Protein AF-A0A023B8S7-F1 (afdb_monomer_lite)

Radius of gyration: 36.16 Å; chains: 1; bounding box: 90×88×120 Å

InterPro domains:
  IPR000417 Hydroxyethylthiazole kinase [PF02110] (356-492)
  IPR000417 Hydroxyethylthiazole kinase [PF02110] (542-635)
  IPR000417 Hydroxyethylthiazole kinase [PR01099] (364-371)
  IPR000417 Hydroxyethylthiazole kinase [PR01099] (377-398)
  IPR000417 Hydroxyethylthiazole kinase [PR01099] (408-416)
  IPR000417 Hydroxyethylthiazole kinase [PR01099] (431-448)
  IPR000417 Hydroxyethylthiazole kinase [PR01099] (462-476)
  IPR013785 Aldolase-type TIM barrel [G3DSA:3.20.20.70] (11-122)
  IPR013785 Aldolase-type TIM barrel [G3DSA:3.20.20.70] (215-333)
  IPR022998 Thiamine phosphate synthase/TenI [PF02581] (24-119)
  IPR022998 Thiamine phosphate synthase/TenI [PF02581] (239-316)
  IPR022998 Thiamine phosphate synthase/TenI [cd00564] (23-331)
  IPR029056 Ribokinase-like [G3DSA:3.40.1190.20] (349-671)
  IPR029056 Ribokinase-like [SSF53613] (355-640)
  IPR036206 Thiamin phosphate synthase superfamily [SSF51391] (22-119)
  IPR036206 Thiamin phosphate synthase superfamily [SSF51391] (240-334)

Foldseek 3Di:
DDPVVVLVVVDQDDADDFDQLAEAEEEELPVVLVLLLLVLPRQHYEHDDDDDDLVVSLVSQLVVQVSSVVSNHFYEYELCLPSCVSNVGQAYEHEPPGPQLLVSCVSNPSRHAYEYEDFLVLDQPRDVVLVPDDDPDDDPPDPDDDDDDDDDDDDDDDDDDDDDDDDDDDDDDDDDDDDDDDDDDDDDDDDDDDDDDDDDDDPDDDDDPDDPPPVVVVVVVVVVVVSVVSNVSVLSSLVSHQEYEYDDQDADPVDPDRHCHLVRVLVVLCCCCPVSVRDHAYEYDHPDALVCPLVSQLSSCVRNVGGGHYYDYCQQVVDPRNNVSSNSSSVSSVVNNVDDHDQDLVSLLVLLLVLLQLLQVVQAEEEEPEDPVCPVLLQLLSVLSRHHYDYDDPPVCVVVSQVRHLAYEHEVQDPPDDLVSSLVSCLVSVRPHYEYELPCLLADLVSVVSSLVSLVSDLYAEYFYALSNLLCNLQVHRPHPPPDLLDDPDDPPPPDPVSLPVPPPPDPDDDDDDDDDDDDDDDDDDDDDDDDDDDDPDDPDDPPPVVVSSQVSQQSSCVVRVYWYWHDHCWIWTDHDPKIKIWNFADSCCSVEPCLSVSLSSLLRSSSSRDVNSRSSSLSSVLLQRQLRCQLCVVQVVVVHDDCVVDPRVSSSVSSSVSSSCCSPCPPSVRTDMGMD

Structure (mmCIF, N/CA/C/O backbone):
data_AF-A0A023B8S7-F1
#
_entry.id   AF-A0A023B8S7-F1
#
loop_
_atom_site.group_PDB
_atom_site.id
_atom_site.type_symbol
_atom_site.label_atom_id
_atom_site.label_alt_id
_atom_site.label_comp_id
_atom_site.label_asym_id
_atom_site.label_entity_id
_atom_site.label_seq_id
_atom_site.pdbx_PDB_ins_code
_atom_site.Cartn_x
_atom_site.Cartn_y
_atom_site.Cartn_z
_atom_site.occupancy
_atom_site.B_iso_or_equiv
_atom_site.auth_seq_id
_atom_site.auth_comp_id
_atom_site.auth_asym_id
_atom_site.auth_atom_id
_atom_site.pdbx_PDB_model_num
ATOM 1 N N . MET A 1 1 ? -25.512 -9.512 -5.098 1.00 42.22 1 MET A N 1
ATOM 2 C CA . MET A 1 1 ? -25.958 -10.503 -4.095 1.00 42.22 1 MET A CA 1
ATOM 3 C C . MET A 1 1 ? -26.017 -9.787 -2.762 1.00 42.22 1 MET A C 1
ATOM 5 O O . MET A 1 1 ? -25.149 -8.967 -2.505 1.00 42.22 1 MET A O 1
ATOM 9 N N . ASP A 1 2 ? -27.057 -10.015 -1.974 1.00 41.34 2 ASP A N 1
ATOM 10 C CA . ASP A 1 2 ? -27.153 -9.508 -0.606 1.00 41.34 2 ASP A CA 1
ATOM 11 C C . ASP A 1 2 ? -26.166 -10.245 0.316 1.00 41.34 2 ASP A C 1
ATOM 13 O O . ASP A 1 2 ? -25.795 -11.391 0.051 1.00 41.34 2 ASP A O 1
ATOM 17 N N . LYS A 1 3 ? -25.721 -9.589 1.400 1.00 45.66 3 LYS A N 1
ATOM 18 C CA . LYS A 1 3 ? -24.728 -10.143 2.345 1.00 45.66 3 LYS A CA 1
ATOM 19 C C . LYS A 1 3 ? -25.148 -11.526 2.881 1.00 45.66 3 LYS A C 1
ATOM 21 O O . LYS A 1 3 ? -24.318 -12.410 3.028 1.00 45.66 3 LYS A O 1
ATOM 26 N N . LEU A 1 4 ? -26.454 -11.762 3.054 1.00 44.00 4 LEU A N 1
ATOM 27 C CA . LEU A 1 4 ? -27.011 -13.059 3.467 1.00 44.00 4 LEU A CA 1
ATOM 28 C C . LEU A 1 4 ? -26.828 -14.186 2.428 1.00 44.00 4 LEU A C 1
ATOM 30 O O . LEU A 1 4 ? -26.778 -15.361 2.791 1.00 44.00 4 LEU A O 1
ATOM 34 N N . GLY A 1 5 ? -26.777 -13.851 1.135 1.00 45.19 5 GLY A N 1
ATOM 35 C CA . GLY A 1 5 ? -26.596 -14.810 0.047 1.00 45.19 5 GLY A CA 1
ATOM 36 C C . GLY A 1 5 ? -25.157 -15.310 -0.080 1.00 45.19 5 GLY A C 1
ATOM 37 O O . GLY A 1 5 ? -24.948 -16.454 -0.478 1.00 45.19 5 GLY A O 1
ATOM 38 N N . MET A 1 6 ? -24.176 -14.486 0.301 1.00 43.81 6 MET A N 1
ATOM 39 C CA . MET A 1 6 ? -22.755 -14.844 0.262 1.00 43.81 6 MET A CA 1
ATOM 40 C C . MET A 1 6 ? -22.319 -15.712 1.457 1.00 43.81 6 MET A C 1
ATOM 42 O O . MET A 1 6 ? -21.428 -16.543 1.297 1.00 43.81 6 MET A O 1
ATOM 46 N N . ASP A 1 7 ? -22.991 -15.610 2.610 1.00 42.75 7 ASP A N 1
ATOM 47 C CA . ASP A 1 7 ? -22.638 -16.366 3.829 1.00 42.75 7 ASP A CA 1
ATOM 48 C C . ASP A 1 7 ? -22.946 -17.859 3.631 1.00 42.75 7 ASP A C 1
ATOM 50 O O . ASP A 1 7 ? -22.215 -18.744 4.071 1.00 42.75 7 ASP A O 1
ATOM 54 N N . LYS A 1 8 ? -23.998 -18.150 2.851 1.00 45.53 8 LYS A N 1
ATOM 55 C CA . LYS A 1 8 ? -24.366 -19.511 2.430 1.00 45.53 8 LYS A CA 1
ATOM 56 C C . LYS A 1 8 ? -23.348 -20.160 1.486 1.00 45.53 8 LYS A C 1
ATOM 58 O O . LYS A 1 8 ? -23.389 -21.376 1.321 1.00 45.53 8 LYS A O 1
ATOM 63 N N . LEU A 1 9 ? -22.476 -19.371 0.855 1.00 44.84 9 LEU A N 1
ATOM 64 C CA . LEU A 1 9 ? -21.461 -19.838 -0.094 1.00 44.84 9 LEU A CA 1
ATOM 65 C C . LEU A 1 9 ? -20.091 -20.076 0.558 1.00 44.84 9 LEU A C 1
ATOM 67 O O . LEU A 1 9 ? -19.189 -20.545 -0.131 1.00 44.84 9 LEU A O 1
ATOM 71 N N . GLY A 1 10 ? -19.925 -19.785 1.856 1.00 43.47 10 GLY A N 1
ATOM 72 C CA . GLY A 1 10 ? -18.672 -20.041 2.576 1.00 43.47 10 GLY A CA 1
ATOM 73 C C . GLY A 1 10 ? -17.470 -19.263 2.029 1.00 43.47 10 GLY A C 1
ATOM 74 O O . GLY A 1 10 ? -16.342 -19.735 2.131 1.00 43.47 10 GLY A O 1
ATOM 75 N N . MET A 1 11 ? -17.703 -18.103 1.406 1.00 43.06 11 MET A N 1
ATOM 76 C CA . MET A 1 11 ? -16.633 -17.249 0.891 1.00 43.06 11 MET A CA 1
ATOM 77 C C . MET A 1 11 ? -15.974 -16.478 2.041 1.00 43.06 11 MET A C 1
ATOM 79 O O . MET A 1 11 ? -16.648 -15.720 2.740 1.00 43.06 11 MET A O 1
ATOM 83 N N . ASP A 1 12 ? -14.660 -16.640 2.212 1.00 47.53 12 ASP A N 1
ATOM 84 C CA . ASP A 1 12 ? -13.859 -15.808 3.114 1.00 47.53 12 ASP A CA 1
ATOM 85 C C . ASP A 1 12 ? -13.814 -14.373 2.578 1.00 47.53 12 ASP A C 1
ATOM 87 O O . ASP A 1 12 ? -13.082 -14.050 1.640 1.00 47.53 12 ASP A O 1
ATOM 91 N N . VAL A 1 13 ? -14.629 -13.495 3.163 1.00 52.66 13 VAL A N 1
ATOM 92 C CA . VAL A 1 13 ? -14.579 -12.064 2.867 1.00 52.66 13 VAL A CA 1
ATOM 93 C C . VAL A 1 13 ? -13.413 -11.455 3.628 1.00 52.66 13 VAL A C 1
ATOM 95 O O . VAL A 1 13 ? -13.399 -11.426 4.860 1.00 52.66 13 VAL A O 1
ATOM 98 N N . LYS A 1 14 ? -12.422 -10.964 2.882 1.00 54.62 14 LYS A N 1
ATOM 99 C CA . LYS A 1 14 ? -11.281 -10.233 3.432 1.00 54.62 14 LYS A CA 1
ATOM 100 C C . LYS A 1 14 ? -11.790 -8.924 4.047 1.00 54.62 14 LYS A C 1
ATOM 102 O O . LYS A 1 14 ? -12.336 -8.084 3.338 1.00 54.62 14 LYS A O 1
ATOM 107 N N . ARG A 1 15 ? -11.626 -8.766 5.363 1.00 75.06 15 ARG A N 1
ATOM 108 C CA . ARG A 1 15 ? -11.977 -7.540 6.094 1.00 75.06 15 ARG A CA 1
ATOM 109 C C . ARG A 1 15 ? -10.757 -6.631 6.140 1.00 75.06 15 ARG A C 1
ATOM 111 O O . ARG A 1 15 ? -9.661 -7.077 6.477 1.00 75.06 15 ARG A O 1
ATOM 118 N N . GLU A 1 16 ? -10.939 -5.355 5.824 1.00 77.31 16 GLU A N 1
ATOM 119 C CA . GLU A 1 16 ? -9.981 -4.333 6.233 1.00 77.31 16 GLU A CA 1
ATOM 120 C C . GLU A 1 16 ? -9.886 -4.285 7.763 1.00 77.31 16 GLU A C 1
ATOM 122 O O . GLU A 1 16 ? -10.871 -4.498 8.477 1.00 77.31 16 GLU A O 1
ATOM 127 N N . VAL A 1 17 ? -8.691 -3.990 8.259 1.00 81.88 17 VAL A N 1
ATOM 128 C CA . VAL A 1 17 ? -8.370 -3.856 9.681 1.00 81.88 17 VAL A CA 1
ATOM 129 C C . VAL A 1 17 ? -7.485 -2.631 9.880 1.00 81.88 17 VAL A C 1
ATOM 131 O O . VAL A 1 17 ? -6.810 -2.236 8.921 1.00 81.88 17 VAL A O 1
ATOM 134 N N . PRO A 1 18 ? -7.452 -2.047 11.092 1.00 80.00 18 PRO A N 1
ATOM 135 C CA . PRO A 1 18 ? -6.577 -0.926 11.390 1.00 80.00 18 PRO A CA 1
ATOM 136 C C . PRO A 1 18 ? -5.117 -1.205 11.028 1.00 80.00 18 PRO A C 1
ATOM 138 O O . PRO A 1 18 ? -4.535 -2.234 11.386 1.00 80.00 18 PRO A O 1
ATOM 141 N N . GLN A 1 19 ? -4.593 -0.265 10.256 1.00 69.81 19 GLN A N 1
ATOM 142 C CA . GLN A 1 19 ? -3.280 -0.181 9.648 1.00 69.81 19 GLN A CA 1
ATOM 143 C C . GLN A 1 19 ? -2.067 -0.123 10.564 1.00 69.81 19 GLN A C 1
ATOM 145 O O . GLN A 1 19 ? -2.160 0.443 11.649 1.00 69.81 19 GLN A O 1
ATOM 150 N N . SER A 1 20 ? -0.891 -0.469 10.044 1.00 64.44 20 SER A N 1
ATOM 151 C CA . SER A 1 20 ? 0.352 0.156 10.498 1.00 64.44 20 SER A CA 1
ATOM 152 C C . SER A 1 20 ? 0.280 1.679 10.310 1.00 64.44 20 SER A C 1
ATOM 154 O O . SER A 1 20 ? -0.049 2.133 9.217 1.00 64.44 20 SER A O 1
ATOM 156 N N . GLY A 1 21 ? 0.505 2.459 11.376 1.00 65.44 21 GLY A N 1
ATOM 157 C CA . GLY A 1 21 ? 0.449 3.932 11.349 1.00 65.44 21 GLY A CA 1
ATOM 158 C C . GLY A 1 21 ? -0.906 4.562 11.055 1.00 65.44 21 GLY A C 1
ATOM 159 O O . GLY A 1 21 ? -0.992 5.780 10.940 1.00 65.44 21 GLY A O 1
ATOM 160 N N . GLU A 1 22 ? -1.981 3.782 10.962 1.00 84.19 22 GLU A N 1
ATOM 161 C CA . GLU A 1 22 ? -3.307 4.372 10.834 1.00 84.19 22 GLU A CA 1
ATOM 162 C C . GLU A 1 22 ? -3.777 4.926 12.179 1.00 84.19 22 GLU A C 1
ATOM 164 O O . GLU A 1 22 ? -3.589 4.322 13.244 1.00 84.19 22 GLU A O 1
ATOM 169 N N . LEU A 1 23 ? -4.416 6.091 12.105 1.00 92.06 23 LEU A N 1
ATOM 170 C CA . LEU A 1 23 ? -5.024 6.750 13.245 1.00 92.06 23 LEU A CA 1
ATOM 171 C C . LEU A 1 23 ? -6.435 6.205 13.463 1.00 92.06 23 LEU A C 1
ATOM 173 O O . LEU A 1 23 ? -7.286 6.245 12.572 1.00 92.06 23 LEU A O 1
ATOM 177 N N . TYR A 1 24 ? -6.677 5.720 14.673 1.00 95.88 24 TYR A N 1
ATOM 178 C CA . TYR A 1 24 ? -7.948 5.179 15.121 1.00 95.88 24 TYR A CA 1
ATOM 179 C C . TYR A 1 24 ? -8.540 6.109 16.182 1.00 95.88 24 TYR A C 1
ATOM 181 O O . TYR A 1 24 ? -7.952 6.346 17.237 1.00 95.88 24 TYR A O 1
ATOM 189 N N . LEU A 1 25 ? -9.731 6.645 15.937 1.00 96.94 25 LEU A N 1
ATOM 190 C CA . LEU A 1 25 ? -10.399 7.535 16.878 1.00 96.94 25 LEU A CA 1
ATOM 191 C C . LEU A 1 25 ? -11.408 6.764 17.727 1.00 96.94 25 LEU A C 1
ATOM 193 O O . LEU A 1 25 ? -12.368 6.205 17.208 1.00 96.94 25 LEU A O 1
ATOM 197 N N . VAL A 1 26 ? -11.243 6.798 19.047 1.00 96.06 26 VAL A N 1
ATOM 198 C CA . VAL A 1 26 ? -12.282 6.364 19.989 1.00 96.06 26 VAL A CA 1
ATOM 199 C C . VAL A 1 26 ? -13.007 7.602 20.498 1.00 96.06 26 VAL A C 1
ATOM 201 O O . VAL A 1 26 ? -12.384 8.486 21.086 1.00 96.06 26 VAL A O 1
ATOM 204 N N . ALA A 1 27 ? -14.319 7.670 20.292 1.00 93.62 27 ALA A N 1
ATOM 205 C CA . ALA A 1 27 ? -15.092 8.875 20.561 1.00 93.62 27 ALA A CA 1
ATOM 206 C C . ALA A 1 27 ? -16.471 8.580 21.165 1.00 93.62 27 ALA A C 1
ATOM 208 O O . ALA A 1 27 ? -17.088 7.544 20.910 1.00 93.62 27 ALA A O 1
ATOM 209 N N . ASP A 1 28 ? -16.960 9.530 21.958 1.00 91.00 28 ASP A N 1
ATOM 210 C CA . ASP A 1 28 ? -18.371 9.654 22.313 1.00 91.00 28 ASP A CA 1
ATOM 211 C C . ASP A 1 28 ? -19.151 10.339 21.170 1.00 91.00 28 ASP A C 1
ATOM 213 O O . ASP A 1 28 ? -18.601 10.656 20.117 1.00 91.00 28 ASP A O 1
ATOM 217 N N . ALA A 1 29 ? -20.455 10.569 21.339 1.00 88.00 29 ALA A N 1
ATOM 218 C CA . ALA A 1 29 ? -21.329 11.091 20.282 1.00 88.00 29 ALA A CA 1
ATOM 219 C C . ALA A 1 29 ? -21.163 12.605 19.985 1.00 88.00 29 ALA A C 1
ATOM 221 O O . ALA A 1 29 ? -22.145 13.321 19.781 1.00 88.00 29 ALA A O 1
ATOM 222 N N . GLN A 1 30 ? -19.929 13.115 19.934 1.00 92.56 30 GLN A N 1
ATOM 223 C CA . GLN A 1 30 ? -19.606 14.493 19.546 1.00 92.56 30 GLN A CA 1
ATOM 224 C C . GLN A 1 30 ? -19.340 14.596 18.034 1.00 92.56 30 GLN A C 1
ATOM 226 O O . GLN A 1 30 ? -18.204 14.725 17.576 1.00 92.56 30 GLN A O 1
ATOM 231 N N . PHE A 1 31 ? -20.417 14.562 17.244 1.00 93.38 31 PHE A N 1
ATOM 232 C CA . PHE A 1 31 ? -20.373 14.482 15.775 1.00 93.38 31 PHE A CA 1
ATOM 233 C C . PHE A 1 31 ? -19.487 15.533 15.092 1.00 93.38 31 PHE A C 1
ATOM 235 O O . PHE A 1 31 ? -18.807 15.197 14.131 1.00 93.38 31 PHE A O 1
ATOM 242 N N . GLY A 1 32 ? -19.469 16.779 15.582 1.00 94.31 32 GLY A N 1
ATOM 243 C CA . GLY A 1 32 ? -18.662 17.846 14.977 1.00 94.31 32 GLY A CA 1
ATOM 244 C C . GLY A 1 32 ? -17.162 17.548 15.026 1.00 94.31 32 GLY A C 1
ATOM 245 O O . GLY A 1 32 ? -16.473 17.681 14.021 1.00 94.31 32 GLY A O 1
ATOM 246 N N . ARG A 1 33 ? -16.674 17.048 16.167 1.00 96.38 33 ARG A N 1
ATOM 247 C CA . ARG A 1 33 ? -15.261 16.684 16.343 1.00 96.38 33 ARG A CA 1
ATOM 248 C C . ARG A 1 33 ? -14.887 15.440 15.546 1.00 96.38 33 ARG A C 1
ATOM 250 O O . ARG A 1 33 ? -13.790 15.361 15.007 1.00 96.38 33 ARG A O 1
ATOM 257 N N . ILE A 1 34 ? -15.809 14.480 15.461 1.00 97.00 34 ILE A N 1
ATOM 258 C CA . ILE A 1 34 ? -15.621 13.284 14.638 1.00 97.00 34 ILE A CA 1
ATOM 259 C C . ILE A 1 34 ? -15.546 13.675 13.160 1.00 97.00 34 ILE A C 1
ATOM 261 O O . ILE A 1 34 ? -14.646 13.219 12.470 1.00 97.00 34 ILE A O 1
ATOM 265 N N . GLU A 1 35 ? -16.427 14.553 12.673 1.00 96.69 35 GLU A N 1
ATOM 266 C CA . GLU A 1 35 ? -16.363 15.035 11.289 1.00 96.69 35 GLU A CA 1
ATOM 267 C C . GLU A 1 35 ? -15.056 15.787 10.997 1.00 96.69 35 GLU A C 1
ATOM 269 O O . GLU A 1 35 ? -14.480 15.616 9.926 1.00 96.69 35 GLU A O 1
ATOM 274 N N . GLU A 1 36 ? -14.562 16.593 11.938 1.00 96.56 36 GLU A N 1
ATOM 275 C CA . GLU A 1 36 ? -13.244 17.228 11.828 1.00 96.56 36 GLU A CA 1
ATOM 276 C C . GLU A 1 36 ? -12.108 16.202 11.722 1.00 96.56 36 GLU A C 1
ATOM 278 O O . GLU A 1 36 ? -11.238 16.343 10.866 1.00 96.56 36 GLU A O 1
ATOM 283 N N . ALA A 1 37 ? -12.137 15.138 12.524 1.00 95.50 37 ALA A N 1
ATOM 284 C CA . ALA A 1 37 ? -11.150 14.065 12.436 1.00 95.50 37 ALA A CA 1
ATOM 285 C C . ALA A 1 37 ? -11.238 13.293 11.105 1.00 95.50 37 ALA A C 1
ATOM 287 O O . ALA A 1 37 ? -10.211 12.998 10.495 1.00 95.50 37 ALA A O 1
ATOM 288 N N . LEU A 1 38 ? -12.451 13.013 10.616 1.00 93.12 38 LEU A N 1
ATOM 289 C CA . LEU A 1 38 ? -12.672 12.373 9.314 1.00 93.12 38 LEU A CA 1
ATOM 290 C C . LEU A 1 38 ? -12.126 13.239 8.166 1.00 93.12 38 LEU A C 1
ATOM 292 O O . LEU A 1 38 ? -11.445 12.727 7.285 1.00 93.12 38 LEU A O 1
ATOM 296 N N . LYS A 1 39 ? -12.340 14.563 8.209 1.00 90.00 39 LYS A N 1
ATOM 297 C CA . LYS A 1 39 ? -11.769 15.514 7.234 1.00 90.00 39 LYS A CA 1
ATOM 298 C C . LYS A 1 39 ? -10.243 15.536 7.238 1.00 90.00 39 LYS A C 1
ATOM 300 O O . LYS A 1 39 ? -9.654 15.782 6.193 1.00 90.00 39 LYS A O 1
ATOM 305 N N . ALA A 1 40 ? -9.615 15.292 8.387 1.00 86.75 40 ALA A N 1
ATOM 306 C CA . ALA A 1 40 ? -8.165 15.158 8.464 1.00 86.75 40 ALA A CA 1
ATOM 307 C C . ALA A 1 40 ? -7.651 13.857 7.826 1.00 86.75 40 ALA A C 1
ATOM 309 O O . ALA A 1 40 ? -6.447 13.734 7.647 1.00 86.75 40 ALA A O 1
ATOM 310 N N . GLY A 1 41 ? -8.512 12.871 7.535 1.00 86.44 41 GLY A N 1
ATOM 311 C CA . GLY A 1 41 ? -8.135 11.568 6.968 1.00 86.44 41 GLY A CA 1
ATOM 312 C C . GLY A 1 41 ? -8.262 10.374 7.925 1.00 86.44 41 GLY A C 1
ATOM 313 O O . GLY A 1 41 ? -7.825 9.274 7.592 1.00 86.44 41 GLY A O 1
ATOM 314 N N . VAL A 1 42 ? -8.856 10.545 9.116 1.00 92.31 42 VAL A N 1
ATOM 315 C CA . VAL A 1 42 ? -9.088 9.417 10.034 1.00 92.31 42 VAL A CA 1
ATOM 316 C C . VAL A 1 42 ? -10.085 8.450 9.402 1.00 92.31 42 VAL A C 1
ATOM 318 O O . VAL A 1 42 ? -11.208 8.837 9.096 1.00 92.31 42 VAL A O 1
ATOM 321 N N . ARG A 1 43 ? -9.697 7.179 9.251 1.00 91.31 43 ARG A N 1
ATOM 322 C CA . ARG A 1 43 ? -10.540 6.148 8.615 1.00 91.31 43 ARG A CA 1
ATOM 323 C C . ARG A 1 43 ? -11.204 5.182 9.590 1.00 91.31 43 ARG A C 1
ATOM 325 O O . ARG A 1 43 ? -12.071 4.421 9.183 1.00 91.31 43 ARG A O 1
ATOM 332 N N . TRP A 1 44 ? -10.832 5.208 10.869 1.00 95.75 44 TRP A N 1
ATOM 333 C CA . TRP A 1 44 ? -11.391 4.318 11.889 1.00 95.75 44 TRP A CA 1
ATOM 334 C C . TRP A 1 44 ? -12.008 5.122 13.018 1.00 95.75 44 TRP A C 1
ATOM 336 O O . TRP A 1 44 ? -11.313 5.878 13.699 1.00 95.75 44 TRP A O 1
ATOM 346 N N . VAL A 1 45 ? -13.308 4.935 13.236 1.00 97.38 45 VAL A N 1
ATOM 347 C CA . VAL A 1 45 ? -14.045 5.599 14.312 1.00 97.38 45 VAL A CA 1
ATOM 348 C C . VAL A 1 45 ? -14.754 4.554 15.157 1.00 97.38 45 VAL A C 1
ATOM 350 O O . VAL A 1 45 ? -15.587 3.799 14.664 1.00 97.38 45 VAL A O 1
ATOM 353 N N . GLN A 1 46 ? -14.465 4.535 16.453 1.00 97.44 46 GLN A N 1
ATOM 354 C CA . GLN A 1 46 ? -15.154 3.702 17.427 1.00 97.44 46 GLN A CA 1
ATOM 355 C C . GLN A 1 46 ? -16.091 4.532 18.282 1.00 97.44 46 GLN A C 1
ATOM 357 O O . GLN A 1 46 ? -15.648 5.368 19.073 1.00 97.44 46 GLN A O 1
ATOM 362 N N . LEU A 1 47 ? -17.386 4.238 18.177 1.00 96.75 47 LEU A N 1
ATOM 363 C CA . LEU A 1 47 ? -18.384 4.797 19.074 1.00 96.75 47 LEU A CA 1
ATOM 364 C C . LEU A 1 47 ? -18.283 4.111 20.437 1.00 96.75 47 LEU A C 1
ATOM 366 O O . LEU A 1 47 ? -18.576 2.919 20.576 1.00 96.75 47 LEU A O 1
ATOM 370 N N . ARG A 1 48 ? -17.913 4.890 21.452 1.00 93.62 48 ARG A N 1
ATOM 371 C CA . ARG A 1 48 ? -17.819 4.460 22.842 1.00 93.62 48 ARG A CA 1
ATOM 372 C C . ARG A 1 48 ? -18.750 5.290 23.718 1.00 93.62 48 ARG A C 1
ATOM 374 O O . ARG A 1 48 ? -18.392 6.364 24.189 1.00 93.62 48 ARG A O 1
ATOM 381 N N . ASP A 1 49 ? -19.925 4.735 23.987 1.00 88.19 49 ASP A N 1
ATOM 382 C CA . ASP A 1 49 ? -20.920 5.303 24.895 1.00 88.19 49 ASP A CA 1
ATOM 383 C C . ASP A 1 49 ? -21.337 4.236 25.918 1.00 88.19 49 ASP A C 1
ATOM 385 O O . ASP A 1 49 ? -21.862 3.187 25.546 1.00 88.19 49 ASP A O 1
ATOM 389 N N . LYS A 1 50 ? -21.040 4.481 27.201 1.00 85.12 50 LYS A N 1
ATOM 390 C CA . LYS A 1 50 ? -21.324 3.549 28.309 1.00 85.12 50 LYS A CA 1
ATOM 391 C C . LYS A 1 50 ? -22.525 3.957 29.161 1.00 85.12 50 LYS A C 1
ATOM 393 O O . LYS A 1 50 ? -22.901 3.209 30.056 1.00 85.12 50 LYS A O 1
ATOM 398 N N . THR A 1 51 ? -23.096 5.136 28.929 1.00 87.69 51 THR A N 1
ATOM 399 C CA . THR A 1 51 ? -24.101 5.733 29.821 1.00 87.69 51 THR A CA 1
ATOM 400 C C . THR A 1 51 ? -25.463 5.868 29.154 1.00 87.69 51 THR A C 1
ATOM 402 O O . THR A 1 51 ? -26.489 5.811 29.831 1.00 87.69 51 THR A O 1
ATOM 405 N N . SER A 1 52 ? -25.502 6.018 27.831 1.00 90.88 52 SER A N 1
ATOM 406 C CA . SER A 1 52 ? -26.744 6.172 27.085 1.00 90.88 52 SER A CA 1
ATOM 407 C C . SER A 1 52 ? -27.569 4.884 27.021 1.00 90.88 52 SER A C 1
ATOM 409 O O . SER A 1 52 ? -27.059 3.765 27.002 1.00 90.88 52 SER A O 1
ATOM 411 N N . SER A 1 53 ? -28.889 5.045 26.890 1.00 94.12 53 SER A N 1
ATOM 412 C CA . SER A 1 53 ? -29.789 3.922 26.608 1.00 94.12 53 SER A CA 1
ATOM 413 C C . SER A 1 53 ? -29.510 3.304 25.232 1.00 94.12 53 SER A C 1
ATOM 415 O O . SER A 1 53 ? -29.119 4.006 24.297 1.00 94.12 53 SER A O 1
ATOM 417 N N . THR A 1 54 ? -29.828 2.020 25.049 1.00 93.56 54 THR A N 1
ATOM 418 C CA . THR A 1 54 ? -29.682 1.327 23.755 1.00 93.56 54 THR A CA 1
ATOM 419 C C . THR A 1 54 ? -30.376 2.059 22.605 1.00 93.56 54 THR A C 1
ATOM 421 O O . THR A 1 54 ? -29.813 2.181 21.521 1.00 93.56 54 THR A O 1
ATOM 424 N N . ARG A 1 55 ? -31.579 2.610 22.837 1.00 94.56 55 ARG A N 1
ATOM 425 C CA . ARG A 1 55 ? -32.314 3.388 21.822 1.00 94.56 55 ARG A CA 1
ATOM 426 C C . ARG A 1 55 ? -31.511 4.607 21.367 1.00 94.56 55 ARG A C 1
ATOM 428 O O . ARG A 1 55 ? -31.466 4.902 20.174 1.00 94.56 55 ARG A O 1
ATOM 435 N N . THR A 1 56 ? -30.895 5.305 22.315 1.00 94.75 56 THR A N 1
ATOM 436 C CA . THR A 1 56 ? -30.077 6.489 22.053 1.00 94.75 56 THR A CA 1
ATOM 437 C C . THR A 1 56 ? -28.809 6.113 21.289 1.00 94.75 56 THR A C 1
ATOM 439 O O . THR A 1 56 ? -28.529 6.719 20.256 1.00 94.75 56 THR A O 1
ATOM 442 N N . ILE A 1 57 ? -28.101 5.066 21.730 1.00 94.44 57 ILE A N 1
ATOM 443 C CA . ILE A 1 57 ? -26.867 4.596 21.082 1.00 94.44 57 ILE A CA 1
ATOM 444 C C . ILE A 1 57 ? -27.141 4.170 19.636 1.00 94.44 57 ILE A C 1
ATOM 446 O O . ILE A 1 57 ? -26.408 4.582 18.745 1.00 94.44 57 ILE A O 1
ATOM 450 N N . ILE A 1 58 ? -28.224 3.431 19.364 1.00 95.62 58 ILE A N 1
ATOM 451 C CA . ILE A 1 58 ? -28.618 3.074 17.986 1.00 95.62 58 ILE A CA 1
ATOM 452 C C . ILE A 1 58 ? -28.849 4.335 17.141 1.00 95.62 58 ILE A C 1
ATOM 454 O O . ILE A 1 58 ? -28.433 4.398 15.983 1.00 95.62 58 ILE A O 1
ATOM 458 N N . GLY A 1 59 ? -29.491 5.359 17.712 1.00 95.56 59 GLY A N 1
ATOM 459 C CA . GLY A 1 59 ? -29.687 6.647 17.048 1.00 95.56 59 GLY A CA 1
ATOM 460 C C . GLY A 1 59 ? -28.369 7.337 16.686 1.00 95.56 59 GLY A C 1
ATOM 461 O O . GLY A 1 59 ? -28.228 7.831 15.566 1.00 95.56 59 GLY A O 1
ATOM 462 N N . TYR A 1 60 ? -27.397 7.342 17.601 1.00 95.75 60 TYR A N 1
ATOM 463 C CA . TYR A 1 60 ? -26.068 7.907 17.358 1.00 95.75 60 TYR A CA 1
ATOM 464 C C . TYR A 1 60 ? -25.265 7.092 16.347 1.00 95.75 60 TYR A C 1
ATOM 466 O O . TYR A 1 60 ? -24.735 7.663 15.396 1.00 95.75 60 TYR A O 1
ATOM 474 N N . ALA A 1 61 ? -25.244 5.769 16.494 1.00 95.94 61 ALA A N 1
ATOM 475 C CA . ALA A 1 61 ? -24.525 4.857 15.618 1.00 95.94 61 ALA A CA 1
ATOM 476 C C . ALA A 1 61 ? -25.019 4.946 14.165 1.00 95.94 61 ALA A C 1
ATOM 478 O O . ALA A 1 61 ? -24.202 5.016 13.255 1.00 95.94 61 ALA A O 1
ATOM 479 N N . ARG A 1 62 ? -26.335 5.068 13.925 1.00 96.31 62 ARG A N 1
ATOM 480 C CA . ARG A 1 62 ? -26.877 5.286 12.567 1.00 96.31 62 ARG A CA 1
ATOM 481 C C . ARG A 1 62 ? -26.390 6.583 11.932 1.00 96.31 62 ARG A C 1
ATOM 483 O O . ARG A 1 62 ? -26.045 6.602 10.755 1.00 96.31 62 ARG A O 1
ATOM 490 N N . ARG A 1 63 ? -26.371 7.676 12.699 1.00 96.19 63 ARG A N 1
ATOM 491 C CA . ARG A 1 63 ? -25.881 8.971 12.203 1.00 96.19 63 ARG A CA 1
ATOM 492 C C . ARG A 1 63 ? -24.382 8.927 11.933 1.00 96.19 63 ARG A C 1
ATOM 494 O O . ARG A 1 63 ? -23.944 9.434 10.908 1.00 96.19 63 ARG A O 1
ATOM 501 N N . LEU A 1 64 ? -23.616 8.295 12.822 1.00 96.00 64 LEU A N 1
ATOM 502 C CA . LEU A 1 64 ? -22.182 8.107 12.633 1.00 96.00 64 LEU A CA 1
ATOM 503 C C . LEU A 1 64 ? -21.869 7.211 11.442 1.00 96.00 64 LEU A C 1
ATOM 505 O O . LEU A 1 64 ? -20.930 7.518 10.726 1.00 96.00 64 LEU A O 1
ATOM 509 N N . LYS A 1 65 ? -22.660 6.165 11.185 1.00 94.88 65 LYS A N 1
ATOM 510 C CA . LYS A 1 65 ? -22.478 5.292 10.021 1.00 94.88 65 LYS A CA 1
ATOM 511 C C . LYS A 1 65 ? -22.575 6.087 8.723 1.00 94.88 65 LYS A C 1
ATOM 513 O O . LYS A 1 65 ? -21.645 6.055 7.934 1.00 94.88 65 LYS A O 1
ATOM 518 N N . LEU A 1 66 ? -23.635 6.884 8.566 1.00 93.19 66 LEU A N 1
ATOM 519 C CA . LEU A 1 66 ? -23.803 7.765 7.404 1.00 93.19 66 LEU A CA 1
ATOM 520 C C . LEU A 1 66 ? -22.659 8.776 7.266 1.00 93.19 66 LEU A C 1
ATOM 522 O O . LEU A 1 66 ? -22.232 9.085 6.157 1.00 93.19 66 LEU A O 1
ATOM 526 N N . LEU A 1 67 ? -22.179 9.306 8.393 1.00 94.19 67 LEU A N 1
ATOM 527 C CA . LEU A 1 67 ? -21.058 10.233 8.395 1.00 94.19 67 LEU A CA 1
ATOM 528 C C . LEU A 1 67 ? -19.756 9.539 7.980 1.00 94.19 67 LEU A C 1
ATOM 530 O O . LEU A 1 67 ? -19.041 10.083 7.156 1.00 94.19 67 LEU A O 1
ATOM 534 N N . CYS A 1 68 ? -19.461 8.350 8.505 1.00 93.00 68 CYS A N 1
ATOM 535 C CA . CYS A 1 68 ? -18.266 7.589 8.142 1.00 93.00 68 CYS A CA 1
ATOM 536 C C . CYS A 1 68 ? -18.308 7.166 6.665 1.00 93.00 68 CYS A C 1
ATOM 538 O O . CYS A 1 68 ? -17.330 7.368 5.956 1.00 93.00 68 CYS A O 1
ATOM 540 N N . ASP A 1 69 ? -19.465 6.711 6.171 1.00 88.25 69 ASP A N 1
ATOM 541 C CA . ASP A 1 69 ? -19.660 6.324 4.766 1.00 88.25 69 ASP A CA 1
ATOM 542 C C . ASP A 1 69 ? -19.385 7.482 3.798 1.00 88.25 69 ASP A C 1
ATOM 544 O O . ASP A 1 69 ? -18.820 7.280 2.727 1.00 88.25 69 ASP A O 1
ATOM 548 N N . LYS A 1 70 ? -19.739 8.716 4.183 1.00 89.69 70 LYS A N 1
ATOM 549 C CA . LYS A 1 70 ? -19.448 9.925 3.395 1.00 89.69 70 LYS A CA 1
ATOM 550 C C . LYS A 1 70 ? -17.944 10.150 3.187 1.00 89.69 70 LYS A C 1
ATOM 552 O O . LYS A 1 70 ? -17.571 10.758 2.188 1.00 89.69 70 LYS A O 1
ATOM 557 N N . TYR A 1 71 ? -17.108 9.713 4.126 1.00 86.50 71 TYR A N 1
ATOM 558 C CA . TYR A 1 71 ? -15.658 9.929 4.117 1.00 86.50 71 TYR A CA 1
ATOM 559 C C . TYR A 1 71 ? -14.862 8.631 3.885 1.00 86.50 71 TYR A C 1
ATOM 561 O O . TYR A 1 71 ? -13.669 8.615 4.167 1.00 86.50 71 TYR A O 1
ATOM 569 N N . ASP A 1 72 ? -15.495 7.558 3.388 1.00 85.81 72 ASP A N 1
ATOM 570 C CA . ASP A 1 72 ? -14.845 6.247 3.185 1.00 85.81 72 ASP A CA 1
ATOM 571 C C . ASP A 1 72 ? -14.154 5.719 4.464 1.00 85.81 72 ASP A C 1
ATOM 573 O O . ASP A 1 72 ? -13.017 5.243 4.464 1.00 85.81 72 ASP A O 1
ATOM 577 N N . ALA A 1 73 ? -14.843 5.874 5.599 1.00 90.25 73 ALA A N 1
ATOM 578 C CA . ALA A 1 73 ? -14.368 5.481 6.919 1.00 90.25 73 ALA A CA 1
ATOM 579 C C . ALA A 1 73 ? -15.228 4.367 7.533 1.00 90.25 73 ALA A C 1
ATOM 581 O O . ALA A 1 73 ? -16.417 4.212 7.247 1.00 90.25 73 ALA A O 1
ATOM 582 N N . HIS A 1 74 ? -14.628 3.623 8.458 1.00 94.31 74 HIS A N 1
ATOM 583 C CA . HIS A 1 74 ? -15.218 2.466 9.119 1.00 94.31 74 HIS A CA 1
ATOM 584 C C . HIS A 1 74 ? -15.713 2.810 10.523 1.00 94.31 74 HIS A C 1
ATOM 586 O O . HIS A 1 74 ? -14.964 3.315 11.364 1.00 94.31 74 HIS A O 1
ATOM 592 N N . LEU A 1 75 ? -16.977 2.474 10.800 1.00 97.00 75 LEU A N 1
ATOM 593 C CA . LEU A 1 75 ? -17.571 2.591 12.133 1.00 97.00 75 LEU A CA 1
ATOM 594 C C . LEU A 1 75 ? -17.448 1.275 12.912 1.00 97.00 75 LEU A C 1
ATOM 596 O O . LEU A 1 75 ? -18.030 0.261 12.522 1.00 97.00 75 LEU A O 1
ATOM 600 N N . ILE A 1 76 ? -16.793 1.323 14.068 1.00 97.50 76 ILE A N 1
ATOM 601 C CA . ILE A 1 76 ? -16.749 0.248 15.062 1.00 97.50 76 ILE A CA 1
ATOM 602 C C . ILE A 1 76 ? -17.641 0.611 16.256 1.00 97.50 76 ILE A C 1
ATOM 604 O O . ILE A 1 76 ? -17.670 1.755 16.711 1.00 97.50 76 ILE A O 1
ATOM 608 N N . VAL A 1 77 ? -18.370 -0.362 16.797 1.00 97.00 77 VAL A N 1
ATOM 609 C CA . VAL A 1 77 ? -19.169 -0.182 18.018 1.00 97.00 77 VAL A CA 1
ATOM 610 C C . VAL A 1 77 ? -18.462 -0.839 19.202 1.00 97.00 77 VAL A C 1
ATOM 612 O O . VAL A 1 77 ? -18.001 -1.969 19.106 1.00 97.00 77 VAL A O 1
ATOM 615 N N . ASN A 1 78 ? -18.362 -0.137 20.328 1.00 95.94 78 ASN A N 1
ATOM 616 C CA . ASN A 1 78 ? -17.740 -0.660 21.545 1.00 95.94 78 ASN A CA 1
ATOM 617 C C . ASN A 1 78 ? -18.719 -1.529 22.361 1.00 95.94 78 ASN A C 1
ATOM 619 O O . ASN A 1 78 ? -19.833 -1.076 22.625 1.00 95.94 78 ASN A O 1
ATOM 623 N N . ASP A 1 79 ? -18.291 -2.720 22.793 1.00 94.88 79 ASP A N 1
ATOM 624 C CA . ASP A 1 79 ? -18.938 -3.692 23.707 1.00 94.88 79 ASP A CA 1
ATOM 625 C C . ASP A 1 79 ? -20.300 -4.268 23.212 1.00 94.88 79 ASP A C 1
ATOM 627 O O . ASP A 1 79 ? -20.714 -5.370 23.574 1.00 94.88 79 ASP A O 1
ATOM 631 N N . ARG A 1 80 ? -21.031 -3.544 22.354 1.00 94.75 80 ARG A N 1
ATOM 632 C CA . ARG A 1 80 ? -22.443 -3.776 22.003 1.00 94.75 80 ARG A CA 1
ATOM 633 C C . ARG A 1 80 ? -22.620 -4.439 20.635 1.00 94.75 80 ARG A C 1
ATOM 635 O O . ARG A 1 80 ? -22.891 -3.772 19.634 1.00 94.75 80 ARG A O 1
ATOM 642 N N . VAL A 1 81 ? -22.528 -5.770 20.607 1.00 95.88 81 VAL A N 1
ATOM 643 C CA . VAL A 1 81 ? -22.765 -6.606 19.406 1.00 95.88 81 VAL A CA 1
ATOM 644 C C . VAL A 1 81 ? -24.177 -6.413 18.835 1.00 95.88 81 VAL A C 1
ATOM 646 O O . VAL A 1 81 ? -24.364 -6.365 17.621 1.00 95.88 81 VAL A O 1
ATOM 649 N N . ASP A 1 82 ? -25.171 -6.248 19.707 1.00 94.62 82 ASP A N 1
ATOM 650 C CA . ASP A 1 82 ? -26.567 -5.998 19.342 1.00 94.62 82 ASP A CA 1
ATOM 651 C C . ASP A 1 82 ? -26.742 -4.687 18.562 1.00 94.62 82 ASP A C 1
ATOM 653 O O . ASP A 1 82 ? -27.433 -4.643 17.543 1.00 94.62 82 ASP A O 1
ATOM 657 N N . VAL A 1 83 ? -26.082 -3.622 19.017 1.00 95.38 83 VAL A N 1
ATOM 658 C CA . VAL A 1 83 ? -26.090 -2.318 18.350 1.00 95.38 83 VAL A CA 1
ATOM 659 C C . VAL A 1 83 ? -25.350 -2.396 17.020 1.00 95.38 83 VAL A C 1
ATOM 661 O O . VAL A 1 83 ? -25.890 -1.911 16.028 1.00 95.38 83 VAL A O 1
ATOM 664 N N . ALA A 1 84 ? -24.163 -3.016 16.991 1.00 95.62 84 ALA A N 1
ATOM 665 C CA . ALA A 1 84 ? -23.368 -3.203 15.775 1.00 95.62 84 ALA A CA 1
ATOM 666 C C . ALA A 1 84 ? -24.200 -3.852 14.659 1.00 95.62 84 ALA A C 1
ATOM 668 O O . ALA A 1 84 ? -24.312 -3.309 13.560 1.00 95.62 84 ALA A O 1
ATOM 669 N N . PHE A 1 85 ? -24.883 -4.950 14.993 1.00 94.56 85 PHE A N 1
ATOM 670 C CA . PHE A 1 85 ? -25.778 -5.652 14.079 1.00 94.56 85 PHE A CA 1
ATOM 671 C C . PHE A 1 85 ? -26.973 -4.787 13.645 1.00 94.56 85 PHE A C 1
ATOM 673 O O . PHE A 1 85 ? -27.301 -4.714 12.463 1.00 94.56 85 PHE A O 1
ATOM 680 N N . ALA A 1 86 ? -27.621 -4.085 14.582 1.00 93.94 86 ALA A N 1
ATOM 681 C CA . ALA A 1 86 ? -28.816 -3.284 14.303 1.00 93.94 86 ALA A CA 1
ATOM 682 C C . ALA A 1 86 ? -28.573 -2.073 13.383 1.00 93.94 86 ALA A C 1
ATOM 684 O O . ALA A 1 86 ? -29.533 -1.530 12.817 1.00 93.94 86 ALA A O 1
ATOM 685 N N . VAL A 1 87 ? -27.325 -1.609 13.275 1.00 93.94 87 VAL A N 1
ATOM 686 C CA . VAL A 1 87 ? -26.943 -0.483 12.410 1.00 93.94 87 VAL A CA 1
ATOM 687 C C . VAL A 1 87 ? -26.066 -0.883 11.226 1.00 93.94 87 VAL A C 1
ATOM 689 O O . VAL A 1 87 ? -25.688 0.009 10.471 1.00 93.94 87 VAL A O 1
ATOM 692 N N . ASP A 1 88 ? -25.763 -2.178 11.065 1.00 92.19 88 ASP A N 1
ATOM 693 C CA . ASP A 1 88 ? -24.815 -2.694 10.063 1.00 92.19 88 ASP A CA 1
ATOM 694 C C . ASP A 1 88 ? -23.491 -1.907 10.110 1.00 92.19 88 ASP A C 1
ATOM 696 O O . ASP A 1 88 ? -23.032 -1.342 9.112 1.00 92.19 88 ASP A O 1
ATOM 700 N N . SER A 1 89 ? -22.921 -1.767 11.317 1.00 93.94 89 SER A N 1
ATOM 701 C CA . SER A 1 89 ? -21.610 -1.131 11.486 1.00 93.94 89 SER A CA 1
ATOM 702 C C . SER A 1 89 ? -20.529 -1.958 10.789 1.00 93.94 89 SER A C 1
ATOM 704 O O . SER A 1 89 ? -20.738 -3.111 10.436 1.00 93.94 89 SER A O 1
ATOM 706 N N . TYR A 1 90 ? -19.339 -1.393 10.594 1.00 94.62 90 TYR A N 1
ATOM 707 C CA . TYR A 1 90 ? -18.241 -2.166 10.016 1.00 94.62 90 TYR A CA 1
ATOM 708 C C . TYR A 1 90 ? -17.790 -3.297 10.954 1.00 94.62 90 TYR A C 1
ATOM 710 O O . TYR A 1 90 ? -17.406 -4.383 10.520 1.00 94.62 90 TYR A O 1
ATOM 718 N N . GLY A 1 91 ? -17.865 -3.062 12.265 1.00 95.19 91 GLY A N 1
ATOM 719 C CA . GLY A 1 91 ? -17.478 -4.058 13.250 1.00 95.19 91 GLY A CA 1
ATOM 720 C C . GLY A 1 91 ? -17.838 -3.716 14.686 1.00 95.19 91 GLY A C 1
ATOM 721 O O . GLY A 1 91 ? -18.534 -2.732 14.966 1.00 95.19 91 GLY A O 1
ATOM 722 N N . VAL A 1 92 ? -17.325 -4.547 15.589 1.00 96.88 92 VAL A N 1
ATOM 723 C CA . VAL A 1 92 ? -17.428 -4.416 17.043 1.00 96.88 92 VAL A CA 1
ATOM 724 C C . VAL A 1 92 ? -16.042 -4.542 17.679 1.00 96.88 92 VAL A C 1
ATOM 726 O O . VAL A 1 92 ? -15.181 -5.258 17.174 1.00 96.88 92 VAL A O 1
ATOM 729 N N . HIS A 1 93 ? -15.828 -3.853 18.793 1.00 96.88 93 HIS A N 1
ATOM 730 C CA . HIS A 1 93 ? -14.651 -4.021 19.639 1.00 96.88 93 HIS A CA 1
ATOM 731 C C . HIS A 1 93 ? -15.084 -4.508 21.020 1.00 96.88 93 HIS A C 1
ATOM 733 O O . HIS A 1 93 ? -15.997 -3.920 21.600 1.00 96.88 93 HIS A O 1
ATOM 739 N N . LEU A 1 94 ? -14.441 -5.561 21.523 1.00 96.00 94 LEU A N 1
ATOM 740 C CA . LEU A 1 94 ? -14.830 -6.292 22.729 1.00 96.00 94 LEU A CA 1
ATOM 741 C C . LEU A 1 94 ? -13.674 -6.328 23.738 1.00 96.00 94 LEU A C 1
ATOM 743 O O . LEU A 1 94 ? -12.517 -6.565 23.381 1.00 96.00 94 LEU A O 1
ATOM 747 N N . GLY A 1 95 ? -13.990 -6.083 25.002 1.00 91.81 95 GLY A N 1
ATOM 748 C CA . GLY A 1 95 ? -13.132 -6.325 26.154 1.00 91.81 95 GLY A CA 1
ATOM 749 C C . GLY A 1 95 ? -13.282 -7.739 26.722 1.00 91.81 95 GLY A C 1
ATOM 750 O O . GLY A 1 95 ? -14.067 -8.545 26.231 1.00 91.81 95 GLY A O 1
ATOM 751 N N . GLN A 1 96 ? -12.521 -8.025 27.781 1.00 86.12 96 GLN A N 1
ATOM 752 C CA . GLN A 1 96 ? -12.484 -9.348 28.423 1.00 86.12 96 GLN A CA 1
ATOM 753 C C . GLN A 1 96 ? -13.809 -9.731 29.105 1.00 86.12 96 GLN A C 1
ATOM 755 O O . GLN A 1 96 ? -14.203 -10.889 29.067 1.00 86.12 96 GLN A O 1
ATOM 760 N N . GLU A 1 97 ? -14.525 -8.748 29.656 1.00 87.75 97 GLU A N 1
ATOM 761 C CA . GLU A 1 97 ? -15.811 -8.945 30.350 1.00 87.75 97 GLU A CA 1
ATOM 762 C C . GLU A 1 97 ? -17.033 -8.847 29.417 1.00 87.75 97 GLU A C 1
ATOM 764 O O . GLU A 1 97 ? -18.180 -8.908 29.865 1.00 87.75 97 GLU A O 1
ATOM 769 N N . ASP A 1 98 ? -16.809 -8.634 28.118 1.00 93.12 98 ASP A N 1
ATOM 770 C CA . ASP A 1 98 ? -17.885 -8.503 27.141 1.00 93.12 98 ASP A CA 1
ATOM 771 C C . ASP A 1 98 ? -18.282 -9.871 26.557 1.00 93.12 98 ASP A C 1
ATOM 773 O O . ASP A 1 98 ? -17.824 -10.937 26.966 1.00 93.12 98 ASP A O 1
ATOM 777 N N . MET A 1 99 ? -19.178 -9.860 25.566 1.00 94.00 99 MET A N 1
ATOM 778 C CA . MET A 1 99 ? -19.566 -11.074 24.852 1.00 94.00 99 MET A CA 1
ATOM 779 C C . MET A 1 99 ? -18.340 -11.797 24.271 1.00 94.00 99 MET A C 1
ATOM 781 O O . MET A 1 99 ? -17.526 -11.175 23.592 1.00 94.00 99 MET A O 1
ATOM 785 N N . SER A 1 100 ? -18.267 -13.125 24.444 1.00 94.94 100 SER A N 1
ATOM 786 C CA . SER A 1 100 ? -17.198 -13.939 23.848 1.00 94.94 100 SER A CA 1
ATOM 787 C C . SER A 1 100 ? -17.067 -13.669 22.337 1.00 94.94 100 SER A C 1
ATOM 789 O O . SER A 1 100 ? -18.074 -13.714 21.615 1.00 94.94 100 SER A O 1
ATOM 791 N N . PRO A 1 101 ? -15.841 -13.475 21.819 1.00 94.94 101 PRO A N 1
ATOM 792 C CA . PRO A 1 101 ? -15.593 -13.217 20.399 1.00 94.94 101 PRO A CA 1
ATOM 793 C C . PRO A 1 101 ? -16.151 -14.301 19.476 1.00 94.94 101 PRO A C 1
ATOM 795 O O . PRO A 1 101 ? -16.661 -14.005 18.396 1.00 94.94 101 PRO A O 1
ATOM 798 N N . VAL A 1 102 ? -16.121 -15.564 19.912 1.00 94.56 102 VAL A N 1
ATOM 799 C CA . VAL A 1 102 ? -16.677 -16.693 19.151 1.00 94.56 102 VAL A CA 1
ATOM 800 C C . VAL A 1 102 ? -18.197 -16.571 19.023 1.00 94.56 102 VAL A C 1
ATOM 802 O O . VAL A 1 102 ? -18.760 -16.873 17.970 1.00 94.56 102 VAL A O 1
ATOM 805 N N . VAL A 1 103 ? -18.879 -16.099 20.070 1.00 95.00 103 VAL A N 1
ATOM 806 C CA . VAL A 1 103 ? -20.327 -15.847 20.038 1.00 95.00 103 VAL A CA 1
ATOM 807 C C . VAL A 1 103 ? -20.637 -14.628 19.174 1.00 95.00 103 VAL A C 1
ATOM 809 O O . VAL A 1 103 ? -21.520 -14.704 18.320 1.00 95.00 103 VAL A O 1
ATOM 812 N N . ALA A 1 104 ? -19.872 -13.543 19.316 1.00 94.94 104 ALA A N 1
ATOM 813 C CA . ALA A 1 104 ? -20.014 -12.358 18.474 1.00 94.94 104 ALA A CA 1
ATOM 814 C C . ALA A 1 104 ? -19.850 -12.701 16.983 1.00 94.94 104 ALA A C 1
ATOM 816 O O . ALA A 1 104 ? -20.673 -12.294 16.164 1.00 94.94 104 ALA A O 1
ATOM 817 N N . ARG A 1 105 ? -18.863 -13.539 16.633 1.00 93.56 105 ARG A N 1
ATOM 818 C CA . ARG A 1 105 ? -18.654 -14.039 15.266 1.00 93.56 105 ARG A CA 1
ATOM 819 C C . ARG A 1 105 ? -19.850 -14.832 14.739 1.00 93.56 105 ARG A C 1
ATOM 821 O O . ARG A 1 105 ? -20.207 -14.674 13.577 1.00 93.56 105 ARG A O 1
ATOM 828 N N . ARG A 1 106 ? -20.505 -15.649 15.573 1.00 92.94 106 ARG A N 1
ATOM 829 C CA . ARG A 1 106 ? -21.727 -16.382 15.180 1.00 92.94 106 ARG A CA 1
ATOM 830 C C . ARG A 1 106 ? -22.911 -15.456 14.899 1.00 92.94 106 ARG A C 1
ATOM 832 O O . ARG A 1 106 ? -23.735 -15.792 14.059 1.00 92.94 106 ARG A O 1
ATOM 839 N N . ILE A 1 107 ? -23.008 -14.327 15.602 1.00 93.56 107 ILE A N 1
ATOM 840 C CA . ILE A 1 107 ? -24.095 -13.352 15.426 1.00 93.56 107 ILE A CA 1
ATOM 841 C C . ILE A 1 107 ? -23.843 -12.464 14.205 1.00 93.56 107 ILE A C 1
ATOM 843 O O . ILE A 1 107 ? -24.748 -12.231 13.410 1.00 93.56 107 ILE A O 1
ATOM 847 N N . LEU A 1 108 ? -22.617 -11.959 14.064 1.00 90.44 108 LEU A N 1
ATOM 848 C CA . LEU A 1 108 ? -22.257 -10.978 13.040 1.00 90.44 108 LEU A CA 1
ATOM 849 C C . LEU A 1 108 ? -21.822 -11.607 11.705 1.00 90.44 108 LEU A C 1
ATOM 851 O O . LEU A 1 108 ? -21.691 -10.900 10.701 1.00 90.44 108 LEU A O 1
ATOM 855 N N . GLY A 1 109 ? -21.572 -12.916 11.693 1.00 86.69 109 GLY A N 1
ATOM 856 C CA . GLY A 1 109 ? -21.084 -13.649 10.531 1.00 86.69 109 GLY A CA 1
ATOM 857 C C . GLY A 1 109 ? -19.660 -13.260 10.131 1.00 86.69 109 GLY A C 1
ATOM 858 O O . GLY A 1 109 ? -18.914 -12.601 10.868 1.00 86.69 109 GLY A O 1
ATOM 859 N N . ASN A 1 110 ? -19.275 -13.654 8.919 1.00 81.00 110 ASN A N 1
ATOM 860 C CA . ASN A 1 110 ? -17.934 -13.415 8.395 1.00 81.00 110 ASN A CA 1
ATOM 861 C C . ASN A 1 110 ? -17.757 -12.024 7.756 1.00 81.00 110 ASN A C 1
ATOM 863 O O . ASN A 1 110 ? -16.740 -11.770 7.114 1.00 81.00 110 ASN A O 1
ATOM 867 N N . TYR A 1 111 ? -18.687 -11.092 7.948 1.00 80.38 111 TYR A N 1
ATOM 868 C CA . TYR A 1 111 ? -18.613 -9.765 7.321 1.00 80.38 111 TYR A CA 1
ATOM 869 C C . TYR A 1 111 ? -18.063 -8.683 8.236 1.00 80.38 111 TYR A C 1
ATOM 871 O O . TYR A 1 111 ? -17.338 -7.807 7.781 1.00 80.38 111 TYR A O 1
ATOM 879 N N . HIS A 1 112 ? -18.405 -8.744 9.519 1.00 89.69 112 HIS A N 1
ATOM 880 C CA . HIS A 1 112 ? -18.087 -7.677 10.456 1.00 89.69 112 HIS A CA 1
ATOM 881 C C . HIS A 1 112 ? -16.705 -7.874 11.067 1.00 89.69 112 HIS A C 1
ATOM 883 O O . HIS A 1 112 ? -16.324 -8.993 11.410 1.00 89.69 112 HIS A O 1
ATOM 889 N N . CYS A 1 113 ? -15.969 -6.786 11.241 1.00 92.94 113 CYS A N 1
ATOM 890 C CA . CYS A 1 113 ? -14.687 -6.799 11.931 1.00 92.94 113 CYS A CA 1
ATOM 891 C C . CYS A 1 113 ? -14.882 -7.001 13.448 1.00 92.94 113 CYS A C 1
ATOM 893 O O . CYS A 1 113 ? -15.794 -6.420 14.040 1.00 92.94 113 CYS A O 1
ATOM 895 N N . ILE A 1 114 ? -14.041 -7.821 14.081 1.00 95.38 114 ILE A N 1
ATOM 896 C CA . ILE A 1 114 ? -14.012 -8.042 15.532 1.00 95.38 114 ILE A CA 1
ATOM 897 C C . ILE A 1 114 ? -12.644 -7.632 16.073 1.00 95.38 114 ILE A C 1
ATOM 899 O O . ILE A 1 114 ? -11.630 -8.261 15.774 1.00 95.38 114 ILE A O 1
ATOM 903 N N . GLY A 1 115 ? -12.629 -6.590 16.899 1.00 95.81 115 GLY A N 1
ATOM 904 C CA . GLY A 1 115 ? -11.458 -6.170 17.662 1.00 95.81 115 GLY A CA 1
ATOM 905 C C . GLY A 1 115 ? -11.497 -6.665 19.099 1.00 95.81 115 GLY A C 1
ATOM 906 O O . GLY A 1 115 ? -12.566 -6.647 19.703 1.00 95.81 115 GLY A O 1
ATOM 907 N N . LEU A 1 116 ? -10.346 -7.035 19.664 1.00 95.69 116 LEU A N 1
ATOM 908 C CA . LEU A 1 116 ? -10.228 -7.421 21.077 1.00 95.69 116 LEU A CA 1
ATOM 909 C C . LEU A 1 116 ? -9.307 -6.490 21.851 1.00 95.69 116 LEU A C 1
ATOM 911 O O . LEU A 1 116 ? -8.263 -6.104 21.339 1.00 95.69 116 LEU A O 1
ATOM 915 N N . THR A 1 117 ? -9.638 -6.179 23.100 1.00 94.06 117 THR A N 1
ATOM 916 C CA . THR A 1 117 ? -8.657 -5.632 24.049 1.00 94.06 117 THR A CA 1
ATOM 917 C C . THR A 1 117 ? -7.866 -6.779 24.667 1.00 94.06 117 THR A C 1
ATOM 919 O O . THR A 1 117 ? -8.473 -7.666 25.256 1.00 94.06 117 THR A O 1
ATOM 922 N N . ILE A 1 118 ? -6.534 -6.752 24.577 1.00 92.81 118 ILE A N 1
ATOM 923 C CA . ILE A 1 118 ? -5.654 -7.730 25.235 1.00 92.81 118 ILE A CA 1
ATOM 924 C C . ILE A 1 118 ? -4.584 -6.992 26.041 1.00 92.81 118 ILE A C 1
ATOM 926 O O . ILE A 1 118 ? -3.952 -6.050 25.561 1.00 92.81 118 ILE A O 1
ATOM 930 N N . GLN A 1 119 ? -4.368 -7.439 27.271 1.00 90.00 119 GLN A N 1
ATOM 931 C CA . GLN A 1 119 ? -3.316 -6.982 28.170 1.00 90.00 119 GLN A CA 1
ATOM 932 C C . GLN A 1 119 ? -2.400 -8.147 28.562 1.00 90.00 119 GLN A C 1
ATOM 934 O O . GLN A 1 119 ? -2.814 -9.302 28.472 1.00 90.00 119 GLN A O 1
ATOM 939 N N . PRO A 1 120 ? -1.166 -7.881 29.040 1.00 87.50 120 PRO A N 1
ATOM 940 C CA . PRO A 1 120 ? -0.242 -8.938 29.435 1.00 87.50 120 PRO A CA 1
ATOM 941 C C . PRO A 1 120 ? -0.859 -9.949 30.408 1.00 87.50 120 PRO A C 1
ATOM 943 O O . PRO A 1 120 ? -0.675 -11.148 30.228 1.00 87.50 120 PRO A O 1
ATOM 946 N N . ARG A 1 121 ? -1.640 -9.472 31.391 1.00 85.88 121 ARG A N 1
ATOM 947 C CA . ARG A 1 121 ? -2.293 -10.320 32.402 1.00 85.88 121 ARG A CA 1
ATOM 948 C C . ARG A 1 121 ? -3.311 -11.307 31.826 1.00 85.88 121 ARG A C 1
ATOM 950 O O . ARG A 1 121 ? -3.566 -12.319 32.467 1.00 85.88 121 ARG A O 1
ATOM 957 N N . ASP A 1 122 ? -3.836 -11.030 30.634 1.00 86.12 122 ASP A N 1
ATOM 958 C CA . ASP A 1 122 ? -4.816 -11.881 29.957 1.00 86.12 122 ASP A CA 1
ATOM 959 C C . ASP A 1 122 ? -4.133 -13.077 29.259 1.00 86.12 122 ASP A C 1
ATOM 961 O O . ASP A 1 122 ? -4.806 -14.007 28.819 1.00 86.12 122 ASP A O 1
ATOM 965 N N . LEU A 1 123 ? -2.795 -13.070 29.130 1.00 86.31 123 LEU A N 1
ATOM 966 C CA . LEU A 1 123 ? -2.051 -14.157 28.497 1.00 86.31 123 LEU A CA 1
ATOM 967 C C . LEU A 1 123 ? -1.650 -15.239 29.518 1.00 86.31 123 LEU A C 1
ATOM 969 O O . LEU A 1 123 ? -1.027 -14.930 30.544 1.00 86.31 123 LEU A O 1
ATOM 973 N N . PRO A 1 124 ? -1.875 -16.527 29.195 1.00 80.81 124 PRO A N 1
ATOM 974 C CA . PRO A 1 124 ? -1.319 -17.643 29.953 1.00 80.81 124 PRO A CA 1
ATOM 975 C C . PRO A 1 124 ? 0.204 -17.521 30.102 1.00 80.81 124 PRO A C 1
ATOM 977 O O . PRO A 1 124 ? 0.915 -17.209 29.144 1.00 80.81 124 PRO A O 1
ATOM 980 N N . GLY A 1 125 ? 0.720 -17.758 31.312 1.00 75.25 125 GLY A N 1
ATOM 981 C CA . GLY A 1 125 ? 2.152 -17.639 31.612 1.00 75.25 125 GLY A CA 1
ATOM 982 C C . GLY A 1 125 ? 2.691 -16.201 31.640 1.00 75.25 125 GLY A C 1
ATOM 983 O O . GLY A 1 125 ? 3.889 -15.992 31.419 1.00 75.25 125 GLY A O 1
ATOM 984 N N . CYS A 1 126 ? 1.827 -15.208 31.874 1.00 79.69 126 CYS A N 1
ATOM 985 C CA . CYS A 1 126 ? 2.225 -13.824 32.130 1.00 79.69 126 CYS A CA 1
ATOM 986 C C . CYS A 1 126 ? 3.169 -13.706 33.348 1.00 79.69 126 CYS A C 1
ATOM 988 O O . CYS A 1 126 ? 2.823 -14.198 34.424 1.00 79.69 126 CYS A O 1
ATOM 990 N N . PRO A 1 127 ? 4.323 -13.013 33.225 1.00 75.50 127 PRO A N 1
ATOM 991 C CA . PRO A 1 127 ? 5.206 -12.700 34.337 1.00 75.50 127 PRO A CA 1
ATOM 992 C C . PRO A 1 127 ? 4.479 -12.008 35.488 1.00 75.50 127 PRO A C 1
ATOM 994 O O . PRO A 1 127 ? 3.615 -11.155 35.271 1.00 75.50 127 PRO A O 1
ATOM 997 N N . LEU A 1 128 ? 4.916 -12.306 36.714 1.00 72.31 128 LEU A N 1
ATOM 998 C CA . LEU A 1 128 ? 4.426 -11.648 37.929 1.00 72.31 128 LEU A CA 1
ATOM 999 C C . LEU A 1 128 ? 4.625 -10.125 37.891 1.00 72.31 128 LEU A C 1
ATOM 1001 O O . LEU A 1 128 ? 3.819 -9.391 38.448 1.00 72.31 128 LEU A O 1
ATOM 1005 N N . SER A 1 129 ? 5.640 -9.630 37.174 1.00 67.31 129 SER A N 1
ATOM 1006 C CA . SER A 1 129 ? 5.906 -8.193 37.017 1.00 67.31 129 SER A CA 1
ATOM 1007 C C . SER A 1 129 ? 4.760 -7.417 36.359 1.00 67.31 129 SER A C 1
ATOM 1009 O O . SER A 1 129 ? 4.605 -6.229 36.631 1.00 67.31 129 SER A O 1
ATOM 1011 N N . PHE A 1 130 ? 3.947 -8.074 35.526 1.00 68.62 130 PHE A N 1
ATOM 1012 C CA . PHE A 1 130 ? 2.768 -7.473 34.895 1.00 68.62 130 PHE A CA 1
ATOM 1013 C C . PHE A 1 130 ? 1.456 -7.804 35.627 1.00 68.62 130 PHE A C 1
ATOM 1015 O O . PHE A 1 130 ? 0.412 -7.252 35.286 1.00 68.62 130 PHE A O 1
ATOM 1022 N N . ARG A 1 131 ? 1.500 -8.670 36.650 1.00 64.00 131 ARG A N 1
ATOM 1023 C CA . ARG A 1 131 ? 0.378 -9.000 37.539 1.00 64.00 131 ARG A CA 1
ATOM 1024 C C . ARG A 1 131 ? 0.483 -8.159 38.819 1.00 64.00 131 ARG A C 1
ATOM 1026 O O . ARG A 1 131 ? 0.856 -8.670 39.869 1.00 64.00 131 ARG A O 1
ATOM 1033 N N . LYS A 1 132 ? 0.215 -6.849 38.766 1.00 52.56 132 LYS A N 1
ATOM 1034 C CA . LYS A 1 132 ? 0.110 -6.053 40.004 1.00 52.56 132 LYS A CA 1
ATOM 1035 C C . LYS A 1 132 ? -1.285 -6.207 40.626 1.00 52.56 132 LYS A C 1
ATOM 1037 O O . LYS A 1 132 ? -2.264 -5.748 40.061 1.00 52.56 132 LYS A O 1
ATOM 1042 N N . ILE A 1 133 ? -1.293 -6.888 41.774 1.00 42.84 133 ILE A N 1
ATOM 1043 C CA . ILE A 1 133 ? -2.225 -6.896 42.919 1.00 42.84 133 ILE A CA 1
ATOM 1044 C C . ILE A 1 133 ? -3.532 -6.099 42.722 1.00 42.84 133 ILE A C 1
ATOM 1046 O O . ILE A 1 133 ? -3.586 -4.895 42.962 1.00 42.84 133 ILE A O 1
ATOM 1050 N N . GLN A 1 134 ? -4.601 -6.821 42.392 1.00 33.06 134 GLN A N 1
ATOM 1051 C CA . GLN A 1 134 ? -5.960 -6.543 42.856 1.00 33.06 134 GLN A CA 1
ATOM 1052 C C . GLN A 1 134 ? -6.475 -7.831 43.499 1.00 33.06 134 GLN A C 1
ATOM 1054 O O . GLN A 1 134 ? -7.175 -8.608 42.863 1.00 33.06 134 GLN A O 1
ATOM 1059 N N . ASP A 1 135 ? -6.075 -8.086 44.742 1.00 32.16 135 ASP A N 1
ATOM 1060 C CA . ASP A 1 135 ? -6.848 -8.978 45.602 1.00 32.16 135 ASP A CA 1
ATOM 1061 C C . ASP A 1 135 ? -6.713 -8.521 47.056 1.00 32.16 135 ASP A C 1
ATOM 1063 O O . ASP A 1 135 ? -5.911 -9.030 47.829 1.00 32.16 135 ASP A O 1
ATOM 1067 N N . ASP A 1 136 ? -7.476 -7.485 47.406 1.00 31.56 136 ASP A N 1
ATOM 1068 C CA . ASP A 1 136 ? -7.756 -7.133 48.803 1.00 31.56 136 ASP A CA 1
ATOM 1069 C C . ASP A 1 136 ? -9.043 -7.837 49.292 1.00 31.56 136 ASP A C 1
ATOM 1071 O O . ASP A 1 136 ? -9.697 -7.365 50.224 1.00 31.56 136 ASP A O 1
ATOM 1075 N N . SER A 1 137 ? -9.451 -8.961 48.678 1.00 32.69 137 SER A N 1
ATOM 1076 C CA . SER A 1 137 ? -10.712 -9.629 49.036 1.00 32.69 137 SER A CA 1
ATOM 1077 C C . SER A 1 137 ? -10.688 -11.149 49.191 1.00 32.69 137 SER A C 1
ATOM 1079 O O . SER A 1 137 ? -11.722 -11.694 49.576 1.00 32.69 137 SER A O 1
ATOM 1081 N N . ILE A 1 138 ? -9.567 -11.846 48.990 1.00 36.34 138 ILE A N 1
ATOM 1082 C CA . ILE A 1 138 ? -9.507 -13.297 49.223 1.00 36.34 138 ILE A CA 1
ATOM 1083 C C . ILE A 1 138 ? -8.287 -13.658 50.092 1.00 36.34 138 ILE A C 1
ATOM 1085 O O . ILE A 1 138 ? -7.153 -13.292 49.807 1.00 36.34 138 ILE A O 1
ATOM 1089 N N . ASP A 1 139 ? -8.579 -14.368 51.188 1.00 31.72 139 ASP A N 1
ATOM 1090 C CA . ASP A 1 139 ? -7.686 -15.033 52.148 1.00 31.72 139 ASP A CA 1
ATOM 1091 C C . ASP A 1 139 ? -6.942 -14.194 53.208 1.00 31.72 139 ASP A C 1
ATOM 1093 O O . ASP A 1 139 ? -5.716 -14.151 53.291 1.00 31.72 139 ASP A O 1
ATOM 1097 N N . LYS A 1 140 ? -7.714 -13.677 54.178 1.00 29.34 140 LYS A N 1
ATOM 1098 C CA . LYS A 1 140 ? -7.234 -13.456 55.563 1.00 29.34 140 LYS A CA 1
ATOM 1099 C C . LYS A 1 140 ? -7.394 -14.672 56.492 1.00 29.34 140 LYS A C 1
ATOM 1101 O O . LYS A 1 140 ? -7.203 -14.540 57.697 1.00 29.34 140 LYS A O 1
ATOM 1106 N N . GLU A 1 141 ? -7.662 -15.862 55.961 1.00 32.31 141 GLU A N 1
ATOM 1107 C CA . GLU A 1 141 ? -7.762 -17.091 56.759 1.00 32.31 141 GLU A CA 1
ATOM 1108 C C . GLU A 1 141 ? -6.992 -18.264 56.133 1.00 32.31 141 GLU A C 1
ATOM 1110 O O . GLU A 1 141 ? -7.587 -19.299 55.872 1.00 32.31 141 GLU A O 1
ATOM 1115 N N . ASN A 1 142 ? -5.671 -18.152 55.900 1.00 33.16 142 ASN A N 1
ATOM 1116 C CA . ASN A 1 142 ? -4.804 -19.352 55.946 1.00 33.16 142 ASN A CA 1
ATOM 1117 C C . ASN A 1 142 ? -3.275 -19.158 55.963 1.00 33.16 142 ASN A C 1
ATOM 1119 O O . ASN A 1 142 ? -2.538 -20.031 55.516 1.00 33.16 142 ASN A O 1
ATOM 1123 N N . THR A 1 143 ? -2.729 -18.099 56.562 1.00 28.86 143 THR A N 1
ATOM 1124 C CA . THR A 1 143 ? -1.291 -18.101 56.907 1.00 28.86 143 THR A CA 1
ATOM 1125 C C . THR A 1 143 ? -1.082 -18.571 58.342 1.00 28.86 143 THR A C 1
ATOM 1127 O O . THR A 1 143 ? -0.836 -17.771 59.248 1.00 28.86 143 THR A O 1
ATOM 1130 N N . ARG A 1 144 ? -1.154 -19.892 58.562 1.00 29.69 144 ARG A N 1
ATOM 1131 C CA . ARG A 1 144 ? -0.348 -20.509 59.623 1.00 29.69 144 ARG A CA 1
ATOM 1132 C C . ARG A 1 144 ? 1.093 -20.566 59.129 1.00 29.69 144 ARG A C 1
ATOM 1134 O O . ARG A 1 144 ? 1.370 -21.033 58.034 1.00 29.69 144 ARG A O 1
ATOM 1141 N N . GLN A 1 145 ? 1.966 -20.009 59.956 1.00 32.81 145 GLN A N 1
ATOM 1142 C CA . GLN A 1 145 ? 3.413 -19.971 59.806 1.00 32.81 145 GLN A CA 1
ATOM 1143 C C . GLN A 1 145 ? 3.983 -21.348 59.456 1.00 32.81 145 GLN A C 1
ATOM 1145 O O . GLN A 1 145 ? 3.823 -22.271 60.247 1.00 32.81 145 GLN A O 1
ATOM 1150 N N . ASP A 1 146 ? 4.764 -21.418 58.384 1.00 27.91 146 ASP A N 1
ATOM 1151 C CA . ASP A 1 146 ? 5.981 -22.223 58.380 1.00 27.91 146 ASP A CA 1
ATOM 1152 C C . ASP A 1 146 ? 7.144 -21.293 58.027 1.00 27.91 146 ASP A C 1
ATOM 1154 O O . ASP A 1 146 ? 7.208 -20.679 56.963 1.00 27.91 146 ASP A O 1
ATOM 1158 N N . LYS A 1 147 ? 8.010 -21.093 59.021 1.00 26.89 147 LYS A N 1
ATOM 1159 C CA . LYS A 1 147 ? 9.271 -20.370 58.894 1.00 26.89 147 LYS A CA 1
ATOM 1160 C C . LYS A 1 147 ? 10.269 -21.316 58.242 1.00 26.89 147 LYS A C 1
ATOM 1162 O O . LYS A 1 147 ? 10.556 -22.351 58.839 1.00 26.89 147 LYS A O 1
ATOM 1167 N N . ASP A 1 148 ? 10.857 -20.923 57.119 1.00 28.28 148 ASP A N 1
ATOM 1168 C CA . ASP A 1 148 ? 12.111 -21.534 56.679 1.00 28.28 148 ASP A CA 1
ATOM 1169 C C . ASP A 1 148 ? 13.298 -20.780 57.318 1.00 28.28 148 ASP A C 1
ATOM 1171 O O . ASP A 1 148 ? 13.280 -19.543 57.383 1.00 28.28 148 ASP A O 1
ATOM 1175 N N . PRO A 1 149 ? 14.301 -21.483 57.876 1.00 33.62 149 PRO A N 1
ATOM 1176 C CA . PRO A 1 149 ? 15.358 -20.879 58.666 1.00 33.62 149 PRO A CA 1
ATOM 1177 C C . PRO A 1 149 ? 16.517 -20.430 57.773 1.00 33.62 149 PRO A C 1
ATOM 1179 O O . PRO A 1 149 ? 17.119 -21.233 57.066 1.00 33.62 149 PRO A O 1
ATOM 1182 N N . GLY A 1 150 ? 16.903 -19.162 57.895 1.00 37.28 150 GLY A N 1
ATOM 1183 C CA . GLY A 1 150 ? 18.229 -18.710 57.475 1.00 37.28 150 GLY A CA 1
ATOM 1184 C C . GLY A 1 150 ? 18.227 -17.533 56.515 1.00 37.28 150 GLY A C 1
ATOM 1185 O O . GLY A 1 150 ? 18.541 -17.696 55.343 1.00 37.28 150 GLY A O 1
ATOM 1186 N N . VAL A 1 151 ? 17.984 -16.334 57.044 1.00 31.23 151 VAL A N 1
ATOM 1187 C CA . VAL A 1 151 ? 18.652 -15.120 56.561 1.00 31.23 151 VAL A CA 1
ATOM 1188 C C . VAL A 1 151 ? 19.017 -14.294 57.792 1.00 31.23 151 VAL A C 1
ATOM 1190 O O . VAL A 1 151 ? 18.168 -13.989 58.629 1.00 31.23 151 VAL A O 1
ATOM 1193 N N . GLU A 1 152 ? 20.310 -14.027 57.941 1.00 28.12 152 GLU A N 1
ATOM 1194 C CA . GLU A 1 152 ? 20.900 -13.266 59.038 1.00 28.12 152 GLU A CA 1
ATOM 1195 C C . GLU A 1 152 ? 20.451 -11.794 58.968 1.00 28.12 152 GLU A C 1
ATOM 1197 O O . GLU A 1 152 ? 20.416 -11.191 57.898 1.00 28.12 152 GLU A O 1
ATOM 1202 N N . HIS A 1 153 ? 20.073 -11.225 60.115 1.00 29.86 153 HIS A N 1
ATOM 1203 C CA . HIS A 1 153 ? 19.728 -9.809 60.255 1.00 29.86 153 HIS A CA 1
ATOM 1204 C C . HIS A 1 153 ? 20.989 -8.933 60.210 1.00 29.86 153 HIS A C 1
ATOM 1206 O O . HIS A 1 153 ? 21.892 -9.135 61.022 1.00 29.86 153 HIS A O 1
ATOM 1212 N N . ASP A 1 154 ? 20.986 -7.889 59.376 1.00 30.42 154 ASP A N 1
ATOM 1213 C CA . ASP A 1 154 ? 21.833 -6.709 59.585 1.00 30.42 154 ASP A CA 1
ATOM 1214 C C . ASP A 1 154 ? 21.255 -5.872 60.748 1.00 30.42 154 ASP A C 1
ATOM 1216 O O . ASP A 1 154 ? 20.082 -5.477 60.699 1.00 30.42 154 ASP A O 1
ATOM 1220 N N . PRO A 1 155 ? 22.022 -5.587 61.816 1.00 29.67 155 PRO A N 1
ATOM 1221 C CA . PRO A 1 155 ? 21.544 -4.785 62.932 1.00 29.67 155 PRO A CA 1
ATOM 1222 C C . PRO A 1 155 ? 21.834 -3.301 62.680 1.00 29.67 155 PRO A C 1
ATOM 1224 O O . PRO A 1 155 ? 22.993 -2.890 62.678 1.00 29.67 155 PRO A O 1
ATOM 1227 N N . GLY A 1 156 ? 20.797 -2.469 62.525 1.00 38.25 156 GLY A N 1
ATOM 1228 C CA . GLY A 1 156 ? 21.013 -1.019 62.559 1.00 38.25 156 GLY A CA 1
ATOM 1229 C C . GLY A 1 156 ? 19.948 -0.113 61.954 1.00 38.25 156 GLY A C 1
ATOM 1230 O O . GLY A 1 156 ? 20.314 0.777 61.194 1.00 38.25 156 GLY A O 1
ATOM 1231 N N . VAL A 1 157 ? 18.667 -0.269 62.304 1.00 30.72 157 VAL A N 1
ATOM 1232 C CA . VAL A 1 157 ? 17.692 0.825 62.130 1.00 30.72 157 VAL A CA 1
ATOM 1233 C C . VAL A 1 157 ? 16.767 0.878 63.346 1.00 30.72 157 VAL A C 1
ATOM 1235 O O . VAL A 1 157 ? 15.955 -0.017 63.569 1.00 30.72 157 VAL A O 1
ATOM 1238 N N . GLU A 1 158 ? 16.933 1.921 64.156 1.00 29.12 158 GLU A N 1
ATOM 1239 C CA . GLU A 1 158 ? 16.016 2.295 65.233 1.00 29.12 158 GLU A CA 1
ATOM 1240 C C . GLU A 1 158 ? 14.750 2.918 64.619 1.00 29.12 158 GLU A C 1
ATOM 1242 O O . GLU A 1 158 ? 14.845 3.764 63.730 1.00 29.12 158 GLU A O 1
ATOM 1247 N N . HIS A 1 159 ? 13.563 2.501 65.071 1.00 30.81 159 HIS A N 1
ATOM 1248 C CA . HIS A 1 159 ? 12.300 3.160 64.727 1.00 30.81 159 HIS A CA 1
ATOM 1249 C C . HIS A 1 159 ? 11.942 4.200 65.799 1.00 30.81 159 HIS A C 1
ATOM 1251 O O . HIS A 1 159 ? 11.810 3.860 66.976 1.00 30.81 159 HIS A O 1
ATOM 1257 N N . ASP A 1 160 ? 11.757 5.448 65.362 1.00 30.30 160 ASP A N 1
ATOM 1258 C CA . ASP A 1 160 ? 11.259 6.572 66.162 1.00 30.30 160 ASP A CA 1
ATOM 1259 C C . ASP A 1 160 ? 9.823 6.327 66.677 1.00 30.30 160 ASP A C 1
ATOM 1261 O O . ASP A 1 160 ? 8.969 5.852 65.918 1.00 30.30 160 ASP A O 1
ATOM 1265 N N . PRO A 1 161 ? 9.502 6.693 67.934 1.00 33.03 161 PRO A N 1
ATOM 1266 C CA . PRO A 1 161 ? 8.150 6.618 68.464 1.00 33.03 161 PRO A CA 1
ATOM 1267 C C . PRO A 1 161 ? 7.400 7.943 68.271 1.00 33.03 161 PRO A C 1
ATOM 1269 O O . PRO A 1 161 ? 7.769 8.973 68.833 1.00 33.03 161 PRO A O 1
ATOM 1272 N N . GLY A 1 162 ? 6.277 7.897 67.555 1.00 32.69 162 GLY A N 1
ATOM 1273 C CA . GLY A 1 162 ? 5.272 8.957 67.604 1.00 32.69 162 GLY A CA 1
ATOM 1274 C C . GLY A 1 162 ? 4.401 9.018 66.359 1.00 32.69 162 GLY A C 1
ATOM 1275 O O . GLY A 1 162 ? 4.891 9.396 65.305 1.00 32.69 162 GLY A O 1
ATOM 1276 N N . VAL A 1 163 ? 3.123 8.653 66.490 1.00 31.25 163 VAL A N 1
ATOM 1277 C CA . VAL A 1 163 ? 1.942 9.500 66.214 1.00 31.25 163 VAL A CA 1
ATOM 1278 C C . VAL A 1 163 ? 0.680 8.703 66.600 1.00 31.25 163 VAL A C 1
ATOM 1280 O O . VAL A 1 163 ? 0.606 7.488 66.437 1.00 31.25 163 VAL A O 1
ATOM 1283 N N . GLU A 1 164 ? -0.256 9.423 67.210 1.00 29.22 164 GLU A N 1
ATOM 1284 C CA . GLU A 1 164 ? -1.401 9.003 68.021 1.00 29.22 164 GLU A CA 1
ATOM 1285 C C . GLU A 1 164 ? -2.610 8.511 67.193 1.00 29.22 164 GLU A C 1
ATOM 1287 O O . GLU A 1 164 ? -2.814 8.941 66.059 1.00 29.22 164 GLU A O 1
ATOM 1292 N N . HIS A 1 165 ? -3.440 7.634 67.777 1.00 30.59 165 HIS A N 1
ATOM 1293 C CA . HIS A 1 165 ? -4.755 7.251 67.240 1.00 30.59 165 HIS A CA 1
ATOM 1294 C C . HIS A 1 165 ? -5.865 8.103 67.878 1.00 30.59 165 HIS A C 1
ATOM 1296 O O . HIS A 1 165 ? -6.025 8.089 69.099 1.00 30.59 165 HIS A O 1
ATOM 1302 N N . ASP A 1 166 ? -6.660 8.777 67.045 1.00 30.33 166 ASP A N 1
ATOM 1303 C CA . ASP A 1 166 ? -7.903 9.452 67.441 1.00 30.33 166 ASP A CA 1
ATOM 1304 C C . ASP A 1 166 ? -9.038 8.429 67.687 1.00 30.33 166 ASP A C 1
ATOM 1306 O O . ASP A 1 166 ? -9.195 7.491 66.894 1.00 30.33 166 ASP A O 1
ATOM 1310 N N . PRO A 1 167 ? -9.859 8.581 68.747 1.00 36.41 167 PRO A N 1
ATOM 1311 C CA . PRO A 1 167 ? -10.963 7.677 69.043 1.00 36.41 167 PRO A CA 1
ATOM 1312 C C . PRO A 1 167 ? -12.300 8.194 68.491 1.00 36.41 167 PRO A C 1
ATOM 1314 O O . PRO A 1 167 ? -12.688 9.334 68.738 1.00 36.41 167 PRO A O 1
ATOM 1317 N N . GLY A 1 168 ? -13.071 7.311 67.849 1.00 32.69 168 GLY A N 1
ATOM 1318 C CA . GLY A 1 168 ? -14.520 7.493 67.731 1.00 32.69 168 GLY A CA 1
ATOM 1319 C C . GLY A 1 168 ? -15.145 6.979 66.442 1.00 32.69 168 GLY A C 1
ATOM 1320 O O . GLY A 1 168 ? -15.303 7.756 65.510 1.00 32.69 168 GLY A O 1
ATOM 1321 N N . VAL A 1 169 ? -15.598 5.720 66.443 1.00 31.44 169 VAL A N 1
ATOM 1322 C CA . VAL A 1 169 ? -16.865 5.307 65.808 1.00 31.44 169 VAL A CA 1
ATOM 1323 C C . VAL A 1 169 ? -17.451 4.144 66.623 1.00 31.44 169 VAL A C 1
ATOM 1325 O O . VAL A 1 169 ? -16.781 3.142 66.862 1.00 31.44 169 VAL A O 1
ATOM 1328 N N . GLU A 1 170 ? -18.685 4.321 67.090 1.00 30.36 170 GLU A N 1
ATOM 1329 C CA . GLU A 1 170 ? -19.485 3.372 67.872 1.00 30.36 170 GLU A CA 1
ATOM 1330 C C . GLU A 1 170 ? -20.084 2.272 66.970 1.00 30.36 170 GLU A C 1
ATOM 1332 O O . GLU A 1 170 ? -20.483 2.549 65.839 1.00 30.36 170 GLU A O 1
ATOM 1337 N N . HIS A 1 171 ? -20.176 1.033 67.470 1.00 31.23 171 HIS A N 1
ATOM 1338 C CA . HIS A 1 171 ? -20.895 -0.067 66.812 1.00 31.23 171 HIS A CA 1
ATOM 1339 C C . HIS A 1 171 ? -22.237 -0.329 67.510 1.00 31.23 171 HIS A C 1
ATOM 1341 O O . HIS A 1 171 ? -22.273 -0.600 68.711 1.00 31.23 171 HIS A O 1
ATOM 1347 N N . ASP A 1 172 ? -23.319 -0.284 66.730 1.00 29.86 172 ASP A N 1
ATOM 1348 C CA . ASP A 1 172 ? -24.681 -0.661 67.128 1.00 29.86 172 ASP A CA 1
ATOM 1349 C C . ASP A 1 172 ? -24.821 -2.203 67.220 1.00 29.86 172 ASP A C 1
ATOM 1351 O O . ASP A 1 172 ? -24.300 -2.911 66.349 1.00 29.86 172 ASP A O 1
ATOM 1355 N N . PRO A 1 173 ? -25.513 -2.757 68.236 1.00 35.88 173 PRO A N 1
ATOM 1356 C CA . PRO A 1 173 ? -25.634 -4.197 68.441 1.00 35.88 173 PRO A CA 1
ATOM 1357 C C . PRO A 1 173 ? -26.908 -4.765 67.800 1.00 35.88 173 PRO A C 1
ATOM 1359 O O . PRO A 1 173 ? -28.018 -4.312 68.079 1.00 35.88 173 PRO A O 1
ATOM 1362 N N . GLY A 1 174 ? -26.773 -5.834 67.014 1.00 34.69 174 GLY A N 1
ATOM 1363 C CA . GLY A 1 174 ? -27.934 -6.626 66.614 1.00 34.69 174 GLY A CA 1
ATOM 1364 C C . GLY A 1 174 ? -27.648 -7.698 65.575 1.00 34.69 174 GLY A C 1
ATOM 1365 O O . GLY A 1 174 ? -27.869 -7.437 64.403 1.00 34.69 174 GLY A O 1
ATOM 1366 N N . VAL A 1 175 ? -27.236 -8.895 66.016 1.00 31.27 175 VAL A N 1
ATOM 1367 C CA . VAL A 1 175 ? -27.704 -10.196 65.487 1.00 31.27 175 VAL A CA 1
ATOM 1368 C C . VAL A 1 175 ? -27.601 -11.240 66.613 1.00 31.27 175 VAL A C 1
ATOM 1370 O O . VAL A 1 175 ? -26.601 -11.305 67.325 1.00 31.27 175 VAL A O 1
ATOM 1373 N N . GLU A 1 176 ? -28.678 -12.002 66.790 1.00 30.55 176 GLU A N 1
ATOM 1374 C CA . GLU A 1 176 ? -28.962 -12.966 67.859 1.00 30.55 176 GLU A CA 1
ATOM 1375 C C . GLU A 1 176 ? -28.234 -14.317 67.663 1.00 30.55 176 GLU A C 1
ATOM 1377 O O . GLU A 1 176 ? -28.016 -14.757 66.535 1.00 30.55 176 GLU A O 1
ATOM 1382 N N . HIS A 1 177 ? -27.885 -14.992 68.767 1.00 31.30 177 HIS A N 1
ATOM 1383 C CA . HIS A 1 177 ? -27.427 -16.389 68.783 1.00 31.30 177 HIS A CA 1
ATOM 1384 C C . HIS A 1 177 ? -28.619 -17.338 68.965 1.00 31.30 177 HIS A C 1
ATOM 1386 O O . HIS A 1 177 ? -29.400 -17.162 69.900 1.00 31.30 177 HIS A O 1
ATOM 1392 N N . ASP A 1 178 ? -28.704 -18.377 68.131 1.00 30.53 178 ASP A N 1
ATOM 1393 C CA . ASP A 1 178 ? -29.697 -19.449 68.258 1.00 30.53 178 ASP A CA 1
ATOM 1394 C C . ASP A 1 178 ? -29.222 -20.525 69.270 1.00 30.53 178 ASP A C 1
ATOM 1396 O O . ASP A 1 178 ? -28.089 -21.011 69.151 1.00 30.53 178 ASP A O 1
ATOM 1400 N N . PRO A 1 179 ? -30.034 -20.901 70.280 1.00 40.00 179 PRO A N 1
ATOM 1401 C CA . PRO A 1 179 ? -29.657 -21.834 71.340 1.00 40.00 179 PRO A CA 1
ATOM 1402 C C . PRO A 1 179 ? -30.142 -23.270 71.076 1.00 40.00 179 PRO A C 1
ATOM 1404 O O . PRO A 1 179 ? -31.292 -23.499 70.707 1.00 40.00 179 PRO A O 1
ATOM 1407 N N . GLY A 1 180 ? -29.303 -24.262 71.388 1.00 33.16 180 GLY A N 1
ATOM 1408 C CA . GLY A 1 180 ? -29.760 -25.645 71.542 1.00 33.16 180 GLY A CA 1
ATOM 1409 C C . GLY A 1 180 ? -28.652 -26.690 71.462 1.00 33.16 180 GLY A C 1
ATOM 1410 O O . GLY A 1 180 ? -28.288 -27.098 70.369 1.00 33.16 180 GLY A O 1
ATOM 1411 N N . VAL A 1 181 ? -28.126 -27.114 72.615 1.00 31.86 181 VAL A N 1
ATOM 1412 C CA . VAL A 1 181 ? -28.217 -28.480 73.184 1.00 31.86 181 VAL A CA 1
ATOM 1413 C C . VAL A 1 181 ? -27.375 -28.485 74.469 1.00 31.86 181 VAL A C 1
ATOM 1415 O O . VAL A 1 181 ? -26.154 -28.361 74.422 1.00 31.86 181 VAL A O 1
ATOM 1418 N N . GLU A 1 182 ? -28.030 -28.651 75.616 1.00 34.78 182 GLU A N 1
ATOM 1419 C CA . GLU A 1 182 ? -27.388 -29.026 76.880 1.00 34.78 182 GLU A CA 1
ATOM 1420 C C . GLU A 1 182 ? -27.502 -30.547 77.073 1.00 34.78 182 GLU A C 1
ATOM 1422 O O . GLU A 1 182 ? -28.566 -31.109 76.814 1.00 34.78 182 GLU A O 1
ATOM 1427 N N . HIS A 1 183 ? -26.442 -31.199 77.571 1.00 31.36 183 HIS A N 1
ATOM 1428 C CA . HIS A 1 183 ? -26.583 -32.258 78.578 1.00 31.36 183 HIS A CA 1
ATOM 1429 C C . HIS A 1 183 ? -25.306 -32.474 79.420 1.00 31.36 183 HIS A C 1
ATOM 1431 O O . HIS A 1 183 ? -24.245 -32.823 78.913 1.00 31.36 183 HIS A O 1
ATOM 1437 N N . ASP A 1 184 ? -25.528 -32.221 80.711 1.00 30.45 184 ASP A N 1
ATOM 1438 C CA . ASP A 1 184 ? -24.986 -32.638 82.015 1.00 30.45 184 ASP A CA 1
ATOM 1439 C C . ASP A 1 184 ? -23.567 -33.198 82.301 1.00 30.45 184 ASP A C 1
ATOM 1441 O O . ASP A 1 184 ? -23.029 -34.026 81.565 1.00 30.45 184 ASP A O 1
ATOM 1445 N N . PRO A 1 185 ? -23.016 -32.845 83.492 1.00 41.94 185 PRO A N 1
ATOM 1446 C CA . PRO A 1 185 ? -21.751 -33.333 84.039 1.00 41.94 185 PRO A CA 1
ATOM 1447 C C . PRO A 1 185 ? -21.897 -34.505 85.041 1.00 41.94 185 PRO A C 1
ATOM 1449 O O . PRO A 1 185 ? -22.724 -34.465 85.951 1.00 41.94 185 PRO A O 1
ATOM 1452 N N . GLY A 1 186 ? -20.972 -35.476 84.970 1.00 33.31 186 GLY A N 1
ATOM 1453 C CA . GLY A 1 186 ? -20.550 -36.318 86.105 1.00 33.31 186 GLY A CA 1
ATOM 1454 C C . GLY A 1 186 ? -20.662 -37.845 85.937 1.00 33.31 186 GLY A C 1
ATOM 1455 O O . GLY A 1 186 ? -21.701 -38.334 85.509 1.00 33.31 186 GLY A O 1
ATOM 1456 N N . VAL A 1 187 ? -19.631 -38.555 86.453 1.00 30.61 187 VAL A N 1
ATOM 1457 C CA . VAL A 1 187 ? -19.581 -39.995 86.857 1.00 30.61 187 VAL A CA 1
ATOM 1458 C C . VAL A 1 187 ? -19.239 -40.977 85.704 1.00 30.61 187 VAL A C 1
ATOM 1460 O O . VAL A 1 187 ? -19.906 -40.955 84.683 1.00 30.61 187 VAL A O 1
ATOM 1463 N N . GLU A 1 188 ? -18.236 -41.875 85.709 1.00 28.83 188 GLU A N 1
ATOM 1464 C CA . GLU A 1 188 ? -17.259 -42.418 86.678 1.00 28.83 188 GLU A CA 1
ATOM 1465 C C . GLU A 1 188 ? -16.077 -43.054 85.894 1.00 28.83 188 GLU A C 1
ATOM 1467 O O . GLU A 1 188 ? -16.284 -43.667 84.847 1.00 28.83 188 GLU A O 1
ATOM 1472 N N . HIS A 1 189 ? -14.849 -42.961 86.415 1.00 41.75 189 HIS A N 1
ATOM 1473 C CA . HIS A 1 189 ? -13.725 -43.838 86.056 1.00 41.75 189 HIS A CA 1
ATOM 1474 C C . HIS A 1 189 ? -13.479 -44.755 87.253 1.00 41.75 189 HIS A C 1
ATOM 1476 O O . HIS A 1 189 ? -13.233 -44.205 88.323 1.00 41.75 189 HIS A O 1
ATOM 1482 N N . ASP A 1 190 ? -13.501 -46.086 87.076 1.00 31.27 190 ASP A N 1
ATOM 1483 C CA . ASP A 1 190 ? -12.701 -47.021 87.890 1.00 31.27 190 ASP A CA 1
ATOM 1484 C C . ASP A 1 190 ? -12.707 -48.480 87.346 1.00 31.27 190 ASP A C 1
ATOM 1486 O O . ASP A 1 190 ? -13.442 -48.771 86.401 1.00 31.27 190 ASP A O 1
ATOM 1490 N N . PRO A 1 191 ? -11.838 -49.399 87.824 1.00 42.28 191 PRO A N 1
ATOM 1491 C CA . PRO A 1 191 ? -10.613 -49.754 87.109 1.00 42.28 191 PRO A CA 1
ATOM 1492 C C . PRO A 1 191 ? -10.443 -51.278 86.927 1.00 42.28 191 PRO A C 1
ATOM 1494 O O . PRO A 1 191 ? -11.097 -52.094 87.576 1.00 42.28 191 PRO A O 1
ATOM 1497 N N . GLY A 1 192 ? -9.510 -51.694 86.067 1.00 28.80 192 GLY A N 1
ATOM 1498 C CA . GLY A 1 192 ? -9.214 -53.114 85.896 1.00 28.80 192 GLY A CA 1
ATOM 1499 C C . GLY A 1 192 ? -7.927 -53.408 85.135 1.00 28.80 192 GLY A C 1
ATOM 1500 O O . GLY A 1 192 ? -7.943 -53.466 83.911 1.00 28.80 192 GLY A O 1
ATOM 1501 N N . VAL A 1 193 ? -6.899 -53.757 85.914 1.00 30.39 193 VAL A N 1
ATOM 1502 C CA . VAL A 1 193 ? -5.727 -54.596 85.594 1.00 30.39 193 VAL A CA 1
ATOM 1503 C C . VAL A 1 193 ? -4.382 -53.879 85.385 1.00 30.39 193 VAL A C 1
ATOM 1505 O O . VAL A 1 193 ? -4.228 -52.930 84.624 1.00 30.39 193 VAL A O 1
ATOM 1508 N N . GLU A 1 194 ? -3.431 -54.399 86.162 1.00 29.69 194 GLU A N 1
ATOM 1509 C CA . GLU A 1 194 ? -2.083 -53.959 86.505 1.00 29.69 194 GLU A CA 1
ATOM 1510 C C . GLU A 1 194 ? -1.046 -54.198 85.390 1.00 29.69 194 GLU A C 1
ATOM 1512 O O . GLU A 1 194 ? -1.202 -55.072 84.536 1.00 29.69 194 GLU A O 1
ATOM 1517 N N . HIS A 1 195 ? 0.040 -53.422 85.441 1.00 36.22 195 HIS A N 1
ATOM 1518 C CA . HIS A 1 195 ? 1.240 -53.559 84.611 1.00 36.22 195 HIS A CA 1
ATOM 1519 C C . HIS A 1 195 ? 2.242 -54.547 85.225 1.00 36.22 195 HIS A C 1
ATOM 1521 O O . HIS A 1 195 ? 2.488 -54.492 86.426 1.00 36.22 195 HIS A O 1
ATOM 1527 N N . ASP A 1 196 ? 2.917 -55.324 84.374 1.00 30.53 196 ASP A N 1
ATOM 1528 C CA . ASP A 1 196 ? 4.194 -55.988 84.682 1.00 30.53 196 ASP A CA 1
ATOM 1529 C C . ASP A 1 196 ? 5.139 -55.899 83.452 1.00 30.53 196 ASP A C 1
ATOM 1531 O O . ASP A 1 196 ? 4.671 -55.602 82.345 1.00 30.53 196 ASP A O 1
ATOM 1535 N N . PRO A 1 197 ? 6.473 -56.033 83.609 1.00 44.00 197 PRO A N 1
ATOM 1536 C CA . PRO A 1 197 ? 7.421 -55.067 83.064 1.00 44.00 197 PRO A CA 1
ATOM 1537 C C . PRO A 1 197 ? 8.427 -55.680 82.073 1.00 44.00 197 PRO A C 1
ATOM 1539 O O . PRO A 1 197 ? 8.817 -56.838 82.173 1.00 44.00 197 PRO A O 1
ATOM 1542 N N . GLY A 1 198 ? 8.950 -54.829 81.186 1.00 37.53 198 GLY A N 1
ATOM 1543 C CA . GLY A 1 198 ? 10.238 -55.035 80.520 1.00 37.53 198 GLY A CA 1
ATOM 1544 C C . GLY A 1 198 ? 10.201 -55.786 79.191 1.00 37.53 198 GLY A C 1
ATOM 1545 O O . GLY A 1 198 ? 10.314 -57.002 79.177 1.00 37.53 198 GLY A O 1
ATOM 1546 N N . VAL A 1 199 ? 10.203 -55.034 78.084 1.00 30.58 199 VAL A N 1
ATOM 1547 C CA . VAL A 1 199 ? 11.066 -55.290 76.916 1.00 30.58 199 VAL A CA 1
ATOM 1548 C C . VAL A 1 199 ? 11.461 -53.931 76.324 1.00 30.58 199 VAL A C 1
ATOM 1550 O O . VAL A 1 199 ? 10.672 -52.989 76.308 1.00 30.58 199 VAL A O 1
ATOM 1553 N N . GLU A 1 200 ? 12.728 -53.840 75.946 1.00 30.05 200 GLU A N 1
ATOM 1554 C CA . GLU A 1 200 ? 13.511 -52.662 75.585 1.00 30.05 200 GLU A CA 1
ATOM 1555 C C . GLU A 1 200 ? 13.004 -51.908 74.341 1.00 30.05 200 GLU A C 1
ATOM 1557 O O . GLU A 1 200 ? 12.362 -52.471 73.456 1.00 30.05 200 GLU A O 1
ATOM 1562 N N . HIS A 1 201 ? 13.346 -50.615 74.280 1.00 32.00 201 HIS A N 1
ATOM 1563 C CA . HIS A 1 201 ? 13.286 -49.776 73.082 1.00 32.00 201 HIS A CA 1
ATOM 1564 C C . HIS A 1 201 ? 13.921 -50.494 71.882 1.00 32.00 201 HIS A C 1
ATOM 1566 O O . HIS A 1 201 ? 15.108 -50.812 71.934 1.00 32.00 201 HIS A O 1
ATOM 1572 N N . ASP A 1 202 ? 13.182 -50.635 70.781 1.00 28.17 202 ASP A N 1
ATOM 1573 C CA . ASP A 1 202 ? 13.792 -50.838 69.467 1.00 28.17 202 ASP A CA 1
ATOM 1574 C C . ASP A 1 202 ? 14.103 -49.456 68.858 1.00 28.17 202 ASP A C 1
ATOM 1576 O O . ASP A 1 202 ? 13.180 -48.679 68.575 1.00 28.17 202 ASP A O 1
ATOM 1580 N N . PRO A 1 203 ? 15.381 -49.068 68.702 1.00 43.12 203 PRO A N 1
ATOM 1581 C CA . PRO A 1 203 ? 15.750 -47.840 68.025 1.00 43.12 203 PRO A CA 1
ATOM 1582 C C . PRO A 1 203 ? 15.663 -48.071 66.512 1.00 43.12 203 PRO A C 1
ATOM 1584 O O . PRO A 1 203 ? 16.674 -48.306 65.853 1.00 43.12 203 PRO A O 1
ATOM 1587 N N . GLY A 1 204 ? 14.459 -48.000 65.938 1.00 44.91 204 GLY A N 1
ATOM 1588 C CA . GLY A 1 204 ? 14.343 -48.171 64.489 1.00 44.91 204 GLY A CA 1
ATOM 1589 C C . GLY A 1 204 ? 12.958 -48.403 63.898 1.00 44.91 204 GLY A C 1
ATOM 1590 O O . GLY A 1 204 ? 12.819 -49.298 63.074 1.00 44.91 204 GLY A O 1
ATOM 1591 N N . ALA A 1 205 ? 11.957 -47.576 64.205 1.00 29.03 205 ALA A N 1
ATOM 1592 C CA . ALA A 1 205 ? 10.748 -47.505 63.377 1.00 29.03 205 ALA A CA 1
ATOM 1593 C C . ALA A 1 205 ? 10.524 -46.063 62.907 1.00 29.03 205 ALA A C 1
ATOM 1595 O O . ALA A 1 205 ? 10.285 -45.154 63.700 1.00 29.03 205 ALA A O 1
ATOM 1596 N N . LYS A 1 206 ? 10.686 -45.852 61.597 1.00 31.86 206 LYS A N 1
ATOM 1597 C CA . LYS A 1 206 ? 10.468 -44.572 60.918 1.00 31.86 206 LYS A CA 1
ATOM 1598 C C . LYS A 1 206 ? 9.011 -44.145 61.109 1.00 31.86 206 LYS A C 1
ATOM 1600 O O . LYS A 1 206 ? 8.113 -44.938 60.859 1.00 31.86 206 LYS A O 1
ATOM 1605 N N . HIS A 1 207 ? 8.792 -42.896 61.514 1.00 35.00 207 HIS A N 1
ATOM 1606 C CA . HIS A 1 207 ? 7.481 -42.257 61.419 1.00 35.00 207 HIS A CA 1
ATOM 1607 C C . HIS A 1 207 ? 7.008 -42.293 59.956 1.00 35.00 207 HIS A C 1
ATOM 1609 O O . HIS A 1 207 ? 7.725 -41.820 59.071 1.00 35.00 207 HIS A O 1
ATOM 1615 N N . ASP A 1 208 ? 5.815 -42.837 59.714 1.00 36.31 208 ASP A N 1
ATOM 1616 C CA . ASP A 1 208 ? 5.190 -42.883 58.393 1.00 36.31 208 ASP A CA 1
ATOM 1617 C C . ASP A 1 208 ? 4.859 -41.467 57.895 1.00 36.31 208 ASP A C 1
ATOM 1619 O O . ASP A 1 208 ? 3.843 -40.859 58.232 1.00 36.31 208 ASP A O 1
ATOM 1623 N N . GLN A 1 209 ? 5.744 -40.944 57.050 1.00 37.56 209 GLN A N 1
ATOM 1624 C CA . GLN A 1 209 ? 5.473 -39.866 56.106 1.00 37.56 209 GLN A CA 1
ATOM 1625 C C . GLN A 1 209 ? 4.812 -40.467 54.856 1.00 37.56 209 GLN A C 1
ATOM 1627 O O . GLN A 1 209 ? 5.502 -40.721 53.874 1.00 37.56 209 GLN A O 1
ATOM 1632 N N . TRP A 1 210 ? 3.499 -40.730 54.855 1.00 39.97 210 TRP A N 1
ATOM 1633 C CA . TRP A 1 210 ? 2.850 -41.227 53.623 1.00 39.97 210 TRP A CA 1
ATOM 1634 C C . TRP A 1 210 ? 1.420 -40.758 53.329 1.00 39.97 210 TRP A C 1
ATOM 1636 O O . TRP A 1 210 ? 0.693 -41.421 52.598 1.00 39.97 210 TRP A O 1
ATOM 1646 N N . ALA A 1 211 ? 1.027 -39.568 53.790 1.00 42.41 211 ALA A N 1
ATOM 1647 C CA . ALA A 1 211 ? -0.279 -38.986 53.442 1.00 42.41 211 ALA A CA 1
ATOM 1648 C C . ALA A 1 211 ? -0.226 -37.507 53.001 1.00 42.41 211 ALA A C 1
ATOM 1650 O O . ALA A 1 211 ? -1.157 -36.760 53.261 1.00 42.41 211 ALA A O 1
ATOM 1651 N N . ARG A 1 212 ? 0.862 -37.061 52.357 1.00 42.66 212 ARG A N 1
ATOM 1652 C CA . ARG A 1 212 ? 0.973 -35.700 51.775 1.00 42.66 212 ARG A CA 1
ATOM 1653 C C . ARG A 1 212 ? 1.318 -35.610 50.269 1.00 42.66 212 ARG A C 1
ATOM 1655 O O . ARG A 1 212 ? 0.890 -34.642 49.659 1.00 42.66 212 ARG A O 1
ATOM 1662 N N . PRO A 1 213 ? 1.961 -36.597 49.604 1.00 43.59 213 PRO A N 1
ATOM 1663 C CA . PRO A 1 213 ? 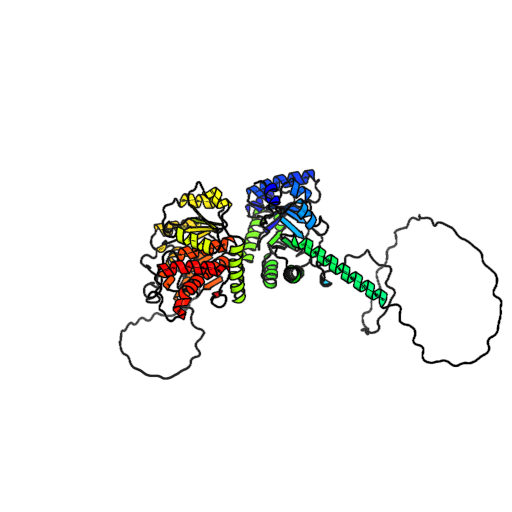2.296 -36.459 48.173 1.00 43.59 213 PRO A CA 1
ATOM 1664 C C . PRO A 1 213 ? 1.117 -36.601 47.188 1.00 43.59 213 PRO A C 1
ATOM 1666 O O . PRO A 1 213 ? 1.234 -36.212 46.027 1.00 43.59 213 PRO A O 1
ATOM 1669 N N . TYR A 1 214 ? -0.006 -37.200 47.603 1.00 44.50 214 TYR A N 1
ATOM 1670 C CA . TYR A 1 214 ? -1.122 -37.509 46.693 1.00 44.50 214 TYR A CA 1
ATOM 1671 C C . TYR A 1 214 ? -2.103 -36.334 46.520 1.00 44.50 214 TYR A C 1
ATOM 1673 O O . TYR A 1 214 ? -2.666 -36.155 45.448 1.00 44.50 214 TYR A O 1
ATOM 1681 N N . GLU A 1 215 ? -2.274 -35.487 47.540 1.00 45.62 215 GLU A N 1
ATOM 1682 C CA . GLU A 1 215 ? -3.137 -34.297 47.444 1.00 45.62 215 GLU A CA 1
ATOM 1683 C C . GLU A 1 215 ? -2.452 -33.145 46.694 1.00 45.62 215 GLU A C 1
ATOM 1685 O O . GLU A 1 215 ? -3.091 -32.498 45.868 1.00 45.62 215 GLU A O 1
ATOM 1690 N N . GLU A 1 216 ? -1.143 -32.941 46.886 1.00 45.25 216 GLU A N 1
ATOM 1691 C CA . GLU A 1 216 ? -0.367 -31.937 46.136 1.00 45.25 216 GLU A CA 1
ATOM 1692 C C . GLU A 1 216 ? -0.244 -32.286 44.643 1.00 45.25 216 GLU A C 1
ATOM 1694 O O . GLU A 1 216 ? -0.304 -31.397 43.792 1.00 45.25 216 GLU A O 1
ATOM 1699 N N . SER A 1 217 ? -0.117 -33.573 44.296 1.00 50.03 217 SER A N 1
ATOM 1700 C CA . SER A 1 217 ? -0.064 -34.014 42.892 1.00 50.03 217 SER A CA 1
ATOM 1701 C C . SER A 1 217 ? -1.408 -33.849 42.180 1.00 50.03 217 SER A C 1
ATOM 1703 O O . SER A 1 217 ? -1.426 -33.329 41.068 1.00 50.03 217 SER A O 1
ATOM 1705 N N . LEU A 1 218 ? -2.527 -34.166 42.840 1.00 51.78 218 LEU A N 1
ATOM 1706 C CA . LEU A 1 218 ? -3.873 -33.918 42.306 1.00 51.78 218 LEU A CA 1
ATOM 1707 C C . LEU A 1 218 ? -4.185 -32.421 42.151 1.00 51.78 218 LEU A C 1
ATOM 1709 O O . LEU A 1 218 ? -4.799 -32.021 41.163 1.00 51.78 218 LEU A O 1
ATOM 1713 N N . GLN A 1 219 ? -3.749 -31.578 43.092 1.00 53.41 219 GLN A N 1
ATOM 1714 C CA . GLN A 1 219 ? -3.886 -30.121 42.972 1.00 53.41 219 GLN A CA 1
ATOM 1715 C C . GLN A 1 219 ? -3.035 -29.567 41.823 1.00 53.41 219 GLN A C 1
ATOM 1717 O O . GLN A 1 219 ? -3.512 -28.739 41.052 1.00 53.41 219 GLN A O 1
ATOM 1722 N N . THR A 1 220 ? -1.806 -30.062 41.661 1.00 57.22 220 THR A N 1
ATOM 1723 C CA . THR A 1 220 ? -0.914 -29.662 40.563 1.00 57.22 220 THR A CA 1
ATOM 1724 C C . THR A 1 220 ? -1.461 -30.101 39.200 1.00 57.22 220 THR A C 1
ATOM 1726 O O . THR A 1 220 ? -1.427 -29.326 38.245 1.00 57.22 220 THR A O 1
ATOM 1729 N N . GLU A 1 221 ? -2.016 -31.312 39.094 1.00 61.59 221 GLU A N 1
ATOM 1730 C CA . GLU A 1 221 ? -2.689 -31.792 37.879 1.00 61.59 221 GLU A CA 1
ATOM 1731 C C . GLU A 1 221 ? -3.929 -30.951 37.546 1.00 61.59 221 GLU A C 1
ATOM 1733 O O . GLU A 1 221 ? -4.065 -30.501 36.409 1.00 61.59 221 GLU A O 1
ATOM 1738 N N . ALA A 1 222 ? -4.774 -30.637 38.533 1.00 63.19 222 ALA A N 1
ATOM 1739 C CA . ALA A 1 222 ? -5.957 -29.799 38.334 1.00 63.19 222 ALA A CA 1
ATOM 1740 C C . ALA A 1 222 ? -5.614 -28.354 37.915 1.00 63.19 222 ALA A C 1
ATOM 1742 O O . ALA A 1 222 ? -6.309 -27.767 37.082 1.00 63.19 222 ALA A O 1
ATOM 1743 N N . ILE A 1 223 ? -4.534 -27.778 38.458 1.00 66.00 223 ILE A N 1
ATOM 1744 C CA . ILE A 1 223 ? -4.025 -26.457 38.053 1.00 66.00 223 ILE A CA 1
ATOM 1745 C C . ILE A 1 223 ? -3.546 -26.497 36.597 1.00 66.00 223 ILE A C 1
ATOM 1747 O O . ILE A 1 223 ? -3.941 -25.646 35.800 1.00 66.00 223 ILE A O 1
ATOM 1751 N N . ASN A 1 224 ? -2.771 -27.518 36.223 1.00 71.12 224 ASN A N 1
ATOM 1752 C CA . ASN A 1 224 ? -2.270 -27.679 34.857 1.00 71.12 224 ASN A CA 1
ATOM 1753 C C . ASN A 1 224 ? -3.404 -27.886 33.837 1.00 71.12 224 ASN A C 1
ATOM 1755 O O . ASN A 1 224 ? -3.358 -27.334 32.736 1.00 71.12 224 ASN A O 1
ATOM 1759 N N . GLU A 1 225 ? -4.437 -28.656 34.190 1.00 76.75 225 GLU A N 1
ATOM 1760 C CA . GLU A 1 225 ? -5.618 -28.850 33.340 1.00 76.75 225 GLU A CA 1
ATOM 1761 C C . GLU A 1 225 ? -6.410 -27.551 33.152 1.00 76.75 225 GLU A C 1
ATOM 1763 O O . GLU A 1 225 ? -6.836 -27.239 32.035 1.00 76.75 225 GLU A O 1
ATOM 1768 N N . ARG A 1 226 ? -6.570 -26.758 34.217 1.00 75.50 226 ARG A N 1
ATOM 1769 C CA . ARG A 1 226 ? -7.248 -25.459 34.152 1.00 75.50 226 ARG A CA 1
ATOM 1770 C C . ARG A 1 226 ? -6.490 -24.462 33.276 1.00 75.50 226 ARG A C 1
ATOM 1772 O O . ARG A 1 226 ? -7.098 -23.857 32.395 1.00 75.50 226 ARG A O 1
ATOM 1779 N N . GLU A 1 227 ? -5.174 -24.345 33.444 1.00 74.94 227 GLU A N 1
ATOM 1780 C CA . GLU A 1 227 ? -4.341 -23.482 32.595 1.00 74.94 227 GLU A CA 1
ATOM 1781 C C . GLU A 1 227 ? -4.376 -23.920 31.120 1.00 74.94 227 GLU A C 1
ATOM 1783 O O . GLU A 1 227 ? -4.393 -23.084 30.211 1.00 74.94 227 GLU A O 1
ATOM 1788 N N . ALA A 1 228 ? -4.428 -25.230 30.856 1.00 80.56 228 ALA A N 1
ATOM 1789 C CA . ALA A 1 228 ? -4.563 -25.757 29.501 1.00 80.56 228 ALA A CA 1
ATOM 1790 C C . ALA A 1 228 ? -5.914 -25.384 28.864 1.00 80.56 228 ALA A C 1
ATOM 1792 O O . ALA A 1 228 ? -5.951 -24.994 27.693 1.00 80.56 228 ALA A O 1
ATOM 1793 N N . LEU A 1 229 ? -7.011 -25.462 29.626 1.00 82.69 229 LEU A N 1
ATOM 1794 C CA . LEU A 1 229 ? -8.346 -25.060 29.174 1.00 82.69 229 LEU A CA 1
ATOM 1795 C C . LEU A 1 229 ? -8.421 -23.558 28.883 1.00 82.69 229 LEU A C 1
ATOM 1797 O O . LEU A 1 229 ? -8.881 -23.178 27.805 1.00 82.69 229 LEU A O 1
ATOM 1801 N N . GLU A 1 230 ? -7.913 -22.720 29.789 1.00 81.19 230 GLU A N 1
ATOM 1802 C CA . GLU A 1 230 ? -7.855 -21.262 29.615 1.00 81.19 230 GLU A CA 1
ATOM 1803 C C . GLU A 1 230 ? -7.036 -20.888 28.369 1.00 81.19 230 GLU A C 1
ATOM 1805 O O . GLU A 1 230 ? -7.449 -20.058 27.555 1.00 81.19 230 GLU A O 1
ATOM 1810 N N . ARG A 1 231 ? -5.907 -21.572 28.142 1.00 85.69 231 ARG A N 1
ATOM 1811 C CA . ARG A 1 231 ? -5.070 -21.370 26.952 1.00 85.69 231 ARG A CA 1
ATOM 1812 C C . ARG A 1 231 ? -5.772 -21.770 25.655 1.00 85.69 231 ARG A C 1
ATOM 1814 O O . ARG A 1 231 ? -5.613 -21.087 24.641 1.00 85.69 231 ARG A O 1
ATOM 1821 N N . GLU A 1 232 ? -6.534 -22.859 25.656 1.00 87.00 232 GLU A N 1
ATOM 1822 C CA . GLU A 1 232 ? -7.310 -23.291 24.489 1.00 87.00 232 GLU A CA 1
ATOM 1823 C C . GLU A 1 232 ? -8.510 -22.379 24.209 1.00 87.00 232 GLU A C 1
ATOM 1825 O O . GLU A 1 232 ? -8.806 -22.082 23.048 1.00 87.00 232 GLU A O 1
ATOM 1830 N N . GLU A 1 233 ? -9.190 -21.889 25.243 1.00 87.31 233 GLU A N 1
ATOM 1831 C CA . GLU A 1 233 ? -10.260 -20.903 25.090 1.00 87.31 233 GLU A CA 1
ATOM 1832 C C . GLU A 1 233 ? -9.728 -19.576 24.539 1.00 87.31 233 GLU A C 1
ATOM 1834 O O . GLU A 1 233 ? -10.273 -19.047 23.564 1.00 87.31 233 GLU A O 1
ATOM 1839 N N . PHE A 1 234 ? -8.606 -19.092 25.076 1.00 90.00 234 PHE A N 1
ATOM 1840 C CA . PHE A 1 234 ? -7.937 -17.895 24.579 1.00 90.00 234 PHE A CA 1
ATOM 1841 C C . PHE A 1 234 ? -7.583 -18.019 23.093 1.00 90.00 234 PHE A C 1
ATOM 1843 O O . PHE A 1 234 ? -7.905 -17.129 22.308 1.00 90.00 234 PHE A O 1
ATOM 1850 N N . LYS A 1 235 ? -7.002 -19.151 22.667 1.00 90.25 235 LYS A N 1
ATOM 1851 C CA . LYS A 1 235 ? -6.708 -19.415 21.246 1.00 90.25 235 LYS A CA 1
ATOM 1852 C C . LYS A 1 235 ? -7.955 -19.349 20.369 1.00 90.25 235 LYS A C 1
ATOM 1854 O O . LYS A 1 235 ? -7.900 -18.767 19.289 1.00 90.25 235 LYS A O 1
ATOM 1859 N N . LYS A 1 236 ? -9.076 -19.927 20.811 1.00 90.75 236 LYS A N 1
ATOM 1860 C CA . LYS A 1 236 ? -10.341 -19.901 20.054 1.00 90.75 236 LYS A CA 1
ATOM 1861 C C . LYS A 1 236 ? -10.878 -18.482 19.903 1.00 90.75 236 LYS A C 1
ATOM 1863 O O . LYS A 1 236 ? -11.304 -18.109 18.812 1.00 90.75 236 LYS A O 1
ATOM 1868 N N . ASN A 1 237 ? -10.834 -17.695 20.974 1.00 91.75 237 ASN A N 1
ATOM 1869 C CA . ASN A 1 237 ? -11.261 -16.297 20.958 1.00 91.75 237 ASN A CA 1
ATOM 1870 C C . ASN A 1 237 ? -10.336 -15.434 20.085 1.00 91.75 237 ASN A C 1
ATOM 1872 O O . ASN A 1 237 ? -10.813 -14.625 19.292 1.00 91.75 237 ASN A O 1
ATOM 1876 N N . LEU A 1 238 ? -9.024 -15.652 20.166 1.00 92.56 238 LEU A N 1
ATOM 1877 C CA . LEU A 1 238 ? -8.027 -14.944 19.367 1.00 92.56 238 LEU A CA 1
ATOM 1878 C C . LEU A 1 238 ? -8.120 -15.285 17.872 1.00 92.56 238 LEU A C 1
ATOM 1880 O O . LEU A 1 238 ? -7.923 -14.413 17.033 1.00 92.56 238 LEU A O 1
ATOM 1884 N N . ALA A 1 239 ? -8.459 -16.530 17.524 1.00 89.06 239 ALA A N 1
ATOM 1885 C CA . ALA A 1 239 ? -8.562 -16.980 16.135 1.00 89.06 239 ALA A CA 1
ATOM 1886 C C . ALA A 1 239 ? -9.669 -16.273 15.334 1.00 89.06 239 ALA A C 1
ATOM 1888 O O . ALA A 1 239 ? -9.595 -16.223 14.108 1.00 89.06 239 ALA A O 1
ATOM 1889 N N . VAL A 1 240 ? -10.696 -15.738 16.004 1.00 91.00 240 VAL A N 1
ATOM 1890 C CA . VAL A 1 240 ? -11.791 -14.997 15.352 1.00 91.00 240 VAL A CA 1
ATOM 1891 C C . VAL A 1 240 ? -11.603 -13.478 15.385 1.00 91.00 240 VAL A C 1
ATOM 1893 O O . VAL A 1 240 ? -12.436 -12.759 14.819 1.00 91.00 240 VAL A O 1
ATOM 1896 N N . ALA A 1 241 ? -10.546 -13.001 16.048 1.00 92.31 241 ALA A N 1
ATOM 1897 C CA . ALA A 1 241 ? -10.197 -11.592 16.143 1.00 92.31 241 ALA A CA 1
ATOM 1898 C C . ALA A 1 241 ? -9.476 -11.118 14.877 1.00 92.31 241 ALA A C 1
ATOM 1900 O O . ALA A 1 241 ? -8.529 -11.747 14.409 1.00 92.31 241 ALA A O 1
ATOM 1901 N N . ASP A 1 242 ? -9.915 -9.981 14.348 1.00 91.44 242 ASP A N 1
ATOM 1902 C CA . ASP A 1 242 ? -9.338 -9.353 13.161 1.00 91.44 242 ASP A CA 1
ATOM 1903 C C . ASP A 1 242 ? -8.205 -8.373 13.537 1.00 91.44 242 ASP A C 1
ATOM 1905 O O . ASP A 1 242 ? -7.190 -8.267 12.841 1.00 91.44 242 ASP A O 1
ATOM 1909 N N . TYR A 1 243 ? -8.352 -7.669 14.665 1.00 94.06 243 TYR A N 1
ATOM 1910 C CA . TYR A 1 243 ? -7.313 -6.815 15.245 1.00 94.06 243 TYR A CA 1
ATOM 1911 C C . TYR A 1 243 ? -7.323 -6.866 16.781 1.00 94.06 243 TYR A C 1
ATOM 1913 O O . TYR A 1 243 ? -8.323 -7.215 17.410 1.00 94.06 243 TYR A O 1
ATOM 1921 N N . VAL A 1 244 ? -6.204 -6.485 17.396 1.00 95.12 244 VAL A N 1
ATOM 1922 C CA . VAL A 1 244 ? -6.038 -6.442 18.854 1.00 95.12 244 VAL A CA 1
ATOM 1923 C C . VAL A 1 244 ? -5.618 -5.042 19.293 1.00 95.12 244 VAL A C 1
ATOM 1925 O O . VAL A 1 244 ? -4.641 -4.488 18.795 1.00 95.12 244 VAL A O 1
ATOM 1928 N N . GLY A 1 245 ? -6.357 -4.478 20.244 1.00 94.50 245 GLY A N 1
ATOM 1929 C CA . GLY A 1 245 ? -6.017 -3.273 20.987 1.00 94.50 245 GLY A CA 1
ATOM 1930 C C . GLY A 1 245 ? -5.129 -3.598 22.189 1.00 94.50 245 GLY A C 1
ATOM 1931 O O . GLY A 1 245 ? -5.513 -4.409 23.031 1.00 94.50 245 GLY A O 1
ATOM 1932 N N . LEU A 1 246 ? -3.968 -2.950 22.283 1.00 92.88 246 LEU A N 1
ATOM 1933 C CA . LEU A 1 246 ? -2.989 -3.122 23.357 1.00 92.88 246 LEU A CA 1
ATOM 1934 C C . LEU A 1 246 ? -2.857 -1.827 24.158 1.00 92.88 246 LEU A C 1
ATOM 1936 O O . LEU A 1 246 ? -2.447 -0.793 23.627 1.00 92.88 246 LEU A O 1
ATOM 1940 N N . GLY A 1 247 ? -3.198 -1.871 25.441 1.00 81.25 247 GLY A N 1
ATOM 1941 C CA . GLY A 1 247 ? -3.166 -0.693 26.301 1.00 81.25 247 GLY A CA 1
ATOM 1942 C C . GLY A 1 247 ? -3.706 -0.956 27.703 1.00 81.25 247 GLY A C 1
ATOM 1943 O O . GLY A 1 247 ? -4.328 -1.985 27.930 1.00 81.25 247 GLY A O 1
ATOM 1944 N N . ALA A 1 248 ? -3.531 -0.042 28.659 1.00 82.88 248 ALA A N 1
ATOM 1945 C CA . ALA A 1 248 ? -3.066 1.333 28.459 1.00 82.88 248 ALA A CA 1
ATOM 1946 C C . ALA A 1 248 ? -1.530 1.457 28.418 1.00 82.88 248 ALA A C 1
ATOM 1948 O O . ALA A 1 248 ? -0.854 1.022 29.349 1.00 82.88 248 ALA A O 1
ATOM 1949 N N . VAL A 1 249 ? -0.972 2.065 27.361 1.00 82.56 249 VAL A N 1
ATOM 1950 C CA . VAL A 1 249 ? 0.490 2.263 27.225 1.00 82.56 249 VAL A CA 1
ATOM 1951 C C . VAL A 1 249 ? 1.023 3.248 28.266 1.00 82.56 249 VAL A C 1
ATOM 1953 O O . VAL A 1 249 ? 2.042 2.981 28.897 1.00 82.56 249 VAL A O 1
ATOM 1956 N N . TYR A 1 250 ? 0.311 4.354 28.477 1.00 80.56 250 TYR A N 1
ATOM 1957 C CA . TYR A 1 250 ? 0.555 5.326 29.542 1.00 80.56 250 TYR A CA 1
ATOM 1958 C C . TYR A 1 250 ? -0.714 5.556 30.364 1.00 80.56 250 TYR A C 1
ATOM 1960 O O . TYR A 1 250 ? -1.818 5.185 29.953 1.00 80.56 250 TYR A O 1
ATOM 1968 N N . SER A 1 251 ? -0.569 6.188 31.531 1.00 72.69 251 SER A N 1
ATOM 1969 C CA . SER A 1 251 ? -1.714 6.581 32.352 1.00 72.69 251 SER A CA 1
ATOM 1970 C C . SER A 1 251 ? -2.609 7.562 31.594 1.00 72.69 251 SER A C 1
ATOM 1972 O O . SER A 1 251 ? -2.153 8.379 30.792 1.00 72.69 251 SER A O 1
ATOM 1974 N N . THR A 1 252 ? -3.917 7.468 31.825 1.00 60.31 252 THR A N 1
ATOM 1975 C CA . THR A 1 252 ? -4.902 8.320 31.150 1.00 60.31 252 THR A CA 1
ATOM 1976 C C . THR A 1 252 ? -5.864 8.909 32.162 1.00 60.31 252 THR A C 1
ATOM 1978 O O . THR A 1 252 ? -6.239 8.243 33.121 1.00 60.31 252 THR A O 1
ATOM 1981 N N . ALA A 1 253 ? -6.335 10.130 31.914 1.00 58.03 253 ALA A N 1
ATOM 1982 C CA . ALA A 1 253 ? -7.434 10.704 32.689 1.00 58.03 253 ALA A CA 1
ATOM 1983 C C . ALA A 1 253 ? -8.784 10.011 32.402 1.00 58.03 253 ALA A C 1
ATOM 1985 O O . ALA A 1 253 ? -9.746 10.190 33.140 1.00 58.03 253 ALA A O 1
ATOM 1986 N N . THR A 1 254 ? -8.881 9.236 31.314 1.00 51.84 254 THR A N 1
ATOM 1987 C CA . THR A 1 254 ? -10.145 8.688 30.799 1.00 51.84 254 THR A CA 1
ATOM 1988 C C . THR A 1 254 ? -10.519 7.334 31.422 1.00 51.84 254 THR A C 1
ATOM 1990 O O . THR A 1 254 ? -11.677 6.930 31.306 1.00 51.84 254 THR A O 1
ATOM 1993 N N . LYS A 1 255 ? -9.575 6.653 32.100 1.00 55.41 255 LYS A N 1
ATOM 1994 C CA . LYS A 1 255 ? -9.785 5.522 33.028 1.00 55.41 255 LYS A CA 1
ATOM 1995 C C . LYS A 1 255 ? -8.573 5.357 33.966 1.00 55.41 255 LYS A C 1
ATOM 1997 O O . LYS A 1 255 ? -7.440 5.439 33.497 1.00 55.41 255 LYS A O 1
ATOM 2002 N N . GLN A 1 256 ? -8.803 5.021 35.240 1.00 51.53 256 GLN A N 1
ATOM 2003 C CA . GLN A 1 256 ? -7.785 4.371 36.078 1.00 51.53 256 GLN A CA 1
ATOM 2004 C C . GLN A 1 256 ? -7.616 2.935 35.567 1.00 51.53 256 GLN A C 1
ATOM 2006 O O . GLN A 1 256 ? -8.492 2.098 35.756 1.00 51.53 256 GLN A O 1
ATOM 2011 N N . THR A 1 257 ? -6.544 2.676 34.826 1.00 58.09 257 THR A N 1
ATOM 2012 C CA . THR A 1 257 ? -6.211 1.351 34.285 1.00 58.09 257 THR A CA 1
ATOM 2013 C C . THR A 1 257 ? -4.747 1.070 34.527 1.00 58.09 257 THR A C 1
ATOM 2015 O O . THR A 1 257 ? -3.932 1.990 34.419 1.00 58.09 257 THR A O 1
ATOM 2018 N N . ASP A 1 258 ? -4.423 -0.197 34.767 1.00 67.44 258 ASP A N 1
ATOM 2019 C CA . ASP A 1 258 ? -3.043 -0.652 34.874 1.00 67.44 258 ASP A CA 1
ATOM 2020 C C . ASP A 1 258 ? -2.270 -0.281 33.610 1.00 67.44 258 ASP A C 1
ATOM 2022 O O . ASP A 1 258 ? -2.644 -0.631 32.486 1.00 67.44 258 ASP A O 1
ATOM 2026 N N . VAL A 1 259 ? -1.207 0.492 33.808 1.00 78.94 259 VAL A N 1
ATOM 2027 C CA . VAL A 1 259 ? -0.328 0.931 32.732 1.00 78.94 259 VAL A CA 1
ATOM 2028 C C . VAL A 1 259 ? 0.634 -0.205 32.425 1.00 78.94 259 VAL A C 1
ATOM 2030 O O . VAL A 1 259 ? 1.434 -0.586 33.275 1.00 78.94 259 VAL A O 1
ATOM 2033 N N . ILE A 1 260 ? 0.563 -0.735 31.206 1.00 83.12 260 ILE A N 1
ATOM 2034 C CA . ILE A 1 260 ? 1.403 -1.861 30.772 1.00 83.12 260 ILE A CA 1
ATOM 2035 C C . ILE A 1 260 ? 2.772 -1.394 30.259 1.00 83.12 260 ILE A C 1
ATOM 2037 O O . ILE A 1 260 ? 3.724 -2.173 30.228 1.00 83.12 260 ILE A O 1
ATOM 2041 N N . GLY A 1 261 ? 2.880 -0.120 29.865 1.00 81.19 261 GLY A N 1
ATOM 2042 C CA . GLY A 1 261 ? 4.105 0.457 29.321 1.00 81.19 261 GLY A CA 1
ATOM 2043 C C . GLY A 1 261 ? 4.510 -0.121 27.962 1.00 81.19 261 GLY A C 1
ATOM 2044 O O . GLY A 1 261 ? 3.870 -1.015 27.404 1.00 81.19 261 GLY A O 1
ATOM 2045 N N . ILE A 1 262 ? 5.620 0.389 27.426 1.00 82.19 262 ILE A N 1
ATOM 2046 C CA . ILE A 1 262 ? 6.204 -0.090 26.163 1.00 82.19 262 ILE A CA 1
ATOM 2047 C C . ILE A 1 262 ? 6.654 -1.556 26.295 1.00 82.19 262 ILE A C 1
ATOM 2049 O O . ILE A 1 262 ? 6.468 -2.345 25.372 1.00 82.19 262 ILE A O 1
ATOM 2053 N N . GLU A 1 263 ? 7.197 -1.944 27.453 1.00 79.25 263 GLU A N 1
ATOM 2054 C CA . GLU A 1 263 ? 7.663 -3.313 27.706 1.00 79.25 263 GLU A CA 1
ATOM 2055 C C . GLU A 1 263 ? 6.521 -4.332 27.669 1.00 79.25 263 GLU A C 1
ATOM 2057 O O . GLU A 1 263 ? 6.642 -5.359 27.000 1.00 79.25 263 GLU A O 1
ATOM 2062 N N . GLY A 1 264 ? 5.388 -4.031 28.317 1.00 83.69 264 GLY A N 1
ATOM 2063 C CA . GLY A 1 264 ? 4.210 -4.897 28.294 1.00 83.69 264 GLY A CA 1
ATOM 2064 C C . GLY A 1 264 ? 3.617 -5.037 26.891 1.00 83.69 264 GLY A C 1
ATOM 2065 O O . GLY A 1 264 ? 3.216 -6.136 26.503 1.00 83.69 264 GLY A O 1
ATOM 2066 N N . VAL A 1 265 ? 3.625 -3.961 26.095 1.00 90.06 265 VAL A N 1
ATOM 2067 C CA . VAL A 1 265 ? 3.223 -4.003 24.677 1.00 90.06 265 VAL A CA 1
ATOM 2068 C C . VAL A 1 265 ? 4.126 -4.942 23.877 1.00 90.06 265 VAL A C 1
ATOM 2070 O O . VAL A 1 265 ? 3.622 -5.869 23.245 1.00 90.06 265 VAL A O 1
ATOM 2073 N N . ILE A 1 266 ? 5.449 -4.743 23.928 1.00 82.81 266 ILE A N 1
ATOM 2074 C CA . ILE A 1 266 ? 6.422 -5.554 23.175 1.00 82.81 266 ILE A CA 1
ATOM 2075 C C . ILE A 1 266 ? 6.301 -7.029 23.559 1.00 82.81 266 ILE A C 1
ATOM 2077 O O . ILE A 1 266 ? 6.263 -7.901 22.688 1.00 82.81 266 ILE A O 1
ATOM 2081 N N . TRP A 1 267 ? 6.219 -7.307 24.861 1.00 87.44 267 TRP A N 1
ATOM 2082 C CA . TRP A 1 267 ? 6.078 -8.662 25.378 1.00 87.44 267 TRP A CA 1
ATOM 2083 C C . TRP A 1 267 ? 4.800 -9.334 24.860 1.00 87.44 267 TRP A C 1
ATOM 2085 O O . TRP A 1 267 ? 4.853 -10.456 24.353 1.00 87.44 267 TRP A O 1
ATOM 2095 N N . THR A 1 268 ? 3.669 -8.622 24.907 1.00 92.12 268 THR A N 1
ATOM 2096 C CA . THR A 1 268 ? 2.372 -9.145 24.453 1.00 92.12 268 THR A CA 1
ATOM 2097 C C . THR A 1 268 ? 2.380 -9.419 22.951 1.00 92.12 268 THR A C 1
ATOM 2099 O O . THR A 1 268 ? 1.969 -10.496 22.524 1.00 92.12 268 THR A O 1
ATOM 2102 N N . MET A 1 269 ? 2.899 -8.489 22.140 1.00 92.44 269 MET A N 1
ATOM 2103 C CA . MET A 1 269 ? 2.976 -8.652 20.682 1.00 92.44 269 MET A CA 1
ATOM 2104 C C . MET A 1 269 ? 3.803 -9.875 20.286 1.00 92.44 269 MET A C 1
ATOM 2106 O O . MET A 1 269 ? 3.327 -10.703 19.508 1.00 92.44 269 MET A O 1
ATOM 2110 N N . ARG A 1 270 ? 5.011 -10.029 20.849 1.00 86.94 270 ARG A N 1
ATOM 2111 C CA . ARG A 1 270 ? 5.871 -11.189 20.563 1.00 86.94 270 ARG A CA 1
ATOM 2112 C C . ARG A 1 270 ? 5.174 -12.487 20.912 1.00 86.94 270 ARG A C 1
ATOM 2114 O O . ARG A 1 270 ? 5.121 -13.391 20.089 1.00 86.94 270 ARG A O 1
ATOM 2121 N N . ARG A 1 271 ? 4.556 -12.555 22.090 1.00 91.06 271 ARG A N 1
ATOM 2122 C CA . ARG A 1 271 ? 3.891 -13.774 22.543 1.00 91.06 271 ARG A CA 1
ATOM 2123 C C . ARG A 1 271 ? 2.688 -14.133 21.671 1.00 91.06 271 ARG A C 1
ATOM 2125 O O . ARG A 1 271 ? 2.549 -15.284 21.265 1.00 91.06 271 ARG A O 1
ATOM 2132 N N . LEU A 1 272 ? 1.867 -13.151 21.293 1.00 91.50 272 LEU A N 1
ATOM 2133 C CA . LEU A 1 272 ? 0.753 -13.370 20.366 1.00 91.50 272 LEU A CA 1
ATOM 2134 C C . LEU A 1 272 ? 1.228 -13.850 18.986 1.00 91.50 272 LEU A C 1
ATOM 2136 O O . LEU A 1 272 ? 0.602 -14.738 18.407 1.00 91.50 272 LEU A O 1
ATOM 2140 N N . ARG A 1 273 ? 2.336 -13.307 18.466 1.00 87.56 273 ARG A N 1
ATOM 2141 C CA . ARG A 1 273 ? 2.920 -13.703 17.173 1.00 87.56 273 ARG A CA 1
ATOM 2142 C C . ARG A 1 273 ? 3.573 -15.088 17.218 1.00 87.56 273 ARG A C 1
ATOM 2144 O O . ARG A 1 273 ? 3.286 -15.920 16.362 1.00 87.56 273 ARG A O 1
ATOM 2151 N N . GLU A 1 274 ? 4.450 -15.319 18.189 1.00 86.06 274 GLU A N 1
ATOM 2152 C CA . GLU A 1 274 ? 5.344 -16.480 18.261 1.00 86.06 274 GLU A CA 1
ATOM 2153 C C . GLU A 1 274 ? 4.661 -17.708 18.870 1.00 86.06 274 GLU A C 1
ATOM 2155 O O . GLU A 1 274 ? 4.807 -18.812 18.353 1.00 86.06 274 GLU A O 1
ATOM 2160 N N . GLU A 1 275 ? 3.893 -17.527 19.948 1.00 86.38 275 GLU A N 1
ATOM 2161 C CA . GLU A 1 275 ? 3.293 -18.638 20.695 1.00 86.38 275 GLU A CA 1
ATOM 2162 C C . GLU A 1 275 ? 1.864 -18.940 20.233 1.00 86.38 275 GLU A C 1
ATOM 2164 O O . GLU A 1 275 ? 1.479 -20.103 20.098 1.00 86.38 275 GLU A O 1
ATOM 2169 N N . PHE A 1 276 ? 1.073 -17.896 19.980 1.00 86.50 276 PHE A N 1
ATOM 2170 C CA . PHE A 1 276 ? -0.335 -18.036 19.601 1.00 86.50 276 PHE A CA 1
ATOM 2171 C C . PHE A 1 276 ? -0.579 -17.927 18.090 1.00 86.50 276 PHE A C 1
ATOM 2173 O O . PHE A 1 276 ? -1.704 -18.134 17.637 1.00 86.50 276 PHE A O 1
ATOM 2180 N N . GLY A 1 277 ? 0.460 -17.636 17.296 1.00 82.44 277 GLY A N 1
ATOM 2181 C CA . GLY A 1 277 ? 0.382 -17.604 15.834 1.00 82.44 277 GLY A CA 1
ATOM 2182 C C . GLY A 1 277 ? -0.564 -16.540 15.273 1.00 82.44 277 GLY A C 1
ATOM 2183 O O . GLY A 1 277 ? -1.017 -16.668 14.135 1.00 82.44 277 GLY A O 1
ATOM 2184 N N . TYR A 1 278 ? -0.888 -15.506 16.050 1.00 87.69 278 TYR A N 1
ATOM 2185 C CA . TYR A 1 278 ? -1.824 -14.461 15.655 1.00 87.69 278 TYR A CA 1
ATOM 2186 C C . TYR A 1 278 ? -1.294 -13.679 14.451 1.00 87.69 278 TYR A C 1
ATOM 2188 O O . TYR A 1 278 ? -0.146 -13.234 14.448 1.00 87.69 278 TYR A O 1
ATOM 2196 N N . ARG A 1 279 ? -2.130 -13.481 13.426 1.00 81.75 279 ARG A N 1
ATOM 2197 C CA . ARG A 1 279 ? -1.761 -12.793 12.170 1.00 81.75 279 ARG A CA 1
ATOM 2198 C C . ARG A 1 279 ? -2.490 -11.469 11.941 1.00 81.75 279 ARG A C 1
ATOM 2200 O O . ARG A 1 279 ? -2.169 -10.785 10.977 1.00 81.75 279 ARG A O 1
ATOM 2207 N N . GLY A 1 280 ? -3.439 -11.108 12.805 1.00 82.00 280 GLY A N 1
ATOM 2208 C CA . GLY A 1 280 ? -4.175 -9.848 12.689 1.00 82.00 280 GLY A CA 1
ATOM 2209 C C . GLY A 1 280 ? -3.341 -8.625 13.086 1.00 82.00 280 GLY A C 1
ATOM 2210 O O . GLY A 1 280 ? -2.187 -8.745 13.514 1.00 82.00 280 GLY A O 1
ATOM 2211 N N . SER A 1 281 ? -3.933 -7.440 12.952 1.00 88.56 281 SER A N 1
ATOM 2212 C CA . SER A 1 281 ? -3.266 -6.165 13.254 1.00 88.56 281 SER A CA 1
ATOM 2213 C C . SER A 1 281 ? -3.216 -5.860 14.752 1.00 88.56 281 SER A C 1
ATOM 2215 O O . SER A 1 281 ? -4.053 -6.336 15.524 1.00 88.56 281 SER A O 1
ATOM 2217 N N . PHE A 1 282 ? -2.271 -5.003 15.147 1.00 92.75 282 PHE A N 1
ATOM 2218 C CA . PHE A 1 282 ? -2.177 -4.434 16.491 1.00 92.75 282 PHE A CA 1
ATOM 2219 C C . PHE A 1 282 ? -2.447 -2.930 16.478 1.00 92.75 282 PHE A C 1
ATOM 2221 O O . PHE A 1 282 ? -1.951 -2.215 15.608 1.00 92.75 282 PHE A O 1
ATOM 2228 N N . VAL A 1 283 ? -3.190 -2.454 17.475 1.00 94.75 283 VAL A N 1
ATOM 2229 C CA . VAL A 1 283 ? -3.483 -1.035 17.697 1.00 94.75 283 VAL A CA 1
ATOM 2230 C C . VAL A 1 283 ? -3.099 -0.675 19.124 1.00 94.75 283 VAL A C 1
ATOM 2232 O O . VAL A 1 283 ? -3.623 -1.252 20.073 1.00 94.75 283 VAL A O 1
ATOM 2235 N N . LEU A 1 284 ? -2.192 0.278 19.301 1.00 94.38 284 LEU A N 1
ATOM 2236 C CA . LEU A 1 284 ? -1.809 0.754 20.626 1.00 94.38 284 LEU A CA 1
ATOM 2237 C C . LEU A 1 284 ? -2.826 1.769 21.134 1.00 94.38 284 LEU A C 1
ATOM 2239 O O . LEU A 1 284 ? -3.261 2.638 20.383 1.00 94.38 284 LEU A O 1
ATOM 2243 N N . ILE A 1 285 ? -3.187 1.694 22.412 1.00 92.56 285 ILE A N 1
ATOM 2244 C CA . ILE A 1 285 ? -4.144 2.613 23.027 1.00 92.56 285 ILE A CA 1
ATOM 2245 C C . ILE A 1 285 ? -3.736 2.990 24.453 1.00 92.56 285 ILE A C 1
ATOM 2247 O O . ILE A 1 285 ? -3.093 2.234 25.175 1.00 92.56 285 ILE A O 1
ATOM 2251 N N . GLY A 1 286 ? -4.173 4.169 24.888 1.00 88.75 286 GLY A N 1
ATOM 2252 C CA . GLY A 1 286 ? -4.073 4.615 26.274 1.00 88.75 286 GLY A CA 1
ATOM 2253 C C . GLY A 1 286 ? -2.899 5.557 26.499 1.00 88.75 286 GLY A C 1
ATOM 2254 O O . GLY A 1 286 ? -1.747 5.138 26.538 1.00 88.75 286 GLY A O 1
ATOM 2255 N N . GLY A 1 287 ? -3.222 6.843 26.652 1.00 85.50 287 GLY A N 1
ATOM 2256 C CA . GLY A 1 287 ? -2.272 7.887 27.047 1.00 85.50 287 GLY A CA 1
ATOM 2257 C C . GLY A 1 287 ? -1.359 8.345 25.914 1.00 85.50 287 GLY A C 1
ATOM 2258 O O . GLY A 1 287 ? -0.337 8.975 26.166 1.00 85.50 287 GLY A O 1
ATOM 2259 N N . LEU A 1 288 ? -1.727 8.028 24.672 1.00 91.12 288 LEU A N 1
ATOM 2260 C CA . LEU A 1 288 ? -0.998 8.423 23.473 1.00 91.12 288 LEU A CA 1
ATOM 2261 C C . LEU A 1 288 ? -1.422 9.829 23.029 1.00 91.12 288 LEU A C 1
ATOM 2263 O O . LEU A 1 288 ? -2.615 10.133 22.939 1.00 91.12 288 LEU A O 1
ATOM 2267 N N . SER A 1 289 ? -0.434 10.677 22.765 1.00 90.00 289 SER A N 1
ATOM 2268 C CA . SER A 1 289 ? -0.573 12.064 22.319 1.00 90.00 289 SER A CA 1
ATOM 2269 C C . SER A 1 289 ? 0.498 12.392 21.274 1.00 90.00 289 SER A C 1
ATOM 2271 O O . SER A 1 289 ? 1.406 11.596 21.033 1.00 90.00 289 SER A O 1
ATOM 2273 N N . LEU A 1 290 ? 0.421 13.586 20.678 1.00 87.31 290 LEU A N 1
ATOM 2274 C CA . LEU A 1 290 ? 1.415 14.059 19.708 1.00 87.31 290 LEU A CA 1
ATOM 2275 C C . LEU A 1 290 ? 2.845 14.074 20.286 1.00 87.31 290 LEU A C 1
ATOM 2277 O O . LEU A 1 290 ? 3.808 13.870 19.558 1.00 87.31 290 LEU A O 1
ATOM 2281 N N . GLU A 1 291 ? 2.982 14.267 21.600 1.00 84.44 291 GLU A N 1
ATOM 2282 C CA . GLU A 1 291 ? 4.275 14.398 22.279 1.00 84.44 291 GLU A CA 1
ATOM 2283 C C . GLU A 1 291 ? 4.998 13.059 22.473 1.00 84.44 291 GLU A C 1
ATOM 2285 O O . GLU A 1 291 ? 6.226 13.026 22.522 1.00 84.44 291 GLU A O 1
ATOM 2290 N N . ASN A 1 292 ? 4.261 11.950 22.606 1.00 84.62 292 ASN A N 1
ATOM 2291 C CA . ASN A 1 292 ? 4.840 10.662 23.005 1.00 84.62 292 ASN A CA 1
ATOM 2292 C C . ASN A 1 292 ? 4.679 9.541 21.968 1.00 84.62 292 ASN A C 1
ATOM 2294 O O . ASN A 1 292 ? 5.437 8.568 22.008 1.00 84.62 292 ASN A O 1
ATOM 2298 N N . VAL A 1 293 ? 3.744 9.670 21.021 1.00 88.94 293 VAL A N 1
ATOM 2299 C CA . VAL A 1 293 ? 3.405 8.590 20.084 1.00 88.94 293 VAL A CA 1
ATOM 2300 C C . VAL A 1 293 ? 4.588 8.184 19.201 1.00 88.94 293 VAL A C 1
ATOM 2302 O O . VAL A 1 293 ? 4.805 6.992 18.989 1.00 88.94 293 VAL A O 1
ATOM 2305 N N . GLU A 1 294 ? 5.411 9.140 18.755 1.00 82.62 294 GLU A N 1
ATOM 2306 C CA . GLU A 1 294 ? 6.599 8.849 17.941 1.00 82.62 294 GLU A CA 1
ATOM 2307 C C . GLU A 1 294 ? 7.607 7.976 18.700 1.00 82.62 294 GLU A C 1
ATOM 2309 O O . GLU A 1 294 ? 8.085 6.973 18.166 1.00 82.62 294 GLU A O 1
ATOM 2314 N N . GLY A 1 295 ? 7.892 8.309 19.962 1.00 71.56 295 GLY A N 1
ATOM 2315 C CA . GLY A 1 295 ? 8.817 7.542 20.796 1.00 71.56 295 GLY A CA 1
ATOM 2316 C C . GLY A 1 295 ? 8.334 6.112 21.042 1.00 71.56 295 GLY A C 1
ATOM 2317 O O . GLY A 1 295 ? 9.114 5.168 20.903 1.00 71.56 295 GLY A O 1
ATOM 2318 N N . VAL A 1 296 ? 7.039 5.941 21.336 1.00 82.75 296 VAL A N 1
ATOM 2319 C CA . VAL A 1 296 ? 6.422 4.617 21.531 1.00 82.75 296 VAL A CA 1
ATOM 2320 C C . VAL A 1 296 ? 6.534 3.777 20.268 1.00 82.75 296 VAL A C 1
ATOM 2322 O O . VAL A 1 296 ? 7.027 2.651 20.320 1.00 82.75 296 VAL A O 1
ATOM 2325 N N . LEU A 1 297 ? 6.108 4.318 19.127 1.00 83.69 297 LEU A N 1
ATOM 2326 C CA . LEU A 1 297 ? 6.103 3.577 17.872 1.00 83.69 297 LEU A CA 1
ATOM 2327 C C . LEU A 1 297 ? 7.509 3.187 17.425 1.00 83.69 297 LEU A C 1
ATOM 2329 O O . LEU A 1 297 ? 7.711 2.047 17.015 1.00 83.69 297 LEU A O 1
ATOM 2333 N N . ARG A 1 298 ? 8.497 4.081 17.560 1.00 73.94 298 ARG A N 1
ATOM 2334 C CA . ARG A 1 298 ? 9.897 3.760 17.248 1.00 73.94 298 ARG A CA 1
ATOM 2335 C C . ARG A 1 298 ? 10.444 2.658 18.154 1.00 73.94 298 ARG A C 1
ATOM 2337 O O . ARG A 1 298 ? 11.108 1.748 17.663 1.00 73.94 298 ARG A O 1
ATOM 2344 N N . ALA A 1 299 ? 10.159 2.716 19.455 1.00 68.69 299 ALA A N 1
ATOM 2345 C CA . ALA A 1 299 ? 10.619 1.709 20.408 1.00 68.69 299 ALA A CA 1
ATOM 2346 C C . ALA A 1 299 ? 9.992 0.332 20.141 1.00 68.69 299 ALA A C 1
ATOM 2348 O O . ALA A 1 299 ? 10.708 -0.668 20.086 1.00 68.69 299 ALA A O 1
ATOM 2349 N N . VAL A 1 300 ? 8.673 0.290 19.925 1.00 79.25 300 VAL A N 1
ATOM 2350 C CA . VAL A 1 300 ? 7.946 -0.949 19.625 1.00 79.25 300 VAL A CA 1
ATOM 2351 C C . VAL A 1 300 ? 8.403 -1.517 18.285 1.00 79.25 300 VAL A C 1
ATOM 2353 O O . VAL A 1 300 ? 8.842 -2.663 18.246 1.00 79.25 300 VAL A O 1
ATOM 2356 N N . SER A 1 301 ? 8.407 -0.708 17.222 1.00 77.25 301 SER A N 1
ATOM 2357 C CA . SER A 1 301 ? 8.817 -1.127 15.875 1.00 77.25 301 SER A CA 1
ATOM 2358 C C . SER A 1 301 ? 10.227 -1.708 15.847 1.00 77.25 301 SER A C 1
ATOM 2360 O O . SER A 1 301 ? 10.437 -2.802 15.328 1.00 77.25 301 SER A O 1
ATOM 2362 N N . LYS A 1 302 ? 11.187 -1.054 16.514 1.00 66.62 302 LYS A N 1
ATOM 2363 C CA . LYS A 1 302 ? 12.557 -1.567 16.638 1.00 66.62 302 LYS A CA 1
ATOM 2364 C C . LYS A 1 302 ? 12.617 -2.939 17.321 1.00 66.62 302 LYS A C 1
ATOM 2366 O O . LYS A 1 302 ? 13.494 -3.738 17.003 1.00 66.62 302 LYS A O 1
ATOM 2371 N N . ALA A 1 303 ? 11.729 -3.207 18.275 1.00 61.81 303 ALA A N 1
ATOM 2372 C CA . ALA A 1 303 ? 11.743 -4.442 19.049 1.00 61.81 303 ALA A CA 1
ATOM 2373 C C . ALA A 1 303 ? 10.984 -5.600 18.382 1.00 61.81 303 ALA A C 1
ATOM 2375 O O . ALA A 1 303 ? 11.368 -6.756 18.576 1.00 61.81 303 ALA A O 1
ATOM 2376 N N . VAL A 1 304 ? 9.910 -5.317 17.642 1.00 72.31 304 VAL A N 1
ATOM 2377 C CA . VAL A 1 304 ? 9.010 -6.342 17.075 1.00 72.31 304 VAL A CA 1
ATOM 2378 C C . VAL A 1 304 ? 9.073 -6.447 15.550 1.00 72.31 304 VAL A C 1
ATOM 2380 O O . VAL A 1 304 ? 8.589 -7.427 14.997 1.00 72.31 304 VAL A O 1
ATOM 2383 N N . GLY A 1 305 ? 9.701 -5.486 14.867 1.00 62.06 305 GLY A N 1
ATOM 2384 C CA . GLY A 1 305 ? 9.850 -5.480 13.409 1.00 62.06 305 GLY A CA 1
ATOM 2385 C C . GLY A 1 305 ? 8.579 -5.114 12.635 1.00 62.06 305 GLY A C 1
ATOM 2386 O O . GLY A 1 305 ? 8.544 -5.286 11.422 1.00 62.06 305 GLY A O 1
ATOM 2387 N N . GLU A 1 306 ? 7.541 -4.618 13.313 1.00 71.62 306 GLU A N 1
ATOM 2388 C CA . GLU A 1 306 ? 6.314 -4.089 12.706 1.00 71.62 306 GLU A CA 1
ATOM 2389 C C . GLU A 1 306 ? 5.867 -2.818 13.444 1.00 71.62 306 GLU A C 1
ATOM 2391 O O . GLU A 1 306 ? 6.023 -2.705 14.662 1.00 71.62 306 GLU A O 1
ATOM 2396 N N . VAL A 1 307 ? 5.308 -1.845 12.719 1.00 80.06 307 VAL A N 1
ATOM 2397 C CA . VAL A 1 307 ? 4.775 -0.610 13.315 1.00 80.06 307 VAL A CA 1
ATOM 2398 C C . VAL A 1 307 ? 3.273 -0.812 13.578 1.00 80.06 307 VAL A C 1
ATOM 2400 O O . VAL A 1 307 ? 2.529 -1.035 12.623 1.00 80.06 307 VAL A O 1
ATOM 2403 N N . PRO A 1 308 ? 2.786 -0.763 14.828 1.00 85.69 308 PRO A N 1
ATOM 2404 C CA . PRO A 1 308 ? 1.358 -0.905 15.116 1.00 85.69 308 PRO A CA 1
ATOM 2405 C C . PRO A 1 308 ? 0.567 0.368 14.768 1.00 85.69 308 PRO A C 1
ATOM 2407 O O . PRO A 1 308 ? 1.131 1.458 14.649 1.00 85.69 308 PRO A O 1
ATOM 2410 N N . GLY A 1 309 ? -0.752 0.238 14.620 1.00 90.25 309 GLY A N 1
ATOM 2411 C CA . GLY A 1 309 ? -1.666 1.381 14.534 1.00 90.25 309 GLY A CA 1
ATOM 2412 C C . GLY A 1 309 ? -1.806 2.095 15.879 1.00 90.25 309 GLY A C 1
ATOM 2413 O O . GLY A 1 309 ? -1.396 1.569 16.918 1.00 90.25 309 GLY A O 1
ATOM 2414 N N . VAL A 1 310 ? -2.411 3.283 15.886 1.00 93.88 310 VAL A N 1
ATOM 2415 C CA . VAL A 1 310 ? -2.560 4.083 17.111 1.00 93.88 310 VAL A CA 1
ATOM 2416 C C . VAL A 1 310 ? -3.999 4.522 17.309 1.00 93.88 310 VAL A C 1
ATOM 2418 O O . VAL A 1 310 ? -4.573 5.198 16.461 1.00 93.88 310 VAL A O 1
ATOM 2421 N N . ALA A 1 311 ? -4.556 4.190 18.473 1.00 95.31 311 ALA A N 1
ATOM 2422 C CA . ALA A 1 311 ? -5.848 4.671 18.920 1.00 95.31 311 ALA A CA 1
ATOM 2423 C C . ALA A 1 311 ? -5.723 5.809 19.938 1.00 95.31 311 ALA A C 1
ATOM 2425 O O . ALA A 1 311 ? -5.031 5.696 20.955 1.00 95.31 311 ALA A O 1
ATOM 2426 N N . VAL A 1 312 ? -6.462 6.893 19.695 1.00 94.94 312 VAL A N 1
ATOM 2427 C CA . VAL A 1 312 ? -6.509 8.075 20.565 1.00 94.94 312 VAL A CA 1
ATOM 2428 C C . VAL A 1 312 ? -7.940 8.436 20.955 1.00 94.94 312 VAL A C 1
ATOM 2430 O O . VAL A 1 312 ? -8.897 8.138 20.242 1.00 94.94 312 VAL A O 1
ATOM 2433 N N . VAL A 1 313 ? -8.073 9.097 22.108 1.00 94.31 313 VAL A N 1
ATOM 2434 C CA . VAL A 1 313 ? -9.345 9.646 22.609 1.00 94.31 313 VAL A CA 1
ATOM 2435 C C . VAL A 1 313 ? -9.170 11.147 22.841 1.00 94.31 313 VAL A C 1
ATOM 2437 O O . VAL A 1 313 ? -9.494 11.958 21.979 1.00 94.31 313 VAL A O 1
ATOM 2440 N N . SER A 1 314 ? -8.588 11.534 23.981 1.00 91.94 314 SER A N 1
ATOM 2441 C CA . SER A 1 314 ? -8.464 12.930 24.419 1.00 91.94 314 SER A CA 1
ATOM 2442 C C . SER A 1 314 ? -7.579 13.778 23.509 1.00 91.94 314 SER A C 1
ATOM 2444 O O . SER A 1 314 ? -7.857 14.964 23.350 1.00 91.94 314 SER A O 1
ATOM 2446 N N . ALA A 1 315 ? -6.573 13.181 22.859 1.00 92.88 315 ALA A N 1
ATOM 2447 C CA . ALA A 1 315 ? -5.686 13.894 21.939 1.00 92.88 315 ALA A CA 1
ATOM 2448 C C . ALA A 1 315 ? -6.447 14.578 20.787 1.00 92.88 315 ALA A C 1
ATOM 2450 O O . ALA A 1 315 ? -6.007 15.614 20.307 1.00 92.88 315 ALA A O 1
ATOM 2451 N N . ILE A 1 316 ? -7.610 14.041 20.394 1.00 95.62 316 ILE A N 1
ATOM 2452 C CA . ILE A 1 316 ? -8.491 14.641 19.381 1.00 95.62 316 ILE A CA 1
ATOM 2453 C C . ILE A 1 316 ? -9.770 15.178 20.018 1.00 95.62 316 ILE A C 1
ATOM 2455 O O . ILE A 1 316 ? -10.162 16.309 19.741 1.00 95.62 316 ILE A O 1
ATOM 2459 N N . MET A 1 317 ? -10.422 14.405 20.891 1.00 94.88 317 MET A N 1
ATOM 2460 C CA . MET A 1 317 ? -11.736 14.741 21.458 1.00 94.88 317 MET A CA 1
ATOM 2461 C C . MET A 1 317 ? -11.691 15.852 22.510 1.00 94.88 317 MET A C 1
ATOM 2463 O O . MET A 1 317 ? -12.719 16.451 22.809 1.00 94.88 317 MET A O 1
ATOM 2467 N N . SER A 1 318 ? -10.517 16.157 23.063 1.00 93.50 318 SER A N 1
ATOM 2468 C CA . SER A 1 318 ? -10.330 17.231 24.049 1.00 93.50 318 SER A CA 1
ATOM 2469 C C . SER A 1 318 ? -9.438 18.367 23.540 1.00 93.50 318 SER A C 1
ATOM 2471 O O . SER A 1 318 ? -9.210 19.327 24.269 1.00 93.50 318 SER A O 1
ATOM 2473 N N . ALA A 1 319 ? -8.962 18.298 22.292 1.00 93.38 319 ALA A N 1
ATOM 2474 C CA . ALA A 1 319 ? -8.146 19.350 21.689 1.00 93.38 319 ALA A CA 1
ATOM 2475 C C . ALA A 1 319 ? -8.911 20.691 21.558 1.00 93.38 319 ALA A C 1
ATOM 2477 O O . ALA A 1 319 ? -10.142 20.709 21.506 1.00 93.38 319 ALA A O 1
ATOM 2478 N N . PRO A 1 320 ? -8.233 21.837 21.432 1.00 92.50 320 PRO A N 1
ATOM 2479 C CA . PRO A 1 320 ? -8.898 23.083 21.043 1.00 92.50 320 PRO A CA 1
ATOM 2480 C C . PRO A 1 320 ? -9.451 23.040 19.609 1.00 92.50 320 PRO A C 1
ATOM 2482 O O . PRO A 1 320 ? -10.491 23.625 19.330 1.00 92.50 320 PRO A O 1
ATOM 2485 N N . ASN A 1 321 ? -8.765 22.325 18.711 1.00 94.00 321 ASN A N 1
ATOM 2486 C CA . ASN A 1 321 ? -9.134 22.141 17.309 1.00 94.00 321 ASN A CA 1
ATOM 2487 C C . ASN A 1 321 ? -8.916 20.666 16.938 1.00 94.00 321 ASN A C 1
ATOM 2489 O O . ASN A 1 321 ? -7.774 20.201 16.944 1.00 94.00 321 ASN A O 1
ATOM 2493 N N . ALA A 1 322 ? -9.995 19.918 16.678 1.00 94.62 322 ALA A N 1
ATOM 2494 C CA . ALA A 1 322 ? -9.886 18.479 16.440 1.00 94.62 322 ALA A CA 1
ATOM 2495 C C . ALA A 1 322 ? -9.311 18.175 15.049 1.00 94.62 322 ALA A C 1
ATOM 2497 O O . ALA A 1 322 ? -8.550 17.220 14.920 1.00 94.62 322 ALA A O 1
ATOM 2498 N N . LEU A 1 323 ? -9.615 19.011 14.047 1.00 93.38 323 LEU A N 1
ATOM 2499 C CA . LEU A 1 323 ? -9.071 18.893 12.691 1.00 93.38 323 LEU A CA 1
ATOM 2500 C C . LEU A 1 323 ? -7.545 18.994 12.719 1.00 93.38 323 LEU A C 1
ATOM 2502 O O . LEU A 1 323 ? -6.868 18.086 12.254 1.00 93.38 323 LEU A O 1
ATOM 2506 N N . GLN A 1 324 ? -7.004 20.058 13.322 1.00 92.31 324 GLN A N 1
ATOM 2507 C CA . GLN A 1 324 ? -5.555 20.259 13.398 1.00 92.31 324 GLN A CA 1
ATOM 2508 C C . GLN A 1 324 ? -4.873 19.127 14.173 1.00 92.31 324 GLN A C 1
ATOM 2510 O O . GLN A 1 324 ? -3.901 18.559 13.690 1.00 92.31 324 GLN A O 1
ATOM 2515 N N . ALA A 1 325 ? -5.417 18.746 15.334 1.00 94.38 325 ALA A N 1
ATOM 2516 C CA . ALA A 1 325 ? -4.848 17.668 16.138 1.00 94.38 325 ALA A CA 1
ATOM 2517 C C . ALA A 1 325 ? -4.827 16.323 15.389 1.00 94.38 325 ALA A C 1
ATOM 2519 O O . ALA A 1 325 ? -3.851 15.580 15.476 1.00 94.38 325 ALA A O 1
ATOM 2520 N N . ALA A 1 326 ? -5.889 16.011 14.639 1.00 94.38 326 ALA A N 1
ATOM 2521 C CA . ALA A 1 326 ? -5.956 14.806 13.821 1.00 94.38 326 ALA A CA 1
ATOM 2522 C C . ALA A 1 326 ? -4.981 14.856 12.631 1.00 94.38 326 ALA A C 1
ATOM 2524 O O . ALA A 1 326 ? -4.344 13.843 12.340 1.00 94.38 326 ALA A O 1
ATOM 2525 N N . THR A 1 327 ? -4.828 16.016 11.983 1.00 89.75 327 THR A N 1
ATOM 2526 C CA . THR A 1 327 ? -3.857 16.232 10.898 1.00 89.75 327 THR A CA 1
ATOM 2527 C C . THR A 1 327 ? -2.422 16.062 11.393 1.00 89.75 327 THR A C 1
ATOM 2529 O O . THR A 1 327 ? -1.653 15.321 10.785 1.00 89.75 327 THR A O 1
ATOM 2532 N N . ASP A 1 328 ? -2.069 16.683 12.520 1.00 89.75 328 ASP A N 1
ATOM 2533 C CA . ASP A 1 328 ? -0.719 16.610 13.092 1.00 89.75 328 ASP A CA 1
ATOM 2534 C C . ASP A 1 328 ? -0.366 15.179 13.508 1.00 89.75 328 ASP A C 1
ATOM 2536 O O . ASP A 1 328 ? 0.733 14.695 13.231 1.00 89.75 328 ASP A O 1
ATOM 2540 N N . LEU A 1 329 ? -1.316 14.473 14.132 1.00 92.19 329 LEU A N 1
ATOM 2541 C CA . LEU A 1 329 ? -1.140 13.068 14.489 1.00 92.19 329 LEU A CA 1
ATOM 2542 C C . LEU A 1 329 ? -0.949 12.195 13.250 1.00 92.19 329 LEU A C 1
ATOM 2544 O O . LEU A 1 329 ? -0.040 11.374 13.245 1.00 92.19 329 LEU A O 1
ATOM 2548 N N . GLN A 1 330 ? -1.745 12.369 12.194 1.00 87.62 330 GLN A N 1
ATOM 2549 C CA . GLN A 1 330 ? -1.552 11.604 10.960 1.00 87.62 330 GLN A CA 1
ATOM 2550 C C . GLN A 1 330 ? -0.214 11.894 10.290 1.00 87.62 330 GLN A C 1
ATOM 2552 O O . GLN A 1 330 ? 0.483 10.959 9.908 1.00 87.62 330 GLN A O 1
ATOM 2557 N N . ALA A 1 331 ? 0.184 13.164 10.195 1.00 80.94 331 ALA A N 1
ATOM 2558 C CA . ALA A 1 331 ? 1.479 13.536 9.636 1.00 80.94 331 ALA A CA 1
ATOM 2559 C C . ALA A 1 331 ? 2.634 12.884 10.416 1.00 80.94 331 ALA A C 1
ATOM 2561 O O . ALA A 1 331 ? 3.577 12.359 9.821 1.00 80.94 331 ALA A O 1
ATOM 2562 N N . LEU A 1 332 ? 2.536 12.862 11.749 1.00 81.94 332 LEU A N 1
ATOM 2563 C CA . LEU A 1 332 ? 3.517 12.212 12.608 1.00 81.94 332 LEU A CA 1
ATOM 2564 C C . LEU A 1 332 ? 3.523 10.690 12.440 1.00 81.94 332 LEU A C 1
ATOM 2566 O O . LEU A 1 332 ? 4.593 10.097 12.336 1.00 81.94 332 LEU A O 1
ATOM 2570 N N . LEU A 1 333 ? 2.352 10.053 12.407 1.00 83.81 333 LEU A N 1
ATOM 2571 C CA . LEU A 1 333 ? 2.248 8.608 12.216 1.00 83.81 333 LEU A CA 1
ATOM 2572 C C . LEU A 1 333 ? 2.829 8.190 10.870 1.00 83.81 333 LEU A C 1
ATOM 2574 O O . LEU A 1 333 ? 3.671 7.295 10.853 1.00 83.81 333 LEU A O 1
ATOM 2578 N N . ASN A 1 334 ? 2.486 8.910 9.798 1.00 76.12 334 ASN A N 1
ATOM 2579 C CA . ASN A 1 334 ? 3.053 8.710 8.469 1.00 76.12 334 ASN A CA 1
ATOM 2580 C C . ASN A 1 334 ? 4.583 8.792 8.523 1.00 76.12 334 ASN A C 1
ATOM 2582 O O . ASN A 1 334 ? 5.248 7.856 8.094 1.00 76.12 334 ASN A O 1
ATOM 2586 N N . LYS A 1 335 ? 5.143 9.830 9.162 1.00 71.69 335 LYS A N 1
ATOM 2587 C CA . LYS A 1 335 ? 6.597 9.999 9.358 1.00 71.69 335 LYS A CA 1
ATOM 2588 C C . LYS A 1 335 ? 7.261 8.843 10.130 1.00 71.69 335 LYS A C 1
ATOM 2590 O O . LYS A 1 335 ? 8.458 8.588 9.971 1.00 71.69 335 LYS A O 1
ATOM 2595 N N . VAL A 1 336 ? 6.541 8.177 11.030 1.00 66.69 336 VAL A N 1
ATOM 2596 C CA . VAL A 1 336 ? 7.094 7.082 11.843 1.00 66.69 336 VAL A CA 1
ATOM 2597 C C . VAL A 1 336 ? 6.971 5.734 11.141 1.00 66.69 336 VAL A C 1
ATOM 2599 O O . VAL A 1 336 ? 7.915 4.941 11.209 1.00 66.69 336 VAL A O 1
ATOM 2602 N N . THR A 1 337 ? 5.866 5.484 10.432 1.00 62.28 337 THR A N 1
ATOM 2603 C CA . THR A 1 337 ? 5.721 4.308 9.557 1.00 62.28 337 THR A CA 1
ATOM 2604 C C . THR A 1 337 ? 6.729 4.289 8.431 1.00 62.28 337 THR A C 1
ATOM 2606 O O . THR A 1 337 ? 7.155 3.221 8.019 1.00 62.28 337 THR A O 1
ATOM 2609 N N . THR A 1 338 ? 7.177 5.459 8.001 1.00 55.81 338 THR A N 1
ATOM 2610 C CA . THR A 1 338 ? 8.204 5.632 6.980 1.00 55.81 338 THR A CA 1
ATOM 2611 C C . THR A 1 338 ? 9.627 5.483 7.527 1.00 55.81 338 THR A C 1
ATOM 2613 O O . THR A 1 338 ? 10.576 6.046 6.985 1.00 55.81 338 THR A O 1
ATOM 2616 N N . SER A 1 339 ? 9.806 4.783 8.654 1.00 53.66 339 SER A N 1
ATOM 2617 C CA . SER A 1 339 ? 11.150 4.425 9.114 1.00 53.66 339 SER A CA 1
ATOM 2618 C C . SER A 1 339 ? 11.798 3.507 8.067 1.00 53.66 339 SER A C 1
ATOM 2620 O O . SER A 1 339 ? 11.113 2.604 7.586 1.00 53.66 339 SER A O 1
ATOM 2622 N N . PRO A 1 340 ? 13.085 3.703 7.720 1.00 64.88 340 PRO A N 1
ATOM 2623 C CA . PRO A 1 340 ? 13.732 2.939 6.658 1.00 64.88 340 PRO A CA 1
ATOM 2624 C C . PRO A 1 340 ? 13.589 1.437 6.892 1.00 64.88 340 PRO A C 1
ATOM 2626 O O . PRO A 1 340 ? 13.792 0.957 8.014 1.00 64.88 340 PRO A O 1
ATOM 2629 N N . LEU A 1 341 ? 13.263 0.691 5.836 1.00 76.69 341 LEU A N 1
ATOM 2630 C CA . LEU A 1 341 ? 13.208 -0.763 5.908 1.00 76.69 341 LEU A CA 1
ATOM 2631 C C . LEU A 1 341 ? 14.596 -1.323 6.268 1.00 76.69 341 LEU A C 1
ATOM 2633 O O . LEU A 1 341 ? 15.611 -0.728 5.897 1.00 76.69 341 LEU A O 1
ATOM 2637 N N . PRO A 1 342 ? 14.691 -2.460 6.977 1.00 74.56 342 PRO A N 1
ATOM 2638 C CA . PRO A 1 342 ? 15.979 -3.006 7.384 1.00 74.56 342 PRO A CA 1
ATOM 2639 C C . PRO A 1 342 ? 16.925 -3.268 6.201 1.00 74.56 342 PRO A C 1
ATOM 2641 O O . PRO A 1 342 ? 16.553 -3.922 5.224 1.00 74.56 342 PRO A O 1
ATOM 2644 N N . ASP A 1 343 ? 18.188 -2.860 6.338 1.00 81.31 343 ASP A N 1
ATOM 2645 C CA . ASP A 1 343 ? 19.282 -3.271 5.449 1.00 81.31 343 ASP A CA 1
ATOM 2646 C C . ASP A 1 343 ? 19.768 -4.685 5.813 1.00 81.31 343 ASP A C 1
ATOM 2648 O O . ASP A 1 343 ? 20.858 -4.911 6.334 1.00 81.31 343 ASP A O 1
ATOM 2652 N N . SER A 1 344 ? 18.882 -5.666 5.642 1.00 82.88 344 SER A N 1
ATOM 2653 C CA . SER A 1 344 ? 19.199 -7.077 5.838 1.00 82.88 344 SER A CA 1
ATOM 2654 C C . SER A 1 344 ? 18.860 -7.858 4.572 1.00 82.88 344 SER A C 1
ATOM 2656 O O . SER A 1 344 ? 17.691 -7.902 4.179 1.00 82.88 344 SER A O 1
ATOM 2658 N N . PRO A 1 345 ? 19.826 -8.556 3.948 1.00 80.50 345 PRO A N 1
ATOM 2659 C CA . PRO A 1 345 ? 19.544 -9.402 2.789 1.00 80.50 345 PRO A CA 1
ATOM 2660 C C . PRO A 1 345 ? 18.456 -10.450 3.060 1.00 80.50 345 PRO A C 1
ATOM 2662 O O . PRO A 1 345 ? 17.659 -10.762 2.177 1.00 80.50 345 PRO A O 1
ATOM 2665 N N . LEU A 1 346 ? 18.390 -10.973 4.291 1.00 80.50 346 LEU A N 1
ATOM 2666 C CA . LEU A 1 346 ? 17.362 -11.932 4.694 1.00 80.50 346 LEU A CA 1
ATOM 2667 C C . LEU A 1 346 ? 15.974 -11.283 4.745 1.00 80.50 346 LEU A C 1
ATOM 2669 O O . LEU A 1 346 ? 15.012 -11.882 4.265 1.00 80.50 346 LEU A O 1
ATOM 2673 N N . PHE A 1 347 ? 15.880 -10.057 5.276 1.00 86.50 347 PHE A N 1
ATOM 2674 C CA . PHE A 1 347 ? 14.635 -9.288 5.295 1.00 86.50 347 PHE A CA 1
ATOM 2675 C C . PHE A 1 347 ? 14.071 -9.135 3.881 1.00 86.50 347 PHE A C 1
ATOM 2677 O O . PHE A 1 347 ? 12.904 -9.455 3.650 1.00 86.50 347 PHE A O 1
ATOM 2684 N N . TRP A 1 348 ? 14.902 -8.710 2.927 1.00 90.00 348 TRP A N 1
ATOM 2685 C CA . TRP A 1 348 ? 14.462 -8.470 1.554 1.00 90.00 348 TRP A CA 1
ATOM 2686 C C . TRP A 1 348 ? 14.051 -9.753 0.835 1.00 90.00 348 TRP A C 1
ATOM 2688 O O . TRP A 1 348 ? 12.984 -9.788 0.227 1.00 90.00 348 TRP A O 1
ATOM 2698 N N . LYS A 1 349 ? 14.826 -10.837 0.963 1.00 88.81 349 LYS A N 1
ATOM 2699 C CA . LYS A 1 349 ? 14.465 -12.147 0.389 1.00 88.81 349 LYS A CA 1
ATOM 2700 C C . LYS A 1 349 ? 13.110 -12.637 0.903 1.00 88.81 349 LYS A C 1
ATOM 2702 O O . LYS A 1 349 ? 12.229 -12.976 0.114 1.00 88.81 349 LYS A O 1
ATOM 2707 N N . GLN A 1 350 ? 12.918 -12.614 2.223 1.00 84.44 350 GLN A N 1
ATOM 2708 C CA . GLN A 1 350 ? 11.677 -13.073 2.846 1.00 84.44 350 GLN A CA 1
ATOM 2709 C C . GLN A 1 350 ? 10.480 -12.200 2.465 1.00 84.44 350 GLN A C 1
ATOM 2711 O O . GLN A 1 350 ? 9.405 -12.734 2.185 1.00 84.44 350 GLN A O 1
ATOM 2716 N N . ASN A 1 351 ? 10.651 -10.876 2.433 1.00 85.06 351 ASN A N 1
ATOM 2717 C CA . ASN A 1 351 ? 9.552 -9.961 2.146 1.00 85.06 351 ASN A CA 1
ATOM 2718 C C . ASN A 1 351 ? 9.181 -9.922 0.664 1.00 85.06 351 ASN A C 1
ATOM 2720 O O . ASN A 1 351 ? 7.993 -9.962 0.364 1.00 85.06 351 ASN A O 1
ATOM 2724 N N . VAL A 1 352 ? 10.139 -9.956 -0.265 1.00 93.25 352 VAL A N 1
ATOM 2725 C CA . VAL A 1 352 ? 9.822 -10.080 -1.699 1.00 93.25 352 VAL A CA 1
ATOM 2726 C C . VAL A 1 352 ? 9.060 -11.382 -1.966 1.00 93.25 352 VAL A C 1
ATOM 2728 O O . VAL A 1 352 ? 8.016 -11.365 -2.620 1.00 93.25 352 VAL A O 1
ATOM 2731 N N . ARG A 1 353 ? 9.497 -12.504 -1.374 1.00 90.19 353 ARG A N 1
ATOM 2732 C CA . ARG A 1 353 ? 8.769 -13.779 -1.463 1.00 90.19 353 ARG A CA 1
ATOM 2733 C C . ARG A 1 353 ? 7.368 -13.692 -0.851 1.00 90.19 353 ARG A C 1
ATOM 2735 O O . ARG A 1 353 ? 6.420 -14.224 -1.426 1.00 90.19 353 ARG A O 1
ATOM 2742 N N . ARG A 1 354 ? 7.221 -13.030 0.303 1.00 91.31 354 ARG A N 1
ATOM 2743 C CA . ARG A 1 354 ? 5.919 -12.805 0.955 1.00 91.31 354 ARG A CA 1
ATOM 2744 C C . ARG A 1 354 ? 4.974 -12.031 0.040 1.00 91.31 354 ARG A C 1
ATOM 2746 O O . ARG A 1 354 ? 3.828 -12.444 -0.103 1.00 91.31 354 ARG A O 1
ATOM 2753 N N . VAL A 1 355 ? 5.444 -10.948 -0.577 1.00 89.38 355 VAL A N 1
ATOM 2754 C CA . VAL A 1 355 ? 4.643 -10.114 -1.484 1.00 89.38 355 VAL A CA 1
ATOM 2755 C C . VAL A 1 355 ? 4.204 -10.920 -2.709 1.00 89.38 355 VAL A C 1
ATOM 2757 O O . VAL A 1 355 ? 3.014 -10.972 -3.009 1.00 89.38 355 VAL A O 1
ATOM 2760 N N . LEU A 1 356 ? 5.122 -11.651 -3.351 1.00 92.88 356 LEU A N 1
ATOM 2761 C CA . LEU A 1 356 ? 4.802 -12.532 -4.484 1.00 92.88 356 LEU A CA 1
ATOM 2762 C C . LEU A 1 356 ? 3.755 -13.601 -4.130 1.00 92.88 356 LEU A C 1
ATOM 2764 O O . LEU A 1 356 ? 2.827 -13.851 -4.902 1.00 92.88 356 LEU A O 1
ATOM 2768 N N . ALA A 1 357 ? 3.865 -14.205 -2.944 1.00 86.56 357 ALA A N 1
ATOM 2769 C CA . ALA A 1 357 ? 2.875 -15.158 -2.450 1.00 86.56 357 ALA A CA 1
ATOM 2770 C C . ALA A 1 357 ? 1.519 -14.487 -2.162 1.00 86.56 357 ALA A C 1
ATOM 2772 O O . ALA A 1 357 ? 0.471 -15.056 -2.470 1.00 86.56 357 ALA A O 1
ATOM 2773 N N . ALA A 1 358 ? 1.520 -13.266 -1.619 1.00 83.38 358 ALA A N 1
ATOM 2774 C CA . ALA A 1 358 ? 0.303 -12.503 -1.356 1.00 83.38 358 ALA A CA 1
ATOM 2775 C C . ALA A 1 358 ? -0.458 -12.168 -2.650 1.00 83.38 358 ALA A C 1
ATOM 2777 O O . ALA A 1 358 ? -1.685 -12.274 -2.666 1.00 83.38 358 ALA A O 1
ATOM 2778 N N . VAL A 1 359 ? 0.246 -11.864 -3.750 1.00 92.81 359 VAL A N 1
ATOM 2779 C CA . VAL A 1 359 ? -0.371 -11.679 -5.077 1.00 92.81 359 VAL A CA 1
ATOM 2780 C C . VAL A 1 359 ? -1.144 -12.928 -5.505 1.00 92.81 359 VAL A C 1
ATOM 2782 O O . VAL A 1 359 ? -2.260 -12.805 -6.001 1.00 92.81 359 VAL A O 1
ATOM 2785 N N . GLN A 1 360 ? -0.611 -14.135 -5.272 1.00 88.25 360 GLN A N 1
ATOM 2786 C CA . GLN A 1 360 ? -1.315 -15.378 -5.627 1.00 88.25 360 GLN A CA 1
ATOM 2787 C C . GLN A 1 360 ? -2.607 -15.583 -4.840 1.00 88.25 360 GLN A C 1
ATOM 2789 O O . GLN A 1 360 ? -3.582 -16.103 -5.381 1.00 88.25 360 GLN A O 1
ATOM 2794 N N . ILE A 1 361 ? -2.598 -15.199 -3.565 1.00 83.44 361 ILE A N 1
ATOM 2795 C CA . ILE A 1 361 ? -3.738 -15.381 -2.666 1.00 83.44 361 ILE A CA 1
ATOM 2796 C C . ILE A 1 361 ? -4.822 -14.345 -2.970 1.00 83.44 361 ILE A C 1
ATOM 2798 O O . ILE A 1 361 ? -5.999 -14.686 -3.039 1.00 83.44 361 ILE A O 1
ATOM 2802 N N . HIS A 1 362 ? -4.434 -13.082 -3.151 1.00 86.25 362 HIS A N 1
ATOM 2803 C CA . HIS A 1 362 ? -5.380 -11.974 -3.279 1.00 86.25 362 HIS A CA 1
ATOM 2804 C C . HIS A 1 362 ? -5.808 -11.681 -4.713 1.00 86.25 362 HIS A C 1
ATOM 2806 O O . HIS A 1 362 ? -6.889 -11.138 -4.900 1.00 86.25 362 HIS A O 1
ATOM 2812 N N . ARG A 1 363 ? -5.003 -12.072 -5.709 1.00 93.88 363 ARG A N 1
ATOM 2813 C CA . ARG A 1 363 ? -5.272 -11.864 -7.139 1.00 93.88 363 ARG A CA 1
ATOM 2814 C C . ARG A 1 363 ? -5.687 -10.421 -7.471 1.00 93.88 363 ARG A C 1
ATOM 2816 O O . ARG A 1 363 ? -6.772 -10.227 -8.027 1.00 93.88 363 ARG A O 1
ATOM 2823 N N . PRO A 1 364 ? -4.835 -9.432 -7.151 1.00 95.31 364 PRO A N 1
ATOM 2824 C CA . PRO A 1 364 ? -5.199 -8.021 -7.203 1.00 95.31 364 PRO A CA 1
ATOM 2825 C C . PRO A 1 364 ? -5.674 -7.599 -8.594 1.00 95.31 364 PRO A C 1
ATOM 2827 O O . PRO A 1 364 ? -5.109 -8.023 -9.609 1.00 95.31 364 PRO A O 1
ATOM 2830 N N . VAL A 1 365 ? -6.703 -6.759 -8.644 1.00 97.31 365 VAL A N 1
ATOM 2831 C CA . VAL A 1 365 ? -7.205 -6.157 -9.878 1.00 97.31 365 VAL A CA 1
ATOM 2832 C C . VAL A 1 365 ? -6.360 -4.931 -10.202 1.00 97.31 365 VAL A C 1
ATOM 2834 O O . VAL A 1 365 ? -6.308 -3.978 -9.429 1.00 97.31 365 VAL A O 1
ATOM 2837 N N . VAL A 1 366 ? -5.702 -4.942 -11.361 1.00 97.94 366 VAL A N 1
ATOM 2838 C CA . VAL A 1 366 ? -4.826 -3.849 -11.798 1.00 97.94 366 VAL A CA 1
ATOM 2839 C C . VAL A 1 366 ? -5.469 -3.125 -12.973 1.00 97.94 366 VAL A C 1
ATOM 2841 O O . VAL A 1 366 ? -5.546 -3.661 -14.086 1.00 97.94 366 VAL A O 1
ATOM 2844 N N . HIS A 1 367 ? -5.916 -1.894 -12.742 1.00 97.31 367 HIS A N 1
ATOM 2845 C CA . HIS A 1 367 ? -6.425 -1.017 -13.793 1.00 97.31 367 HIS A CA 1
ATOM 2846 C C . HIS A 1 367 ? -5.265 -0.493 -14.637 1.00 97.31 367 HIS A C 1
ATOM 2848 O O . HIS A 1 367 ? -4.255 -0.037 -14.116 1.00 97.31 367 HIS A O 1
ATOM 2854 N N . HIS A 1 368 ? -5.387 -0.581 -15.955 1.00 96.50 368 HIS A N 1
ATOM 2855 C CA . HIS A 1 368 ? -4.382 -0.114 -16.894 1.00 96.50 368 HIS A CA 1
ATOM 2856 C C . HIS A 1 368 ? -4.964 0.968 -17.800 1.00 96.50 368 HIS A C 1
ATOM 2858 O O . HIS A 1 368 ? -5.793 0.692 -18.673 1.00 96.50 368 HIS A O 1
ATOM 2864 N N . VAL A 1 369 ? -4.435 2.178 -17.644 1.00 94.94 369 VAL A N 1
ATOM 2865 C CA . VAL A 1 369 ? -4.475 3.243 -18.643 1.00 94.94 369 VAL A CA 1
ATOM 2866 C C . VAL A 1 369 ? -3.134 3.212 -19.365 1.00 94.94 369 VAL A C 1
ATOM 2868 O O . VAL A 1 369 ? -2.132 3.732 -18.879 1.00 94.94 369 VAL A O 1
ATOM 2871 N N . THR A 1 370 ? -3.086 2.516 -20.497 1.00 92.00 370 THR A N 1
ATOM 2872 C CA . THR A 1 370 ? -1.856 2.326 -21.271 1.00 92.00 370 THR A CA 1
ATOM 2873 C C . THR A 1 370 ? -2.139 2.317 -22.766 1.00 92.00 370 THR A C 1
ATOM 2875 O O . THR A 1 370 ? -3.287 2.277 -23.205 1.00 92.00 370 THR A O 1
ATOM 2878 N N . ASN A 1 371 ? -1.072 2.336 -23.554 1.00 84.06 371 ASN A N 1
ATOM 2879 C CA . ASN A 1 371 ? -1.142 2.355 -25.004 1.00 84.06 371 ASN A CA 1
ATOM 2880 C C . ASN A 1 371 ? -1.323 0.954 -25.615 1.00 84.06 371 ASN A C 1
ATOM 2882 O O . ASN A 1 371 ? -0.911 -0.068 -25.059 1.00 84.06 371 ASN A O 1
ATOM 2886 N N . HIS A 1 372 ? -1.871 0.924 -26.830 1.00 84.88 372 HIS A N 1
ATOM 2887 C CA . HIS A 1 372 ? -2.142 -0.305 -27.580 1.00 84.88 372 HIS A CA 1
ATOM 2888 C C . HIS A 1 372 ? -0.887 -1.133 -27.920 1.00 84.88 372 HIS A C 1
ATOM 2890 O O . HIS A 1 372 ? -1.013 -2.331 -28.170 1.00 84.88 372 HIS A O 1
ATOM 2896 N N . VAL A 1 373 ? 0.315 -0.537 -27.919 1.00 86.69 373 VAL A N 1
ATOM 2897 C CA . VAL A 1 373 ? 1.571 -1.240 -28.247 1.00 86.69 373 VAL A CA 1
ATOM 2898 C C . VAL A 1 373 ? 1.939 -2.242 -27.153 1.00 86.69 373 VAL A C 1
ATOM 2900 O O . VAL A 1 373 ? 2.398 -3.342 -27.455 1.00 86.69 373 VAL A O 1
ATOM 2903 N N . VAL A 1 374 ? 1.720 -1.883 -25.885 1.00 90.56 374 VAL A N 1
ATOM 2904 C CA . VAL A 1 374 ? 2.126 -2.703 -24.730 1.00 90.56 374 VAL A CA 1
ATOM 2905 C C . VAL A 1 374 ? 0.958 -3.333 -23.978 1.00 90.56 374 VAL A C 1
ATOM 2907 O O . VAL A 1 374 ? 1.198 -4.223 -23.169 1.00 90.56 374 VAL A O 1
ATOM 2910 N N . ALA A 1 375 ? -0.293 -2.953 -24.264 1.00 92.62 375 ALA A N 1
ATOM 2911 C CA . ALA A 1 375 ? -1.477 -3.446 -23.551 1.00 92.62 375 ALA A CA 1
ATOM 2912 C C . ALA A 1 375 ? -1.524 -4.982 -23.429 1.00 92.62 375 ALA A C 1
ATOM 2914 O O . ALA A 1 375 ? -1.742 -5.515 -22.343 1.00 92.62 375 ALA A O 1
ATOM 2915 N N . HIS A 1 376 ? -1.249 -5.707 -24.519 1.00 94.19 376 HIS A N 1
ATOM 2916 C CA . HIS A 1 376 ? -1.226 -7.174 -24.510 1.00 94.19 376 HIS A CA 1
ATOM 2917 C C . HIS A 1 376 ? -0.079 -7.753 -23.661 1.00 94.19 376 HIS A C 1
ATOM 2919 O O . HIS A 1 376 ? -0.266 -8.750 -22.964 1.00 94.19 376 HIS A O 1
ATOM 2925 N N . LEU A 1 377 ? 1.104 -7.133 -23.698 1.00 94.38 377 LEU A N 1
ATOM 2926 C CA . LEU A 1 377 ? 2.261 -7.560 -22.904 1.00 94.38 377 LEU A CA 1
ATOM 2927 C C . LEU A 1 377 ? 2.013 -7.309 -21.412 1.00 94.38 377 LEU A C 1
ATOM 2929 O O . LEU A 1 377 ? 2.197 -8.205 -20.597 1.00 94.38 377 LEU A O 1
ATOM 2933 N N . SER A 1 378 ? 1.502 -6.130 -21.060 1.00 96.31 378 SER A N 1
ATOM 2934 C CA . SER A 1 378 ? 1.118 -5.791 -19.689 1.00 96.31 378 SER A CA 1
ATOM 2935 C C . SER A 1 378 ? 0.017 -6.710 -19.155 1.00 96.31 378 SER A C 1
ATOM 2937 O O . SER A 1 378 ? 0.163 -7.255 -18.064 1.00 96.31 378 SER A O 1
ATOM 2939 N N . ALA A 1 379 ? -1.045 -6.976 -19.928 1.00 97.31 379 ALA A N 1
ATOM 2940 C CA . ALA A 1 379 ? -2.093 -7.916 -19.516 1.00 97.31 379 ALA A CA 1
ATOM 2941 C C . ALA A 1 379 ? -1.508 -9.290 -19.173 1.00 97.31 379 ALA A C 1
ATOM 2943 O O . ALA A 1 379 ? -1.757 -9.821 -18.090 1.00 97.31 379 ALA A O 1
ATOM 2944 N N . ASN A 1 380 ? -0.696 -9.849 -20.072 1.00 97.19 380 ASN A N 1
ATOM 2945 C CA . ASN A 1 380 ? -0.109 -11.163 -19.852 1.00 97.19 380 ASN A CA 1
ATOM 2946 C C . ASN A 1 380 ? 0.902 -11.161 -18.711 1.00 97.19 380 ASN A C 1
ATOM 2948 O O . ASN A 1 380 ? 0.943 -12.139 -17.981 1.00 97.19 380 ASN A O 1
ATOM 2952 N N . ALA A 1 381 ? 1.675 -10.094 -18.508 1.00 97.12 381 ALA A N 1
ATOM 2953 C CA . ALA A 1 381 ? 2.573 -9.976 -17.364 1.00 97.12 381 ALA A CA 1
ATOM 2954 C C . ALA A 1 381 ? 1.807 -9.917 -16.032 1.00 97.12 381 ALA A C 1
ATOM 2956 O O . ALA A 1 381 ? 2.163 -10.624 -15.092 1.00 97.12 381 ALA A O 1
ATOM 2957 N N . CYS A 1 382 ? 0.722 -9.138 -15.963 1.00 98.00 382 CYS A N 1
ATOM 2958 C CA . CYS A 1 382 ? -0.153 -9.069 -14.790 1.00 98.00 382 CYS A CA 1
ATOM 2959 C C . CYS A 1 382 ? -0.749 -10.448 -14.475 1.00 98.00 382 CYS A C 1
ATOM 2961 O O . CYS A 1 382 ? -0.608 -10.954 -13.358 1.00 98.00 382 CYS A O 1
ATOM 2963 N N . ILE A 1 383 ? -1.317 -11.107 -15.494 1.00 97.62 383 ILE A N 1
ATOM 2964 C CA . ILE A 1 383 ? -1.839 -12.471 -15.374 1.00 97.62 383 ILE A CA 1
ATOM 2965 C C . ILE A 1 383 ? -0.729 -13.410 -14.944 1.00 97.62 383 ILE A C 1
ATOM 2967 O O . ILE A 1 383 ? -0.969 -14.193 -14.033 1.00 97.62 383 ILE A O 1
ATOM 2971 N N . ALA A 1 384 ? 0.456 -13.325 -15.560 1.00 97.00 384 ALA A N 1
ATOM 2972 C CA . ALA A 1 384 ? 1.636 -14.137 -15.286 1.00 97.00 384 ALA A CA 1
ATOM 2973 C C . ALA A 1 384 ? 2.183 -13.913 -13.877 1.00 97.00 384 ALA A C 1
ATOM 2975 O O . ALA A 1 384 ? 2.750 -14.848 -13.342 1.00 97.00 384 ALA A O 1
ATOM 2976 N N . LEU A 1 385 ? 1.927 -12.789 -13.220 1.00 97.00 385 LEU A N 1
ATOM 2977 C CA . LEU A 1 385 ? 2.255 -12.583 -11.808 1.00 97.00 385 LEU A CA 1
ATOM 2978 C C . LEU A 1 385 ? 1.133 -12.999 -10.852 1.00 97.00 385 LEU A C 1
ATOM 2980 O O . LEU A 1 385 ? 1.388 -13.121 -9.663 1.00 97.00 385 LEU A O 1
ATOM 2984 N N . GLY A 1 386 ? -0.073 -13.287 -11.352 1.00 96.12 386 GLY A N 1
ATOM 2985 C CA . GLY A 1 386 ? -1.239 -13.717 -10.568 1.00 96.12 386 GLY A CA 1
ATOM 2986 C C . GLY A 1 386 ? -2.299 -12.641 -10.341 1.00 96.12 386 GLY A C 1
ATOM 2987 O O . GLY A 1 386 ? -3.320 -12.941 -9.726 1.00 96.12 386 GLY A O 1
ATOM 2988 N N . GLY A 1 387 ? -2.082 -11.428 -10.849 1.00 97.19 387 GLY A N 1
ATOM 2989 C CA . GLY A 1 387 ? -3.075 -10.359 -10.847 1.00 97.19 387 GLY A CA 1
ATOM 2990 C C . GLY A 1 387 ? -4.146 -10.531 -11.928 1.00 97.19 387 GLY A C 1
ATOM 2991 O O . GLY A 1 387 ? -4.109 -11.453 -12.751 1.00 97.19 387 GLY A O 1
ATOM 2992 N N . SER A 1 388 ? -5.107 -9.612 -11.920 1.00 97.88 388 SER A N 1
ATOM 2993 C CA . SER A 1 388 ? -6.223 -9.545 -12.862 1.00 97.88 388 SER A CA 1
ATOM 2994 C C . SER A 1 388 ? -6.200 -8.187 -13.579 1.00 97.88 388 SER A C 1
ATOM 2996 O O . SER A 1 388 ? -6.574 -7.180 -12.980 1.00 97.88 388 SER A O 1
ATOM 2998 N N . PRO A 1 389 ? -5.747 -8.107 -14.841 1.00 97.69 389 PRO A N 1
ATOM 2999 C CA . PRO A 1 389 ? -5.671 -6.835 -15.550 1.00 97.69 389 PRO A CA 1
ATOM 3000 C C . PRO A 1 389 ? -7.056 -6.356 -16.000 1.00 97.69 389 PRO A C 1
ATOM 3002 O O . PRO A 1 389 ? -7.830 -7.125 -16.570 1.00 97.69 389 PRO A O 1
ATOM 3005 N N . TRP A 1 390 ? -7.326 -5.061 -15.839 1.00 95.69 390 TRP A N 1
ATOM 3006 C CA . TRP A 1 390 ? -8.474 -4.382 -16.438 1.00 95.69 390 TRP A CA 1
ATOM 3007 C C . TRP A 1 390 ? -7.999 -3.249 -17.351 1.00 95.69 390 TRP A C 1
ATOM 3009 O O . TRP A 1 390 ? -7.418 -2.273 -16.888 1.00 95.69 390 TRP A O 1
ATOM 3019 N N . MET A 1 391 ? -8.243 -3.371 -18.655 1.00 94.12 391 MET A N 1
ATOM 3020 C CA . MET A 1 391 ? -7.710 -2.467 -19.682 1.00 94.12 391 MET A CA 1
ATOM 3021 C C . MET A 1 391 ? -8.808 -1.515 -20.169 1.00 94.12 391 MET A C 1
ATOM 3023 O O . MET A 1 391 ? -9.594 -1.883 -21.039 1.00 94.12 391 MET A O 1
ATOM 3027 N N . THR A 1 392 ? -8.902 -0.308 -19.606 1.00 91.88 392 THR A N 1
ATOM 3028 C CA . THR A 1 392 ? -9.841 0.715 -20.098 1.00 91.88 392 THR A CA 1
ATOM 3029 C C . THR A 1 392 ? -9.385 2.120 -19.728 1.00 91.88 392 THR A C 1
ATOM 3031 O O . THR A 1 392 ? -8.780 2.339 -18.686 1.00 91.88 392 THR A O 1
ATOM 3034 N N . TYR A 1 393 ? -9.725 3.085 -20.567 1.00 91.81 393 TYR A N 1
ATOM 3035 C CA . TYR A 1 393 ? -9.638 4.519 -20.287 1.00 91.81 393 TYR A CA 1
ATOM 3036 C C . TYR A 1 393 ? -10.946 5.230 -20.673 1.00 91.81 393 TYR A C 1
ATOM 3038 O O . TYR A 1 393 ? -11.000 6.452 -20.786 1.00 91.81 393 TYR A O 1
ATOM 3046 N N . ASN A 1 394 ? -12.020 4.462 -20.896 1.00 92.38 394 ASN A N 1
ATOM 3047 C CA . ASN A 1 394 ? -13.345 4.996 -21.173 1.00 92.38 394 ASN A CA 1
ATOM 3048 C C . ASN A 1 394 ? -13.972 5.517 -19.876 1.00 92.38 394 ASN A C 1
ATOM 3050 O O . ASN A 1 394 ? -14.308 4.727 -18.996 1.00 92.38 394 ASN A O 1
ATOM 3054 N N . LEU A 1 395 ? -14.183 6.833 -19.792 1.00 90.50 395 LEU A N 1
ATOM 3055 C CA . LEU A 1 395 ? -14.707 7.523 -18.605 1.00 90.50 395 LEU A CA 1
ATOM 3056 C C . LEU A 1 395 ? -16.040 6.954 -18.092 1.00 90.50 395 LEU A C 1
ATOM 3058 O O . LEU A 1 395 ? -16.316 7.042 -16.899 1.00 90.50 395 LEU A O 1
ATOM 3062 N N . LEU A 1 396 ? -16.857 6.357 -18.968 1.00 91.38 396 LEU A N 1
ATOM 3063 C CA . LEU A 1 396 ? -18.129 5.735 -18.580 1.00 91.38 396 LEU A CA 1
ATOM 3064 C C . LEU A 1 396 ? -17.945 4.428 -17.793 1.00 91.38 396 LEU A C 1
ATOM 3066 O O . LEU A 1 396 ? -18.809 4.080 -16.991 1.00 91.38 396 LEU A O 1
ATOM 3070 N N . ASP A 1 397 ? -16.829 3.727 -18.002 1.00 89.69 397 ASP A N 1
ATOM 3071 C CA . ASP A 1 397 ? -16.531 2.451 -17.344 1.00 89.69 397 ASP A CA 1
ATOM 3072 C C . ASP A 1 397 ? -15.783 2.655 -16.017 1.00 89.69 397 ASP A C 1
ATOM 3074 O O . ASP A 1 397 ? -15.881 1.825 -15.108 1.00 89.69 397 ASP A O 1
ATOM 3078 N N . LEU A 1 398 ? -15.047 3.766 -15.885 1.00 90.25 398 LEU A N 1
ATOM 3079 C CA . LEU A 1 398 ? -14.132 4.000 -14.765 1.00 90.25 398 LEU A CA 1
ATOM 3080 C C . LEU A 1 398 ? -14.770 3.971 -13.369 1.00 90.25 398 LEU A C 1
ATOM 3082 O O . LEU A 1 398 ? -14.128 3.412 -12.484 1.00 90.25 398 LEU A O 1
ATOM 3086 N N . PRO A 1 399 ? -16.008 4.456 -13.125 1.00 87.44 399 PRO A N 1
ATOM 3087 C CA . PRO A 1 399 ? -16.617 4.335 -11.799 1.00 87.44 399 PRO A CA 1
ATOM 3088 C C . PRO A 1 399 ? -16.699 2.884 -11.304 1.00 87.44 399 PRO A C 1
ATOM 3090 O O . PRO A 1 399 ? -16.489 2.617 -10.124 1.00 87.44 399 PRO A O 1
ATOM 3093 N N . GLY A 1 400 ? -16.976 1.935 -12.207 1.00 85.00 400 GLY A N 1
ATOM 3094 C CA . GLY A 1 400 ? -17.014 0.510 -11.874 1.00 85.00 400 GLY A CA 1
ATOM 3095 C C . GLY A 1 400 ? -15.623 -0.085 -11.675 1.00 85.00 400 GLY A C 1
ATOM 3096 O O . GLY A 1 400 ? -15.442 -0.919 -10.794 1.00 85.00 400 GLY A O 1
ATOM 3097 N N . VAL A 1 401 ? -14.643 0.363 -12.463 1.00 89.44 401 VAL A N 1
ATOM 3098 C CA . VAL A 1 401 ? -13.249 -0.093 -12.355 1.00 89.44 401 VAL A CA 1
ATOM 3099 C C . VAL A 1 401 ? -12.601 0.400 -11.067 1.00 89.44 401 VAL A C 1
ATOM 3101 O O . VAL A 1 401 ? -12.031 -0.402 -10.335 1.00 89.44 401 VAL A O 1
ATOM 3104 N N . ASN A 1 402 ? -12.750 1.683 -10.737 1.00 83.62 402 ASN A N 1
ATOM 3105 C CA . ASN A 1 402 ? -12.211 2.272 -9.511 1.00 83.62 402 ASN A CA 1
ATOM 3106 C C . ASN A 1 402 ? -12.770 1.622 -8.243 1.00 83.62 402 ASN A C 1
ATOM 3108 O O . ASN A 1 402 ? -12.074 1.555 -7.239 1.00 83.62 402 ASN A O 1
ATOM 3112 N N . ALA A 1 403 ? -14.004 1.115 -8.287 1.00 81.25 403 ALA A N 1
ATOM 3113 C CA . ALA A 1 403 ? -14.610 0.427 -7.152 1.00 81.25 403 ALA A CA 1
ATOM 3114 C C . ALA A 1 403 ? -13.969 -0.939 -6.842 1.00 81.25 403 ALA A C 1
ATOM 3116 O O . ALA A 1 403 ? -14.211 -1.485 -5.767 1.00 81.25 403 ALA A O 1
ATOM 3117 N N . VAL A 1 404 ? -13.209 -1.518 -7.779 1.00 87.00 404 VAL A N 1
ATOM 3118 C CA . VAL A 1 404 ? -12.628 -2.864 -7.639 1.00 87.00 404 VAL A CA 1
ATOM 3119 C C . VAL A 1 404 ? -11.117 -2.917 -7.847 1.00 87.00 404 VAL A C 1
ATOM 3121 O O . VAL A 1 404 ? -10.518 -3.934 -7.519 1.00 87.00 404 VAL A O 1
ATOM 3124 N N . ALA A 1 405 ? -10.505 -1.883 -8.428 1.00 91.62 405 ALA A N 1
ATOM 3125 C CA . ALA A 1 405 ? -9.075 -1.854 -8.705 1.00 91.62 405 ALA A CA 1
ATOM 3126 C C . ALA A 1 405 ? -8.264 -1.651 -7.418 1.00 91.62 405 ALA A C 1
ATOM 3128 O O . ALA A 1 405 ? -8.468 -0.681 -6.691 1.00 91.62 405 ALA A O 1
ATOM 3129 N N . ASP A 1 406 ? -7.298 -2.537 -7.177 1.00 92.25 406 ASP A N 1
ATOM 3130 C CA . ASP A 1 406 ? -6.370 -2.440 -6.047 1.00 92.25 406 ASP A CA 1
ATOM 3131 C C . ASP A 1 406 ? -5.175 -1.518 -6.360 1.00 92.25 406 ASP A C 1
ATOM 3133 O O . ASP A 1 406 ? -4.539 -0.971 -5.455 1.00 92.25 406 ASP A O 1
ATOM 3137 N N . ALA A 1 407 ? -4.850 -1.355 -7.648 1.00 96.00 407 ALA A N 1
ATOM 3138 C CA . ALA A 1 407 ? -3.809 -0.458 -8.143 1.00 96.00 407 ALA A CA 1
ATOM 3139 C C . ALA A 1 407 ? -4.072 -0.019 -9.588 1.00 96.00 407 ALA A C 1
ATOM 3141 O O . ALA A 1 407 ? -4.762 -0.707 -10.348 1.00 96.00 407 ALA A O 1
ATOM 3142 N N . THR A 1 408 ? -3.467 1.105 -9.983 1.00 97.06 408 THR A N 1
ATOM 3143 C CA . THR A 1 408 ? -3.632 1.688 -11.322 1.00 97.06 408 THR A CA 1
ATOM 3144 C C . THR A 1 408 ? -2.282 1.934 -11.983 1.00 97.06 408 THR A C 1
ATOM 3146 O O . THR A 1 408 ? -1.414 2.584 -11.414 1.00 97.06 408 THR A O 1
ATOM 3149 N N . VAL A 1 409 ? -2.101 1.458 -13.211 1.00 97.12 409 VAL A N 1
ATOM 3150 C CA . VAL A 1 409 ? -0.987 1.837 -14.086 1.00 97.12 409 VAL A CA 1
ATOM 3151 C C . VAL A 1 409 ? -1.452 2.977 -14.979 1.00 97.12 409 VAL A C 1
ATOM 3153 O O . VAL A 1 409 ? -2.397 2.801 -15.750 1.00 97.12 409 VAL A O 1
ATOM 3156 N N . PHE A 1 410 ? -0.763 4.114 -14.919 1.00 96.38 410 PHE A N 1
ATOM 3157 C CA . PHE A 1 410 ? -1.013 5.258 -15.787 1.00 96.38 410 PHE A CA 1
ATOM 3158 C C . PHE A 1 410 ? 0.205 5.543 -16.671 1.00 96.38 410 PHE A C 1
ATOM 3160 O O . PHE A 1 410 ? 1.219 6.069 -16.221 1.00 96.38 410 PHE A O 1
ATOM 3167 N N . ASN A 1 411 ? 0.112 5.169 -17.944 1.00 94.88 411 ASN A N 1
ATOM 3168 C CA . ASN A 1 411 ? 1.191 5.254 -18.922 1.00 94.88 411 ASN A CA 1
ATOM 3169 C C . ASN A 1 411 ? 0.814 6.204 -20.068 1.00 94.88 411 ASN A C 1
ATOM 3171 O O . ASN A 1 411 ? -0.189 5.999 -20.749 1.00 94.88 411 ASN A O 1
ATOM 3175 N N . ILE A 1 412 ? 1.661 7.206 -20.328 1.00 92.75 412 ILE A N 1
ATOM 3176 C CA . ILE A 1 412 ? 1.434 8.230 -21.371 1.00 92.75 412 ILE A CA 1
ATOM 3177 C C . ILE A 1 412 ? 2.184 7.946 -22.687 1.00 92.75 412 ILE A C 1
ATOM 3179 O O . ILE A 1 412 ? 2.462 8.852 -23.474 1.00 92.75 412 ILE A O 1
ATOM 3183 N N . GLY A 1 413 ? 2.554 6.690 -22.958 1.00 85.12 413 GLY A N 1
ATOM 3184 C CA . GLY A 1 413 ? 3.356 6.303 -24.127 1.00 85.12 413 GLY A CA 1
ATOM 3185 C C . GLY A 1 413 ? 2.722 6.686 -25.461 1.00 85.12 413 GLY A C 1
ATOM 3186 O O . GLY A 1 413 ? 3.360 7.339 -26.287 1.00 85.12 413 GLY A O 1
ATOM 3187 N N . THR A 1 414 ? 1.445 6.367 -25.650 1.00 83.44 414 THR A N 1
ATOM 3188 C CA . THR A 1 414 ? 0.630 6.886 -26.757 1.00 83.44 414 THR A CA 1
ATOM 3189 C C . THR A 1 414 ? -0.560 7.593 -26.142 1.00 83.44 414 THR A C 1
ATOM 3191 O O . THR A 1 414 ? -1.327 6.964 -25.426 1.00 83.44 414 THR A O 1
ATOM 3194 N N . ILE A 1 415 ? -0.668 8.898 -26.379 1.00 82.56 415 ILE A N 1
ATOM 3195 C CA . ILE A 1 415 ? -1.732 9.733 -25.823 1.00 82.56 415 ILE A CA 1
ATOM 3196 C C . ILE A 1 415 ? -2.864 9.753 -26.853 1.00 82.56 415 ILE A C 1
ATOM 3198 O O . ILE A 1 415 ? -2.914 10.627 -27.715 1.00 82.56 415 ILE A O 1
ATOM 3202 N N . ASP A 1 416 ? -3.708 8.724 -26.822 1.00 84.81 416 ASP A N 1
ATOM 3203 C CA . ASP A 1 416 ? -4.919 8.578 -27.645 1.00 84.81 416 ASP A CA 1
ATOM 3204 C C . ASP A 1 416 ? -6.215 8.753 -26.828 1.00 84.81 416 ASP A C 1
ATOM 3206 O O . ASP A 1 416 ? -7.315 8.519 -27.329 1.00 84.81 416 ASP A O 1
ATOM 3210 N N . PHE A 1 417 ? -6.082 9.221 -25.586 1.00 84.75 417 PHE A N 1
ATOM 3211 C CA . PHE A 1 417 ? -7.152 9.448 -24.620 1.00 84.75 417 PHE A CA 1
ATOM 3212 C C . PHE A 1 417 ? -7.083 10.858 -24.014 1.00 84.75 417 PHE A C 1
ATOM 3214 O O . PHE A 1 417 ? -6.053 11.534 -24.075 1.00 84.75 417 PHE A O 1
ATOM 3221 N N . ASP A 1 418 ? -8.189 11.294 -23.409 1.00 90.19 418 ASP A N 1
ATOM 3222 C CA . ASP A 1 418 ? -8.285 12.581 -22.716 1.00 90.19 418 ASP A CA 1
ATOM 3223 C C . ASP A 1 418 ? -7.640 12.492 -21.324 1.00 90.19 418 ASP A C 1
ATOM 3225 O O . ASP A 1 418 ? -8.219 11.977 -20.365 1.00 90.19 418 ASP A O 1
ATOM 3229 N N . VAL A 1 419 ? -6.398 12.963 -21.236 1.00 91.81 419 VAL A N 1
ATOM 3230 C CA . VAL A 1 419 ? -5.594 12.938 -20.009 1.00 91.81 419 VAL A CA 1
ATOM 3231 C C . VAL A 1 419 ? -6.188 13.845 -18.933 1.00 91.81 419 VAL A C 1
ATOM 3233 O O . VAL A 1 419 ? -6.122 13.501 -17.756 1.00 91.81 419 VAL A O 1
ATOM 3236 N N . ASP A 1 420 ? -6.763 14.989 -19.313 1.00 89.81 420 ASP A N 1
ATOM 3237 C CA . ASP A 1 420 ? -7.322 15.952 -18.361 1.00 89.81 420 ASP A CA 1
ATOM 3238 C C . ASP A 1 420 ? -8.553 15.350 -17.677 1.00 89.81 420 ASP A C 1
ATOM 3240 O O . ASP A 1 420 ? -8.629 15.325 -16.447 1.00 89.81 420 ASP A O 1
ATOM 3244 N N . ALA A 1 421 ? -9.457 14.761 -18.46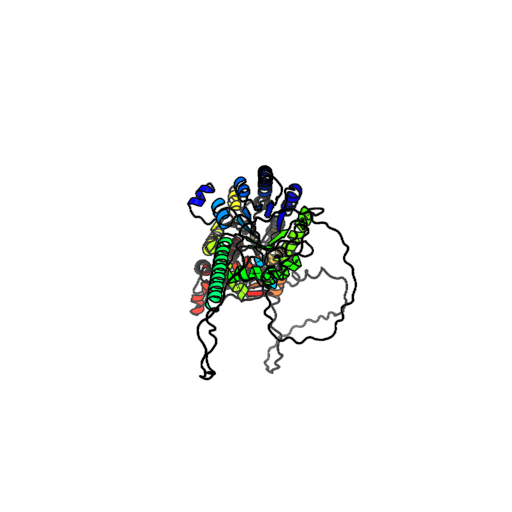3 1.00 92.56 421 ALA A N 1
ATOM 3245 C CA . ALA A 1 421 ? -10.650 14.108 -17.936 1.00 92.56 421 ALA A CA 1
ATOM 3246 C C . ALA A 1 421 ? -10.326 12.872 -17.075 1.00 92.56 421 ALA A C 1
ATOM 3248 O O . ALA A 1 421 ? -11.009 12.605 -16.085 1.00 92.56 421 ALA A O 1
ATOM 3249 N N . LEU A 1 422 ? -9.273 12.119 -17.419 1.00 92.81 422 LEU A N 1
ATOM 3250 C CA . LEU A 1 422 ? -8.793 11.005 -16.594 1.00 92.81 422 LEU A CA 1
ATOM 3251 C C . LEU A 1 422 ? -8.220 11.482 -15.259 1.00 92.81 422 LEU A C 1
ATOM 3253 O O . LEU A 1 422 ? -8.539 10.900 -14.224 1.00 92.81 422 LEU A O 1
ATOM 3257 N N . CYS A 1 423 ? -7.409 12.544 -15.267 1.00 89.88 423 CYS A N 1
ATOM 3258 C CA . CYS A 1 423 ? -6.888 13.143 -14.040 1.00 89.88 423 CYS A CA 1
ATOM 3259 C C . CYS A 1 423 ? -8.026 13.624 -13.134 1.00 89.88 423 CYS A C 1
ATOM 3261 O O . CYS A 1 423 ? -8.055 13.263 -11.960 1.00 89.88 423 CYS A O 1
ATOM 3263 N N . GLU A 1 424 ? -8.995 14.362 -13.682 1.00 89.38 424 GLU A N 1
ATOM 3264 C CA . GLU A 1 424 ? -10.172 14.817 -12.936 1.00 89.38 424 GLU A CA 1
ATOM 3265 C C . GLU A 1 424 ? -10.955 13.632 -12.349 1.00 89.38 424 GLU A C 1
ATOM 3267 O O . GLU A 1 424 ? -11.373 13.652 -11.188 1.00 89.38 424 GLU A O 1
ATOM 3272 N N . HIS A 1 425 ? -11.125 12.558 -13.124 1.00 89.19 425 HIS A N 1
ATOM 3273 C CA . HIS A 1 425 ? -11.774 11.347 -12.641 1.00 89.19 425 HIS A CA 1
ATOM 3274 C C . HIS A 1 425 ? -11.015 10.720 -11.462 1.00 89.19 425 HIS A C 1
ATOM 3276 O O . HIS A 1 425 ? -11.637 10.423 -10.439 1.00 89.19 425 HIS A O 1
ATOM 3282 N N . PHE A 1 426 ? -9.697 10.539 -11.582 1.00 88.06 426 PHE A N 1
ATOM 3283 C CA . PHE A 1 426 ? -8.863 9.947 -10.534 1.00 88.06 426 PHE A CA 1
ATOM 3284 C C . PHE A 1 426 ? -8.836 10.788 -9.253 1.00 88.06 426 PHE A C 1
ATOM 3286 O O . PHE A 1 426 ? -8.945 10.228 -8.161 1.00 88.06 426 PHE A O 1
ATOM 3293 N N . GLN A 1 427 ? -8.794 12.119 -9.370 1.00 80.56 427 GLN A N 1
ATOM 3294 C CA . GLN A 1 427 ? -8.904 13.037 -8.230 1.00 80.56 427 GLN A CA 1
ATOM 3295 C C . GLN A 1 427 ? -10.248 12.888 -7.508 1.00 80.56 427 GLN A C 1
ATOM 3297 O O . GLN A 1 427 ? -10.294 12.722 -6.290 1.00 80.56 427 GLN A O 1
ATOM 3302 N N . ASN A 1 428 ? -11.352 12.905 -8.259 1.00 75.62 428 ASN A N 1
ATOM 3303 C CA . ASN A 1 428 ? -12.701 12.886 -7.692 1.00 75.62 428 ASN A CA 1
ATOM 3304 C C . ASN A 1 428 ? -13.078 11.548 -7.037 1.00 75.62 428 ASN A C 1
ATOM 3306 O O . ASN A 1 428 ? -13.982 11.512 -6.203 1.00 75.62 428 ASN A O 1
ATOM 3310 N N . HIS A 1 429 ? -12.407 10.458 -7.412 1.00 72.81 429 HIS A N 1
ATOM 3311 C CA . HIS A 1 429 ? -12.695 9.111 -6.912 1.00 72.81 429 HIS A CA 1
ATOM 3312 C C . HIS A 1 429 ? -11.602 8.568 -5.985 1.00 72.81 429 HIS A C 1
ATOM 3314 O O . HIS A 1 429 ? -11.658 7.396 -5.622 1.00 72.81 429 HIS A O 1
ATOM 3320 N N . ASN A 1 430 ? -10.640 9.410 -5.580 1.00 66.50 430 ASN A N 1
ATOM 3321 C CA . ASN A 1 430 ? -9.542 9.045 -4.684 1.00 66.50 430 ASN A CA 1
ATOM 3322 C C . ASN A 1 430 ? -8.823 7.760 -5.138 1.00 66.50 430 ASN A C 1
ATOM 3324 O O . ASN A 1 430 ? -8.601 6.847 -4.340 1.00 66.50 430 ASN A O 1
ATOM 3328 N N . THR A 1 431 ? -8.532 7.657 -6.440 1.00 73.75 431 THR A N 1
ATOM 3329 C CA . THR A 1 431 ? -7.861 6.486 -7.016 1.00 73.75 431 THR A CA 1
ATOM 3330 C C . THR A 1 431 ? -6.508 6.294 -6.337 1.00 73.75 431 THR A C 1
ATOM 3332 O O . THR A 1 431 ? -5.651 7.171 -6.395 1.00 73.75 431 THR A O 1
ATOM 3335 N N . ARG A 1 432 ? -6.316 5.142 -5.688 1.00 69.38 432 ARG A N 1
ATOM 3336 C CA . ARG A 1 432 ? -5.112 4.849 -4.899 1.00 69.38 432 ARG A CA 1
ATOM 3337 C C . ARG A 1 432 ? -4.099 4.038 -5.702 1.00 69.38 432 ARG A C 1
ATOM 3339 O O . ARG A 1 432 ? -4.432 3.427 -6.719 1.00 69.38 432 ARG A O 1
ATOM 3346 N N . ASN A 1 433 ? -2.862 3.997 -5.205 1.00 86.75 433 ASN A N 1
ATOM 3347 C CA . ASN A 1 433 ? -1.792 3.131 -5.711 1.00 86.75 433 ASN A CA 1
ATOM 3348 C C . ASN A 1 433 ? -1.494 3.334 -7.207 1.00 86.75 433 ASN A C 1
ATOM 3350 O O . ASN A 1 433 ? -1.400 2.373 -7.978 1.00 86.75 433 ASN A O 1
ATOM 3354 N N . ILE A 1 434 ? -1.361 4.596 -7.628 1.00 95.50 434 ILE A N 1
ATOM 3355 C CA . ILE A 1 434 ? -1.053 4.929 -9.020 1.00 95.50 434 ILE A CA 1
ATOM 3356 C C . ILE A 1 434 ? 0.447 4.730 -9.286 1.00 95.50 434 ILE A C 1
ATOM 3358 O O . ILE A 1 434 ? 1.295 5.363 -8.655 1.00 95.50 434 ILE A O 1
ATOM 3362 N N . VAL A 1 435 ? 0.765 3.874 -10.259 1.00 98.19 435 VAL A N 1
ATOM 3363 C CA . VAL A 1 435 ? 2.088 3.744 -10.879 1.00 98.19 435 VAL A CA 1
ATOM 3364 C C . VAL A 1 435 ? 2.095 4.564 -12.158 1.00 98.19 435 VAL A C 1
ATOM 3366 O O . VAL A 1 435 ? 1.457 4.195 -13.146 1.00 98.19 435 VAL A O 1
ATOM 3369 N N . PHE A 1 436 ? 2.821 5.674 -12.147 1.00 97.88 436 PHE A N 1
ATOM 3370 C CA . PHE A 1 436 ? 2.923 6.575 -13.282 1.00 97.88 436 PHE A CA 1
ATOM 3371 C C . PHE A 1 436 ? 4.178 6.290 -14.115 1.00 97.88 436 PHE A C 1
ATOM 3373 O O . PHE A 1 436 ? 5.295 6.263 -13.593 1.00 97.88 436 PHE A O 1
ATOM 3380 N N . ASP A 1 437 ? 3.980 6.097 -15.419 1.00 97.00 437 ASP A N 1
ATOM 3381 C CA . ASP A 1 437 ? 5.025 5.832 -16.410 1.00 97.00 437 ASP A CA 1
ATOM 3382 C C . ASP A 1 437 ? 5.057 6.981 -17.449 1.00 97.00 437 ASP A C 1
ATOM 3384 O O . ASP A 1 437 ? 4.237 7.006 -18.383 1.00 97.00 437 ASP A O 1
ATOM 3388 N N . PRO A 1 438 ? 5.961 7.971 -17.284 1.00 95.44 438 PRO A N 1
ATOM 3389 C CA . PRO A 1 438 ? 6.022 9.216 -18.048 1.00 95.44 438 PRO A CA 1
ATOM 3390 C C . PRO A 1 438 ? 6.736 9.029 -19.396 1.00 95.44 438 PRO A C 1
ATOM 3392 O O . PRO A 1 438 ? 7.602 9.826 -19.766 1.00 95.44 438 PRO A O 1
ATOM 3395 N N . VAL A 1 439 ? 6.392 7.965 -20.125 1.00 93.31 439 VAL A N 1
ATOM 3396 C CA . VAL A 1 439 ? 7.111 7.505 -21.320 1.00 93.31 439 VAL A CA 1
ATOM 3397 C C . VAL A 1 439 ? 7.437 8.657 -22.275 1.00 93.31 439 VAL A C 1
ATOM 3399 O O . VAL A 1 439 ? 6.555 9.362 -22.783 1.00 93.31 439 VAL A O 1
ATOM 3402 N N . GLY A 1 440 ? 8.728 8.830 -22.552 1.00 90.88 440 GLY A N 1
ATOM 3403 C CA . GLY A 1 440 ? 9.231 9.816 -23.506 1.00 90.88 440 GLY A CA 1
ATOM 3404 C C . GLY A 1 440 ? 9.087 11.278 -23.068 1.00 90.88 440 GLY A C 1
ATOM 3405 O O . GLY A 1 440 ? 9.194 12.165 -23.917 1.00 90.88 440 GLY A O 1
ATOM 3406 N N . CYS A 1 441 ? 8.855 11.569 -21.781 1.00 93.12 441 CYS A N 1
ATOM 3407 C CA . CYS A 1 441 ? 8.769 12.947 -21.275 1.00 93.12 441 CYS A CA 1
ATOM 3408 C C . CYS A 1 441 ? 10.033 13.770 -21.565 1.00 93.12 441 CYS A C 1
ATOM 3410 O O . CYS A 1 441 ? 9.946 14.953 -21.867 1.00 93.12 441 CYS A O 1
ATOM 3412 N N . HIS A 1 442 ? 11.202 13.133 -21.590 1.00 92.56 442 HIS A N 1
ATOM 3413 C CA . HIS A 1 442 ? 12.472 13.778 -21.915 1.00 92.56 442 HIS A CA 1
ATOM 3414 C C . HIS A 1 442 ? 12.594 14.217 -23.386 1.00 92.56 442 HIS A C 1
ATOM 3416 O O . HIS A 1 442 ? 13.419 15.078 -23.694 1.00 92.56 442 HIS A O 1
ATOM 3422 N N . CYS A 1 443 ? 11.797 13.640 -24.295 1.00 89.19 443 CYS A N 1
ATOM 3423 C CA . CYS A 1 443 ? 11.892 13.889 -25.736 1.00 89.19 443 CYS A CA 1
ATOM 3424 C C . CYS A 1 443 ? 11.104 15.119 -26.211 1.00 89.19 443 CYS A C 1
ATOM 3426 O O . CYS A 1 443 ? 11.269 15.531 -27.359 1.00 89.19 443 CYS A O 1
ATOM 3428 N N . SER A 1 444 ? 10.183 15.657 -25.405 1.00 90.56 444 SER A N 1
ATOM 3429 C CA . SER A 1 444 ? 9.227 16.671 -25.859 1.00 90.56 444 SER A CA 1
ATOM 3430 C C . SER A 1 444 ? 8.736 17.543 -24.711 1.00 90.56 444 SER A C 1
ATOM 3432 O O . SER A 1 444 ? 8.247 17.021 -23.710 1.00 90.56 444 SER A O 1
ATOM 3434 N N . GLU A 1 445 ? 8.764 18.866 -24.902 1.00 91.00 445 GLU A N 1
ATOM 3435 C CA . GLU A 1 445 ? 8.271 19.834 -23.909 1.00 91.00 445 GLU A CA 1
ATOM 3436 C C . GLU A 1 445 ? 6.806 19.596 -23.554 1.00 91.00 445 GLU A C 1
ATOM 3438 O O . GLU A 1 445 ? 6.429 19.694 -22.391 1.00 91.00 445 GLU A O 1
ATOM 3443 N N . TYR A 1 446 ? 5.997 19.200 -24.539 1.00 91.88 446 TYR A N 1
ATOM 3444 C CA . TYR A 1 446 ? 4.604 18.835 -24.317 1.00 91.88 446 TYR A CA 1
ATOM 3445 C C . TYR A 1 446 ? 4.475 17.649 -23.352 1.00 91.88 446 TYR A C 1
ATOM 3447 O O . TYR A 1 446 ? 3.730 17.728 -22.378 1.00 91.88 446 TYR A O 1
ATOM 3455 N N . ARG A 1 447 ? 5.227 16.563 -23.586 1.00 93.62 447 ARG A N 1
ATOM 3456 C CA . ARG A 1 447 ? 5.180 15.372 -22.723 1.00 93.62 447 ARG A CA 1
ATOM 3457 C C . ARG A 1 447 ? 5.732 15.663 -21.329 1.00 93.62 447 ARG A C 1
ATOM 3459 O O . ARG A 1 447 ? 5.184 15.154 -20.358 1.00 93.62 447 ARG A O 1
ATOM 3466 N N . LEU A 1 448 ? 6.783 16.477 -21.224 1.00 93.56 448 LEU A N 1
ATOM 3467 C CA . LEU A 1 448 ? 7.337 16.893 -19.938 1.00 93.56 448 LEU A CA 1
ATOM 3468 C C . LEU A 1 448 ? 6.338 17.725 -19.132 1.00 93.56 448 LEU A C 1
ATOM 3470 O O . LEU A 1 448 ? 6.075 17.401 -17.977 1.00 93.56 448 LEU A O 1
ATOM 3474 N N . ALA A 1 449 ? 5.748 18.751 -19.749 1.00 90.44 449 ALA A N 1
ATOM 3475 C CA . ALA A 1 449 ? 4.747 19.596 -19.106 1.00 90.44 449 ALA A CA 1
ATOM 3476 C C . ALA A 1 449 ? 3.531 18.776 -18.656 1.00 90.44 449 ALA A C 1
ATOM 3478 O O . ALA A 1 449 ? 3.063 18.931 -17.529 1.00 90.44 449 ALA A O 1
ATOM 3479 N N . LEU A 1 450 ? 3.068 17.853 -19.504 1.00 93.94 450 LEU A N 1
ATOM 3480 C CA . LEU A 1 450 ? 1.974 16.944 -19.180 1.00 93.94 450 LEU A CA 1
ATOM 3481 C C . LEU A 1 450 ? 2.315 16.032 -17.996 1.00 93.94 450 LEU A C 1
ATOM 3483 O O . LEU A 1 450 ? 1.534 15.934 -17.057 1.00 93.94 450 LEU A O 1
ATOM 3487 N N . ALA A 1 451 ? 3.488 15.394 -18.010 1.00 95.06 451 ALA A N 1
ATOM 3488 C CA . ALA A 1 451 ? 3.918 14.507 -16.934 1.00 95.06 451 ALA A CA 1
ATOM 3489 C C . ALA A 1 451 ? 4.088 15.253 -15.602 1.00 95.06 451 ALA A C 1
ATOM 3491 O O . ALA A 1 451 ? 3.654 14.762 -14.564 1.00 95.06 451 ALA A O 1
ATOM 3492 N N . SER A 1 452 ? 4.662 16.460 -15.627 1.00 88.94 452 SER A N 1
ATOM 3493 C CA . SER A 1 452 ? 4.758 17.318 -14.442 1.00 88.94 452 SER A CA 1
ATOM 3494 C C . SER A 1 452 ? 3.388 17.717 -13.899 1.00 88.94 452 SER A C 1
ATOM 3496 O O . SER A 1 452 ? 3.210 17.705 -12.685 1.00 88.94 452 SER A O 1
ATOM 3498 N N . ARG A 1 453 ? 2.419 18.021 -14.771 1.00 89.81 453 ARG A N 1
ATOM 3499 C CA . ARG A 1 453 ? 1.045 18.323 -14.358 1.00 89.81 453 ARG A CA 1
ATOM 3500 C C . ARG A 1 453 ? 0.369 17.110 -13.713 1.00 89.81 453 ARG A C 1
ATOM 3502 O O . ARG A 1 453 ? -0.178 17.243 -12.630 1.00 89.81 453 ARG A O 1
ATOM 3509 N N . ILE A 1 454 ? 0.476 15.922 -14.314 1.00 91.12 454 ILE A N 1
ATOM 3510 C CA . ILE A 1 454 ? -0.091 14.682 -13.750 1.00 91.12 454 ILE A CA 1
ATOM 3511 C C . ILE A 1 454 ? 0.449 14.415 -12.337 1.00 91.12 454 ILE A C 1
ATOM 3513 O O . ILE A 1 454 ? -0.324 14.088 -11.446 1.00 91.12 454 ILE A O 1
ATOM 3517 N N . ILE A 1 455 ? 1.758 14.588 -12.125 1.00 87.69 455 ILE A N 1
ATOM 3518 C CA . ILE A 1 455 ? 2.399 14.402 -10.811 1.00 87.69 455 ILE A CA 1
ATOM 3519 C C . ILE A 1 455 ? 1.921 15.440 -9.781 1.00 87.69 455 ILE A C 1
ATOM 3521 O O . ILE A 1 455 ? 1.901 15.149 -8.593 1.00 87.69 455 ILE A O 1
ATOM 3525 N N . GLN A 1 456 ? 1.566 16.654 -10.212 1.00 80.56 456 GLN A N 1
ATOM 3526 C CA . GLN A 1 456 ? 1.025 17.691 -9.323 1.00 80.56 456 GLN A CA 1
ATOM 3527 C C . GLN A 1 456 ? -0.450 17.461 -8.988 1.00 80.56 456 GLN A C 1
ATOM 3529 O O . GLN A 1 456 ? -0.883 17.767 -7.880 1.00 80.56 456 GLN A O 1
ATOM 3534 N N . ASP A 1 457 ? -1.209 16.951 -9.954 1.00 80.75 457 ASP A N 1
ATOM 3535 C CA . ASP A 1 457 ? -2.654 16.788 -9.857 1.00 80.75 457 ASP A CA 1
ATOM 3536 C C . ASP A 1 457 ? -3.044 15.503 -9.109 1.00 80.75 457 ASP A C 1
ATOM 3538 O O . ASP A 1 457 ? -4.100 15.459 -8.478 1.00 80.75 457 ASP A O 1
ATOM 3542 N N . LEU A 1 458 ? -2.229 14.448 -9.180 1.00 80.94 458 LEU A N 1
ATOM 3543 C CA . LEU A 1 458 ? -2.560 13.125 -8.648 1.00 80.94 458 LEU A CA 1
ATOM 3544 C C . LEU A 1 458 ? -1.662 12.719 -7.480 1.00 80.94 458 LEU A C 1
ATOM 3546 O O . LEU A 1 458 ? -0.472 13.018 -7.461 1.00 80.94 458 LEU A O 1
ATOM 3550 N N . ASP A 1 459 ? -2.223 11.937 -6.556 1.00 79.31 459 ASP A N 1
ATOM 3551 C CA . ASP A 1 459 ? -1.455 11.244 -5.520 1.00 79.31 459 ASP A CA 1
ATOM 3552 C C . ASP A 1 459 ? -0.774 10.000 -6.119 1.00 79.31 459 ASP A C 1
ATOM 3554 O O . ASP A 1 459 ? -1.343 8.906 -6.205 1.00 79.31 459 ASP A O 1
ATOM 3558 N N . ILE A 1 460 ? 0.435 10.197 -6.647 1.00 89.12 460 ILE A N 1
ATOM 3559 C CA . ILE A 1 460 ? 1.209 9.145 -7.308 1.00 89.12 460 ILE A CA 1
ATOM 3560 C C . ILE A 1 460 ? 1.995 8.343 -6.270 1.00 89.12 460 ILE A C 1
ATOM 3562 O O . ILE A 1 460 ? 2.898 8.864 -5.617 1.00 89.12 460 ILE A O 1
ATOM 3566 N N . ALA A 1 461 ? 1.732 7.037 -6.189 1.00 86.56 461 ALA A N 1
ATOM 3567 C CA . ALA A 1 461 ? 2.474 6.141 -5.304 1.00 86.56 461 ALA A CA 1
ATOM 3568 C C . ALA A 1 461 ? 3.893 5.875 -5.831 1.00 86.56 461 ALA A C 1
ATOM 3570 O O . ALA A 1 461 ? 4.864 5.913 -5.072 1.00 86.56 461 ALA A O 1
ATOM 3571 N N . VAL A 1 462 ? 4.020 5.613 -7.138 1.00 97.88 462 VAL A N 1
ATOM 3572 C CA . VAL A 1 462 ? 5.302 5.274 -7.773 1.00 97.88 462 VAL A CA 1
ATOM 3573 C C . VAL A 1 462 ? 5.455 5.987 -9.111 1.00 97.88 462 VAL A C 1
ATOM 3575 O O . VAL A 1 462 ? 4.600 5.867 -9.984 1.00 97.88 462 VAL A O 1
ATOM 3578 N N . ILE A 1 463 ? 6.583 6.665 -9.307 1.00 98.19 463 ILE A N 1
ATOM 3579 C CA . ILE A 1 463 ? 7.017 7.208 -10.597 1.00 98.19 463 ILE A CA 1
ATOM 3580 C C . ILE A 1 463 ? 8.103 6.281 -11.145 1.00 98.19 463 ILE A C 1
ATOM 3582 O O . ILE A 1 463 ? 9.172 6.150 -10.547 1.00 98.19 463 ILE A O 1
ATOM 3586 N N . LYS A 1 464 ? 7.845 5.634 -12.283 1.00 97.88 464 LYS A N 1
ATOM 3587 C CA . LYS A 1 464 ? 8.768 4.673 -12.904 1.00 97.88 464 LYS A CA 1
ATOM 3588 C C . LYS A 1 464 ? 9.207 5.170 -14.270 1.00 97.88 464 LYS A C 1
ATOM 3590 O O . LYS A 1 464 ? 8.373 5.353 -15.140 1.00 97.88 464 LYS A O 1
ATOM 3595 N N . GLY A 1 465 ? 10.510 5.301 -14.491 1.00 96.38 465 GLY A N 1
ATOM 3596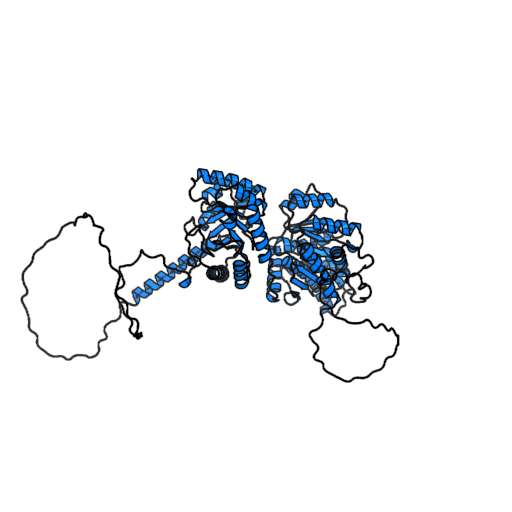 C CA . GLY A 1 465 ? 11.069 5.739 -15.772 1.00 96.38 465 GLY A CA 1
ATOM 3597 C C . GLY A 1 465 ? 12.517 5.298 -15.949 1.00 96.38 465 GLY A C 1
ATOM 3598 O O . GLY A 1 465 ? 13.122 4.736 -15.040 1.00 96.38 465 GLY A O 1
ATOM 3599 N N . ASN A 1 466 ? 13.090 5.523 -17.125 1.00 94.12 466 ASN A N 1
ATOM 3600 C CA . ASN A 1 466 ? 14.537 5.403 -17.317 1.00 94.12 466 ASN A CA 1
ATOM 3601 C C . ASN A 1 466 ? 15.274 6.660 -16.808 1.00 94.12 466 ASN A C 1
ATOM 3603 O O . ASN A 1 466 ? 14.659 7.664 -16.443 1.00 94.12 466 ASN A O 1
ATOM 3607 N N . ALA A 1 467 ? 16.610 6.626 -16.797 1.00 92.75 467 ALA A N 1
ATOM 3608 C CA . ALA A 1 467 ? 17.421 7.737 -16.287 1.00 92.75 467 ALA A CA 1
ATOM 3609 C C . ALA A 1 467 ? 17.158 9.079 -17.004 1.00 92.75 467 ALA A C 1
ATOM 3611 O O . ALA A 1 467 ? 17.176 10.125 -16.358 1.00 92.75 467 ALA A O 1
ATOM 3612 N N . ALA A 1 468 ? 16.872 9.068 -18.312 1.00 91.56 468 ALA A N 1
ATOM 3613 C CA . ALA A 1 468 ? 16.572 10.289 -19.062 1.00 91.56 468 ALA A CA 1
ATOM 3614 C C . ALA A 1 468 ? 15.195 10.867 -18.695 1.00 91.56 468 ALA A C 1
ATOM 3616 O O . ALA A 1 468 ? 15.060 12.075 -18.519 1.00 91.56 468 ALA A O 1
ATOM 3617 N N . GLU A 1 469 ? 14.176 10.021 -18.535 1.00 95.81 469 GLU A N 1
ATOM 3618 C CA . GLU A 1 469 ? 12.828 10.434 -18.122 1.00 95.81 469 GLU A CA 1
ATOM 3619 C C . GLU A 1 469 ? 12.823 11.020 -16.708 1.00 95.81 469 GLU A C 1
ATOM 3621 O O . GLU A 1 469 ? 12.296 12.111 -16.485 1.00 95.81 469 GLU A O 1
ATOM 3626 N N . ILE A 1 470 ? 13.474 10.336 -15.765 1.00 96.25 470 ILE A N 1
ATOM 3627 C CA . ILE A 1 470 ? 13.582 10.795 -14.377 1.00 96.25 470 ILE A CA 1
ATOM 3628 C C . ILE A 1 470 ? 14.428 12.071 -14.287 1.00 96.25 470 ILE A C 1
ATOM 3630 O O . ILE A 1 470 ? 14.039 13.011 -13.596 1.00 96.25 470 ILE A O 1
ATOM 3634 N N . GLY A 1 471 ? 15.524 12.161 -15.049 1.00 92.75 471 GLY A N 1
ATOM 3635 C CA . GLY A 1 471 ? 16.329 13.380 -15.153 1.00 92.75 471 GLY A CA 1
ATOM 3636 C C . GLY A 1 471 ? 15.545 14.577 -15.695 1.00 92.75 471 GLY A C 1
ATOM 3637 O O . GLY A 1 471 ? 15.652 15.682 -15.158 1.00 92.75 471 GLY A O 1
ATOM 3638 N N . ALA A 1 472 ? 14.703 14.370 -16.711 1.00 93.56 472 ALA A N 1
ATOM 3639 C CA . ALA A 1 472 ? 13.858 15.428 -17.255 1.00 93.56 472 ALA A CA 1
ATOM 3640 C C . ALA A 1 472 ? 12.815 15.917 -16.237 1.00 93.56 472 ALA A C 1
ATOM 3642 O O . ALA A 1 472 ? 12.632 17.123 -16.076 1.00 93.56 472 ALA A O 1
ATOM 3643 N N . LEU A 1 473 ? 12.179 15.003 -15.494 1.00 92.50 473 LEU A N 1
ATOM 3644 C CA . LEU A 1 473 ? 11.214 15.348 -14.442 1.00 92.50 473 LEU A CA 1
ATOM 3645 C C . LEU A 1 473 ? 11.855 16.054 -13.241 1.00 92.50 473 LEU A C 1
ATOM 3647 O O . LEU A 1 473 ? 11.284 17.009 -12.710 1.00 92.50 473 LEU A O 1
ATOM 3651 N N . ALA A 1 474 ? 13.042 15.613 -12.823 1.00 87.56 474 ALA A N 1
ATOM 3652 C CA . ALA A 1 474 ? 13.773 16.219 -11.715 1.00 87.56 474 ALA A CA 1
ATOM 3653 C C . ALA A 1 474 ? 14.206 17.656 -12.047 1.00 87.56 474 ALA A C 1
ATOM 3655 O O . ALA A 1 474 ? 14.013 18.570 -11.243 1.00 87.56 474 ALA A O 1
ATOM 3656 N N . THR A 1 475 ? 14.740 17.865 -13.254 1.00 87.19 475 THR A N 1
ATOM 3657 C CA . THR A 1 475 ? 15.274 19.165 -13.694 1.00 87.19 475 THR A CA 1
ATOM 3658 C C . THR A 1 475 ? 14.219 20.104 -14.279 1.00 87.19 475 THR A C 1
ATOM 3660 O O . THR A 1 475 ? 14.456 21.309 -14.363 1.00 87.19 475 THR A O 1
ATOM 3663 N N . GLY A 1 476 ? 13.070 19.576 -14.711 1.00 85.06 476 GLY A N 1
ATOM 3664 C CA . GLY A 1 476 ? 12.059 20.330 -15.452 1.00 85.06 476 GLY A CA 1
ATOM 3665 C C . GLY A 1 476 ? 12.513 20.741 -16.857 1.00 85.06 476 GLY A C 1
ATOM 3666 O O . GLY A 1 476 ? 11.948 21.671 -17.429 1.00 85.06 476 GLY A O 1
ATOM 3667 N N . LYS A 1 477 ? 13.534 20.079 -17.420 1.00 86.12 477 LYS A N 1
ATOM 3668 C CA . LYS A 1 477 ? 14.080 20.374 -18.752 1.00 86.12 477 LYS A CA 1
ATOM 3669 C C . LYS A 1 477 ? 14.021 19.147 -19.651 1.00 86.12 477 LYS A C 1
ATOM 3671 O O . LYS A 1 477 ? 14.314 18.035 -19.223 1.00 86.12 477 LYS A O 1
ATOM 3676 N N . CYS A 1 478 ? 13.685 19.355 -20.922 1.00 84.62 478 CYS A N 1
ATOM 3677 C CA . CYS A 1 478 ? 13.788 18.288 -21.913 1.00 84.62 478 CYS A CA 1
ATOM 3678 C C . CYS A 1 478 ? 15.253 17.943 -22.175 1.00 84.62 478 CYS A C 1
ATOM 3680 O O . CYS A 1 478 ? 16.089 18.830 -22.346 1.00 84.62 478 CYS A O 1
ATOM 3682 N N . LEU A 1 479 ? 15.543 16.648 -22.259 1.00 78.94 479 LEU A N 1
ATOM 3683 C CA . LEU A 1 479 ? 16.878 16.107 -22.501 1.00 78.94 479 LEU A CA 1
ATOM 3684 C C . LEU A 1 479 ? 16.932 15.536 -23.927 1.00 78.94 479 LEU A C 1
ATOM 3686 O O . LEU A 1 479 ? 17.146 14.344 -24.155 1.00 78.94 479 LEU A O 1
ATOM 3690 N N . ILE A 1 480 ? 16.648 16.405 -24.905 1.00 60.84 480 ILE A N 1
ATOM 3691 C CA . ILE A 1 480 ? 16.587 16.052 -26.329 1.00 60.84 480 ILE A CA 1
ATOM 3692 C C . ILE A 1 480 ? 17.993 15.672 -26.803 1.00 60.84 480 ILE A C 1
ATOM 3694 O O . ILE A 1 480 ? 18.933 16.446 -26.651 1.00 60.84 480 ILE A O 1
ATOM 3698 N N . GLY A 1 481 ? 18.137 14.486 -27.398 1.00 47.44 481 GLY A N 1
ATOM 3699 C CA . GLY A 1 481 ? 19.433 13.965 -27.847 1.00 47.44 481 GLY A CA 1
ATOM 3700 C C . GLY A 1 481 ? 20.076 12.959 -26.890 1.00 47.44 481 GLY A C 1
ATOM 3701 O O . GLY A 1 481 ? 21.006 12.270 -27.296 1.00 47.44 481 GLY A O 1
ATOM 3702 N N . CYS A 1 482 ? 19.519 12.752 -25.691 1.00 49.16 482 CYS A N 1
ATOM 3703 C CA . CYS A 1 482 ? 19.821 11.593 -24.840 1.00 49.16 482 CYS A CA 1
ATOM 3704 C C . CYS A 1 482 ? 19.122 10.312 -25.345 1.00 49.16 482 CYS A C 1
ATOM 3706 O O . CYS A 1 482 ? 18.598 9.522 -24.562 1.00 49.16 482 CYS A O 1
ATOM 3708 N N . ALA A 1 483 ? 19.057 10.129 -26.667 1.00 34.91 483 ALA A N 1
ATOM 3709 C CA . ALA A 1 483 ? 18.403 8.988 -27.286 1.00 34.91 483 ALA A CA 1
ATOM 3710 C C . ALA A 1 483 ? 19.234 7.716 -27.044 1.00 34.91 483 ALA A C 1
ATOM 3712 O O . ALA A 1 483 ? 20.362 7.620 -27.518 1.00 34.91 483 ALA A O 1
ATOM 3713 N N . GLY A 1 484 ? 18.659 6.734 -26.344 1.00 41.91 484 GLY A N 1
ATOM 3714 C CA . GLY A 1 484 ? 19.196 5.370 -26.295 1.00 41.91 484 GLY A CA 1
ATOM 3715 C C . GLY A 1 484 ? 20.094 5.036 -25.101 1.00 41.91 484 GLY A C 1
ATOM 3716 O O . GLY A 1 484 ? 21.199 4.540 -25.286 1.00 41.91 484 GLY A O 1
ATOM 3717 N N . LEU A 1 485 ? 19.601 5.217 -23.872 1.00 37.41 485 LEU A N 1
ATOM 3718 C CA . LEU A 1 485 ? 20.132 4.497 -22.697 1.00 37.41 485 LEU A CA 1
ATOM 3719 C C . LEU A 1 485 ? 19.531 3.082 -22.545 1.00 37.41 485 LEU A C 1
ATOM 3721 O O . LEU A 1 485 ? 19.775 2.408 -21.545 1.00 37.41 485 LEU A O 1
ATOM 3725 N N . ASP A 1 486 ? 18.801 2.604 -23.555 1.00 36.06 486 ASP A N 1
ATOM 3726 C CA . ASP A 1 486 ? 18.402 1.204 -23.678 1.00 36.06 486 ASP A CA 1
ATOM 3727 C C . ASP A 1 486 ? 19.618 0.380 -24.143 1.00 36.06 486 ASP A C 1
ATOM 3729 O O . ASP A 1 486 ? 19.921 0.274 -25.326 1.00 36.06 486 ASP A O 1
ATOM 3733 N N . ALA A 1 487 ? 20.346 -0.161 -23.163 1.00 33.59 487 ALA A N 1
ATOM 3734 C CA . ALA A 1 487 ? 21.402 -1.171 -23.276 1.00 33.59 487 ALA A CA 1
ATOM 3735 C C . ALA A 1 487 ? 22.525 -0.941 -24.302 1.00 33.59 487 ALA A C 1
ATOM 3737 O O . ALA A 1 487 ? 22.585 -1.613 -25.323 1.00 33.59 487 ALA A O 1
ATOM 3738 N N . THR A 1 488 ? 23.552 -0.183 -23.915 1.00 23.47 488 THR A N 1
ATOM 3739 C CA . THR A 1 488 ? 24.948 -0.600 -24.151 1.00 23.47 488 THR A CA 1
ATOM 3740 C C . THR A 1 488 ? 25.868 0.066 -23.133 1.00 23.47 488 THR A C 1
ATOM 3742 O O . THR A 1 488 ? 25.966 1.290 -23.082 1.00 23.47 488 THR A O 1
ATOM 3745 N N . ALA A 1 489 ? 26.593 -0.734 -22.349 1.00 28.06 489 ALA A N 1
ATOM 3746 C CA . ALA A 1 489 ? 27.797 -0.284 -21.660 1.00 28.06 489 ALA A CA 1
ATOM 3747 C C . ALA A 1 489 ? 28.873 -0.020 -22.725 1.00 28.06 489 ALA A C 1
ATOM 3749 O O . ALA A 1 489 ? 29.565 -0.942 -23.151 1.00 28.06 489 ALA A O 1
ATOM 3750 N N . GLY A 1 490 ? 28.951 1.207 -23.243 1.00 26.83 490 GLY A N 1
ATOM 3751 C CA . GLY A 1 490 ? 29.895 1.487 -24.323 1.00 26.83 490 GLY A CA 1
ATOM 3752 C C . GLY A 1 490 ? 29.805 2.853 -24.992 1.00 26.83 490 GLY A C 1
ATOM 3753 O O . GLY A 1 490 ? 29.840 2.885 -26.209 1.00 26.83 490 GLY A O 1
ATOM 3754 N N . SER A 1 491 ? 29.696 3.948 -24.231 1.00 24.34 491 SER A N 1
ATOM 3755 C CA . SER A 1 491 ? 30.295 5.271 -24.531 1.00 24.34 491 SER A CA 1
ATOM 3756 C C . SER A 1 491 ? 29.671 6.335 -23.622 1.00 24.34 491 SER A C 1
ATOM 3758 O O . SER A 1 491 ? 28.756 7.063 -24.007 1.00 24.34 491 SER A O 1
ATOM 3760 N N . ALA A 1 492 ? 30.158 6.432 -22.386 1.00 29.16 492 ALA A N 1
ATOM 3761 C CA . ALA A 1 492 ? 29.853 7.557 -21.511 1.00 29.16 492 ALA A CA 1
ATOM 3762 C C . ALA A 1 492 ? 30.690 8.775 -21.940 1.00 29.16 492 ALA A C 1
ATOM 3764 O O . ALA A 1 492 ? 31.745 9.034 -21.373 1.00 29.16 492 ALA A O 1
ATOM 3765 N N . THR A 1 493 ? 30.258 9.496 -22.977 1.00 26.34 493 THR A N 1
ATOM 3766 C CA . THR A 1 493 ? 30.843 10.806 -23.341 1.00 26.34 493 THR A CA 1
ATOM 3767 C C . THR A 1 493 ? 29.799 11.856 -23.747 1.00 26.34 493 THR A C 1
ATOM 3769 O O . THR A 1 493 ? 30.167 12.887 -24.297 1.00 26.34 493 THR A O 1
ATOM 3772 N N . GLY A 1 494 ? 28.503 11.620 -23.500 1.00 28.64 494 GLY A N 1
ATOM 3773 C CA . GLY A 1 494 ? 27.421 12.496 -23.985 1.00 28.64 494 GLY A CA 1
ATOM 3774 C C . GLY A 1 494 ? 26.635 13.289 -22.936 1.00 28.64 494 GLY A C 1
ATOM 3775 O O . GLY A 1 494 ? 25.817 14.118 -23.320 1.00 28.64 494 GLY A O 1
ATOM 3776 N N . LEU A 1 495 ? 26.842 13.059 -21.636 1.00 34.66 495 LEU A N 1
ATOM 3777 C CA . LEU A 1 495 ? 26.240 13.902 -20.599 1.00 34.66 495 LEU A CA 1
ATOM 3778 C C . LEU A 1 495 ? 27.217 15.031 -20.296 1.00 34.66 495 LEU A C 1
ATOM 3780 O O . LEU A 1 495 ? 28.195 14.840 -19.577 1.00 34.66 495 LEU A O 1
ATOM 3784 N N . ASP A 1 496 ? 26.965 16.187 -20.901 1.00 27.77 496 ASP A N 1
ATOM 3785 C CA . ASP A 1 496 ? 27.660 17.418 -20.558 1.00 27.77 496 ASP A CA 1
ATOM 3786 C C . ASP A 1 496 ? 27.478 17.667 -19.051 1.00 27.77 496 ASP A C 1
ATOM 3788 O O . ASP A 1 496 ? 26.358 17.760 -18.536 1.00 27.77 496 ASP A O 1
ATOM 3792 N N . SER A 1 497 ? 28.593 17.730 -18.327 1.00 32.31 497 SER A N 1
ATOM 3793 C CA . SER A 1 497 ? 28.674 17.924 -16.872 1.00 32.31 497 SER A CA 1
ATOM 3794 C C . SER A 1 497 ? 28.071 19.262 -16.406 1.00 32.31 497 SER A C 1
ATOM 3796 O O . SER A 1 497 ? 27.934 19.518 -15.208 1.00 32.31 497 SER A O 1
ATOM 3798 N N . SER A 1 498 ? 27.637 20.100 -17.348 1.00 30.86 498 SER A N 1
ATOM 3799 C CA . SER A 1 498 ? 26.905 21.345 -17.136 1.00 30.86 498 SER A CA 1
ATOM 3800 C C . SER A 1 498 ? 25.424 21.142 -16.760 1.00 30.86 498 SER A C 1
ATOM 3802 O O . SER A 1 498 ? 24.855 21.983 -16.067 1.00 30.86 498 SER A O 1
ATOM 3804 N N . ALA A 1 499 ? 24.786 20.029 -17.155 1.00 32.75 499 ALA A N 1
ATOM 3805 C CA . ALA A 1 499 ? 23.355 19.802 -16.899 1.00 32.75 499 ALA A CA 1
ATOM 3806 C C . ALA A 1 499 ? 23.059 19.218 -15.503 1.00 32.75 499 ALA A C 1
ATOM 3808 O O . ALA A 1 499 ? 21.990 19.471 -14.949 1.00 32.75 499 ALA A O 1
ATOM 3809 N N . LEU A 1 500 ? 24.013 18.477 -14.923 1.00 34.97 500 LEU A N 1
ATOM 3810 C CA . LEU A 1 500 ? 23.917 17.854 -13.593 1.00 34.97 500 LEU A CA 1
ATOM 3811 C C . LEU A 1 500 ? 24.571 18.670 -12.461 1.00 34.97 500 LEU A C 1
ATOM 3813 O O . LEU A 1 500 ? 24.415 18.316 -11.299 1.00 34.97 500 LEU A O 1
ATOM 3817 N N . SER A 1 501 ? 25.271 19.770 -12.759 1.00 28.38 501 SER A N 1
ATOM 3818 C CA . SER A 1 501 ? 25.972 20.590 -11.749 1.00 28.38 501 SER A CA 1
ATOM 3819 C C . SER A 1 501 ? 25.124 21.711 -11.120 1.00 28.38 501 SER A C 1
ATOM 3821 O O . SER A 1 501 ? 25.592 22.413 -10.224 1.00 28.38 501 SER A O 1
ATOM 3823 N N . LEU A 1 502 ? 23.857 21.861 -11.523 1.00 31.72 502 LEU A N 1
ATOM 3824 C CA . LEU A 1 502 ? 22.962 22.929 -11.048 1.00 31.72 502 LEU A CA 1
ATOM 3825 C C . LEU A 1 502 ? 22.292 22.661 -9.683 1.00 31.72 502 LEU A C 1
ATOM 3827 O O . LEU A 1 502 ? 21.505 23.486 -9.227 1.00 31.72 502 LEU A O 1
ATOM 3831 N N . THR A 1 503 ? 22.604 21.559 -8.995 1.00 29.89 503 THR A N 1
ATOM 3832 C CA . THR A 1 503 ? 22.097 21.276 -7.635 1.00 29.89 503 THR A CA 1
ATOM 3833 C C . THR A 1 503 ? 22.891 21.968 -6.517 1.00 29.89 503 THR A C 1
ATOM 3835 O O . THR A 1 503 ? 22.546 21.814 -5.351 1.00 29.89 503 THR A O 1
ATOM 3838 N N . THR A 1 504 ? 23.914 22.775 -6.832 1.00 27.69 504 THR A N 1
ATOM 3839 C CA . THR A 1 504 ? 24.781 23.424 -5.822 1.00 27.69 504 THR A CA 1
ATOM 3840 C C . THR A 1 504 ? 24.446 24.885 -5.481 1.00 27.69 504 THR A C 1
ATOM 3842 O O . THR A 1 504 ? 25.174 25.503 -4.706 1.00 27.69 504 THR A O 1
ATOM 3845 N N . ASP A 1 505 ? 23.335 25.444 -5.974 1.00 25.50 505 ASP A N 1
ATOM 3846 C CA . ASP A 1 505 ? 22.946 26.842 -5.686 1.00 25.50 505 ASP A CA 1
ATOM 3847 C C . ASP A 1 505 ? 21.873 27.006 -4.586 1.00 25.50 505 ASP A C 1
ATOM 3849 O O . ASP A 1 505 ? 21.217 28.043 -4.489 1.00 25.50 505 ASP A O 1
ATOM 3853 N N . LEU A 1 506 ? 21.739 26.026 -3.689 1.00 30.53 506 LEU A N 1
ATOM 3854 C CA . LEU A 1 506 ? 20.967 26.148 -2.445 1.00 30.53 506 LEU A CA 1
ATOM 3855 C C . LEU A 1 506 ? 21.859 25.839 -1.236 1.00 30.53 506 LEU A C 1
ATOM 3857 O O . LEU A 1 506 ? 21.698 24.808 -0.607 1.00 30.53 506 LEU A O 1
ATOM 3861 N N . ASP A 1 507 ? 22.859 26.693 -1.000 1.00 29.05 507 ASP A N 1
ATOM 3862 C CA . ASP A 1 507 ? 23.435 27.032 0.319 1.00 29.05 507 ASP A CA 1
ATOM 3863 C C . ASP A 1 507 ? 24.810 27.690 0.126 1.00 29.05 507 ASP A C 1
ATOM 3865 O O . ASP A 1 507 ? 25.869 27.073 0.224 1.00 29.05 507 ASP A O 1
ATOM 3869 N N . LYS A 1 508 ? 24.814 28.997 -0.155 1.00 27.33 508 LYS A N 1
ATOM 3870 C CA . LYS A 1 508 ? 26.017 29.831 -0.014 1.00 27.33 508 LYS A CA 1
ATOM 3871 C C . LYS A 1 508 ? 25.734 31.005 0.906 1.00 27.33 508 LYS A C 1
ATOM 3873 O O . LYS A 1 508 ? 25.725 32.163 0.499 1.00 27.33 508 LYS A O 1
ATOM 3878 N N . THR A 1 509 ? 25.580 30.692 2.185 1.00 24.81 509 THR A N 1
ATOM 3879 C CA . THR A 1 509 ? 26.005 31.588 3.261 1.00 24.81 509 THR A CA 1
ATOM 3880 C C . THR A 1 509 ? 27.180 30.946 3.983 1.00 24.81 509 THR A C 1
ATOM 3882 O O . THR A 1 509 ? 27.004 29.949 4.666 1.00 24.81 509 THR A O 1
ATOM 3885 N N . ASN A 1 510 ? 28.353 31.568 3.829 1.00 26.78 510 ASN A N 1
ATOM 3886 C CA . ASN A 1 510 ? 29.579 31.387 4.611 1.00 26.78 510 ASN A CA 1
ATOM 3887 C C . ASN A 1 510 ? 30.131 29.961 4.764 1.00 26.78 510 ASN A C 1
ATOM 3889 O O . ASN A 1 510 ? 29.683 29.202 5.609 1.00 26.78 510 ASN A O 1
ATOM 3893 N N . ILE A 1 511 ? 31.251 29.696 4.090 1.00 26.53 511 ILE A N 1
ATOM 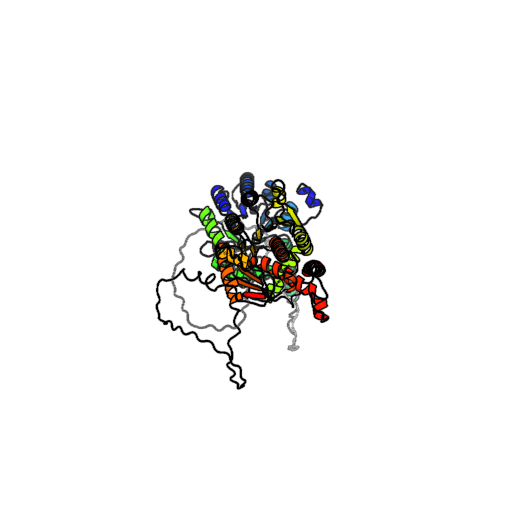3894 C CA . ILE A 1 511 ? 32.582 29.540 4.706 1.00 26.53 511 ILE A CA 1
ATOM 3895 C C . ILE A 1 511 ? 33.587 29.551 3.547 1.00 26.53 511 ILE A C 1
ATOM 3897 O O . ILE A 1 511 ? 33.441 28.823 2.568 1.00 26.53 511 ILE A O 1
ATOM 3901 N N . GLY A 1 512 ? 34.555 30.463 3.610 1.00 24.25 512 GLY A N 1
ATOM 3902 C CA . GLY A 1 512 ? 35.635 30.522 2.636 1.00 24.25 512 GLY A CA 1
ATOM 3903 C C . GLY A 1 512 ? 36.604 29.364 2.833 1.00 24.25 512 GLY A C 1
ATOM 3904 O O . GLY A 1 512 ? 36.855 28.969 3.961 1.00 24.25 512 GLY A O 1
ATOM 3905 N N . ASP A 1 513 ? 37.190 28.870 1.750 1.00 27.03 513 ASP A N 1
ATOM 3906 C CA . ASP A 1 513 ? 38.628 29.029 1.577 1.00 27.03 513 ASP A CA 1
ATOM 3907 C C . ASP A 1 513 ? 39.093 28.665 0.164 1.00 27.03 513 ASP A C 1
ATOM 3909 O O . ASP A 1 513 ? 38.426 27.992 -0.618 1.00 27.03 513 ASP A O 1
ATOM 3913 N N . LYS A 1 514 ? 40.239 29.251 -0.165 1.00 26.66 514 LYS A N 1
ATOM 3914 C CA . LYS A 1 514 ? 40.879 29.360 -1.474 1.00 26.66 514 LYS A CA 1
ATOM 3915 C C . LYS A 1 514 ? 41.240 28.002 -2.086 1.00 26.66 514 LYS A C 1
ATOM 3917 O O . LYS A 1 514 ? 41.945 27.222 -1.456 1.00 26.66 514 LYS A O 1
ATOM 3922 N N . CYS A 1 515 ? 41.006 27.842 -3.387 1.00 22.88 515 CYS A N 1
ATOM 3923 C CA . CYS A 1 515 ? 42.045 27.270 -4.240 1.00 22.88 515 CYS A CA 1
ATOM 3924 C C . CYS A 1 515 ? 41.943 27.783 -5.677 1.00 22.88 515 CYS A C 1
ATOM 3926 O O . CYS A 1 515 ? 40.879 27.841 -6.285 1.00 22.88 515 CYS A O 1
ATOM 3928 N N . THR A 1 516 ? 43.087 28.247 -6.152 1.00 24.20 516 THR A N 1
ATOM 3929 C CA . THR A 1 516 ? 43.338 28.975 -7.389 1.00 24.20 516 THR A CA 1
ATOM 3930 C C . THR A 1 516 ? 43.367 28.058 -8.604 1.00 24.20 516 THR A C 1
ATOM 3932 O O . THR A 1 516 ? 43.981 26.997 -8.574 1.00 24.20 516 THR A O 1
ATOM 3935 N N . VAL A 1 517 ? 42.763 28.545 -9.686 1.00 23.77 517 VAL A N 1
ATOM 3936 C CA . VAL A 1 517 ? 42.873 28.042 -11.058 1.00 23.77 517 VAL A CA 1
ATOM 3937 C C . VAL A 1 517 ? 44.337 28.025 -11.503 1.00 23.77 517 VAL A C 1
ATOM 3939 O O . VAL A 1 517 ? 45.011 29.050 -11.400 1.00 23.77 517 VAL A O 1
ATOM 3942 N N . LEU A 1 518 ? 44.788 26.905 -12.069 1.00 25.58 518 LEU A N 1
ATOM 3943 C CA . LEU A 1 518 ? 45.822 26.896 -13.099 1.00 25.58 518 LEU A CA 1
ATOM 3944 C C . LEU A 1 518 ? 45.368 25.989 -14.245 1.00 25.58 518 LEU A C 1
ATOM 3946 O O . LEU A 1 518 ? 44.992 24.837 -14.048 1.00 25.58 518 LEU A O 1
ATOM 3950 N N . ASP A 1 519 ? 45.358 26.612 -15.412 1.00 24.52 519 ASP A N 1
ATOM 3951 C CA . ASP A 1 519 ? 45.086 26.103 -16.745 1.00 24.52 519 ASP A CA 1
ATOM 3952 C C . ASP A 1 519 ? 46.439 25.807 -17.403 1.00 24.52 519 ASP A C 1
ATOM 3954 O O . ASP A 1 519 ? 47.285 26.702 -17.446 1.00 24.52 519 ASP A O 1
ATOM 3958 N N . ASP A 1 520 ? 46.651 24.592 -17.910 1.00 24.77 520 ASP A N 1
ATOM 3959 C CA . ASP A 1 520 ? 47.519 24.361 -19.065 1.00 24.77 520 ASP A CA 1
ATOM 3960 C C . ASP A 1 520 ? 47.167 23.071 -19.825 1.00 24.77 520 ASP A C 1
ATOM 3962 O O . ASP A 1 520 ? 47.302 21.936 -19.374 1.00 24.77 520 ASP A O 1
ATOM 3966 N N . GLY A 1 521 ? 46.727 23.253 -21.068 1.00 24.31 521 GLY A N 1
ATOM 3967 C CA . GLY A 1 521 ? 46.681 22.176 -22.043 1.00 24.31 521 GLY A CA 1
ATOM 3968 C C . GLY A 1 521 ? 48.076 21.819 -22.551 1.00 24.31 521 GLY A C 1
ATOM 3969 O O . GLY A 1 521 ? 48.875 22.697 -22.871 1.00 24.31 521 GLY A O 1
ATOM 3970 N N . THR A 1 522 ? 48.350 20.529 -22.755 1.00 26.41 522 THR A N 1
ATOM 3971 C CA . THR A 1 522 ? 49.155 20.072 -23.901 1.00 26.41 522 THR A CA 1
ATOM 3972 C C . THR A 1 522 ? 48.989 18.576 -24.184 1.00 26.41 522 THR A C 1
ATOM 3974 O O . THR A 1 522 ? 48.977 17.722 -23.307 1.00 26.41 522 THR A O 1
ATOM 3977 N N . THR A 1 523 ? 48.871 18.276 -25.473 1.00 30.31 523 THR A N 1
ATOM 3978 C CA . THR A 1 523 ? 48.844 16.960 -26.120 1.00 30.31 523 THR A CA 1
ATOM 3979 C C . THR A 1 523 ? 50.204 16.251 -26.103 1.00 30.31 523 THR A C 1
ATOM 3981 O O . THR A 1 523 ? 51.187 16.891 -26.469 1.00 30.31 523 THR A O 1
ATOM 3984 N N . ALA A 1 524 ? 50.258 14.924 -25.895 1.00 24.98 524 ALA A N 1
ATOM 3985 C CA . ALA A 1 524 ? 51.266 14.050 -26.527 1.00 24.98 524 ALA A CA 1
ATOM 3986 C C . ALA A 1 524 ? 50.924 12.544 -26.449 1.00 24.98 524 ALA A C 1
ATOM 3988 O O . ALA A 1 524 ? 50.498 12.028 -25.422 1.00 24.98 524 ALA A O 1
ATOM 3989 N N . ARG A 1 525 ? 51.169 11.842 -27.565 1.00 27.23 525 ARG A N 1
ATOM 3990 C CA . ARG A 1 525 ? 51.207 10.375 -27.724 1.00 27.23 525 ARG A CA 1
ATOM 3991 C C . ARG A 1 525 ? 52.506 9.785 -27.148 1.00 27.23 525 ARG A C 1
ATOM 3993 O O . ARG A 1 525 ? 53.549 10.411 -27.291 1.00 27.23 525 ARG A O 1
ATOM 4000 N N . GLY A 1 526 ? 52.480 8.516 -26.726 1.00 23.67 526 GLY A N 1
ATOM 4001 C CA . GLY A 1 526 ? 53.671 7.649 -26.686 1.00 23.67 526 GLY A CA 1
ATOM 4002 C C . GLY A 1 526 ? 53.569 6.504 -25.675 1.00 23.67 526 GLY A C 1
ATOM 4003 O O . GLY A 1 526 ? 53.393 6.758 -24.493 1.00 23.67 526 GLY A O 1
ATOM 4004 N N . GLY A 1 527 ? 53.659 5.252 -26.136 1.00 23.97 527 GLY A N 1
ATOM 4005 C CA . GLY A 1 527 ? 53.660 4.055 -25.286 1.00 23.97 527 GLY A CA 1
ATOM 4006 C C . GLY A 1 527 ? 55.045 3.657 -24.761 1.00 23.97 527 GLY A C 1
ATOM 4007 O O . GLY A 1 527 ? 56.061 4.124 -25.270 1.00 23.97 527 GLY A O 1
ATOM 4008 N N . GLY A 1 528 ? 55.071 2.735 -23.790 1.00 22.28 528 GLY A N 1
ATOM 4009 C CA . GLY A 1 528 ? 56.291 2.051 -23.344 1.00 22.28 528 GLY A CA 1
ATOM 4010 C C . GLY A 1 528 ? 56.243 1.516 -21.907 1.00 22.28 528 GLY A C 1
ATOM 4011 O O . GLY A 1 528 ? 56.375 2.274 -20.961 1.00 22.28 528 GLY A O 1
ATOM 4012 N N . THR A 1 529 ? 56.063 0.197 -21.802 1.00 28.64 529 THR A N 1
ATOM 4013 C CA . THR A 1 529 ? 56.410 -0.779 -20.742 1.00 28.64 529 THR A CA 1
ATOM 4014 C C . THR A 1 529 ? 57.204 -0.347 -19.494 1.00 28.64 529 THR A C 1
ATOM 4016 O O . THR A 1 529 ? 58.269 0.252 -19.615 1.00 28.64 529 THR A O 1
ATOM 4019 N N . GLY A 1 530 ? 56.810 -0.883 -18.330 1.00 24.20 530 GLY A N 1
ATOM 4020 C CA . GLY A 1 530 ? 57.677 -1.041 -17.152 1.00 24.20 530 GLY A CA 1
ATOM 4021 C C . GLY A 1 530 ? 56.890 -1.363 -15.880 1.00 24.20 530 GLY A C 1
ATOM 4022 O O . GLY A 1 530 ? 56.137 -0.525 -15.401 1.00 24.20 530 GLY A O 1
ATOM 4023 N N . ALA A 1 531 ? 57.035 -2.584 -15.367 1.00 29.19 531 ALA A N 1
ATOM 4024 C CA . ALA A 1 531 ? 56.515 -3.009 -14.072 1.00 29.19 531 ALA A CA 1
ATOM 4025 C C . ALA A 1 531 ? 57.380 -2.450 -12.933 1.00 29.19 531 ALA A C 1
ATOM 4027 O O . ALA A 1 531 ? 58.595 -2.422 -13.085 1.00 29.19 531 ALA A O 1
ATOM 4028 N N . ASP A 1 532 ? 56.761 -2.064 -11.815 1.00 25.08 532 ASP A N 1
ATOM 4029 C CA . ASP A 1 532 ? 57.221 -2.412 -10.465 1.00 25.08 532 ASP A CA 1
ATOM 4030 C C . ASP A 1 532 ? 56.162 -2.034 -9.421 1.00 25.08 532 ASP A C 1
ATOM 4032 O O . ASP A 1 532 ? 55.455 -1.033 -9.536 1.00 25.08 532 ASP A O 1
ATOM 4036 N N . GLY A 1 533 ? 55.997 -2.926 -8.444 1.00 27.22 533 GLY A N 1
ATOM 4037 C CA . GLY A 1 533 ? 54.908 -2.923 -7.481 1.00 27.22 533 GLY A CA 1
ATOM 4038 C C . GLY A 1 533 ? 55.031 -1.881 -6.371 1.00 27.22 533 GLY A C 1
ATOM 4039 O O . GLY A 1 533 ? 56.098 -1.647 -5.811 1.00 27.22 533 GLY A O 1
ATOM 4040 N N . ALA A 1 534 ? 53.873 -1.362 -5.977 1.00 25.00 534 ALA A N 1
ATOM 4041 C CA . ALA A 1 534 ? 53.593 -0.909 -4.625 1.00 25.00 534 ALA A CA 1
ATOM 4042 C C . ALA A 1 534 ? 52.120 -1.227 -4.341 1.00 25.00 534 ALA A C 1
ATOM 4044 O O . ALA A 1 534 ? 51.214 -0.627 -4.915 1.00 25.00 534 ALA A O 1
ATOM 4045 N N . THR A 1 535 ? 51.889 -2.230 -3.498 1.00 26.70 535 THR A N 1
ATOM 4046 C CA . THR A 1 535 ? 50.586 -2.534 -2.910 1.00 26.70 535 THR A CA 1
ATOM 4047 C C . THR A 1 535 ? 50.211 -1.394 -1.974 1.00 26.70 535 THR A C 1
ATOM 4049 O O . THR A 1 535 ? 50.663 -1.350 -0.832 1.00 26.70 535 THR A O 1
ATOM 4052 N N . VAL A 1 536 ? 49.416 -0.456 -2.477 1.00 27.47 536 VAL A N 1
ATOM 4053 C CA . VAL A 1 536 ? 48.606 0.426 -1.641 1.00 27.47 536 VAL A CA 1
ATOM 4054 C C . VAL A 1 536 ? 47.289 -0.308 -1.442 1.00 27.47 536 VAL A C 1
ATOM 4056 O O . VAL A 1 536 ? 46.612 -0.637 -2.416 1.00 27.47 536 VAL A O 1
ATOM 4059 N N . GLU A 1 537 ? 46.980 -0.642 -0.192 1.00 26.97 537 GLU A N 1
ATOM 4060 C CA . GLU A 1 537 ? 45.670 -1.146 0.210 1.00 26.97 537 GLU A CA 1
ATOM 4061 C C . GLU A 1 537 ? 44.627 -0.099 -0.195 1.00 26.97 537 GLU A C 1
ATOM 4063 O O . GLU A 1 537 ? 44.508 0.958 0.420 1.00 26.97 537 GLU A O 1
ATOM 4068 N N . GLY A 1 538 ? 43.961 -0.356 -1.321 1.00 26.44 538 GLY A N 1
ATOM 4069 C CA . GLY A 1 538 ? 42.923 0.506 -1.858 1.00 26.44 538 GLY A CA 1
ATOM 4070 C C . GLY A 1 538 ? 41.682 0.432 -0.982 1.00 26.44 538 GLY A C 1
ATOM 4071 O O . GLY A 1 538 ? 41.191 -0.656 -0.676 1.00 26.44 538 GLY A O 1
ATOM 4072 N N . GLU A 1 539 ? 41.188 1.606 -0.605 1.00 28.48 539 GLU A N 1
ATOM 4073 C CA . GLU A 1 539 ? 39.858 1.819 -0.043 1.00 28.48 539 GLU A CA 1
ATOM 4074 C C . GLU A 1 539 ? 38.768 1.104 -0.878 1.00 28.48 539 GLU A C 1
ATOM 4076 O O . GLU A 1 539 ? 38.961 0.854 -2.074 1.00 28.48 539 GLU A O 1
ATOM 4081 N N . PRO A 1 540 ? 37.616 0.738 -0.279 1.00 33.28 540 PRO A N 1
ATOM 4082 C CA . PRO A 1 540 ? 36.603 -0.055 -0.963 1.00 33.28 540 PRO A CA 1
ATOM 4083 C C . PRO A 1 540 ? 36.075 0.673 -2.206 1.00 33.28 540 PRO A C 1
ATOM 4085 O O . PRO A 1 540 ? 35.723 1.848 -2.149 1.00 33.28 540 PRO A O 1
ATOM 4088 N N . ALA A 1 541 ? 36.018 -0.063 -3.317 1.00 39.22 541 ALA A N 1
ATOM 4089 C CA . ALA A 1 541 ? 35.708 0.409 -4.661 1.00 39.22 541 ALA A CA 1
ATOM 4090 C C . ALA A 1 541 ? 34.516 1.385 -4.745 1.00 39.22 541 ALA A C 1
ATOM 4092 O O . ALA A 1 541 ? 33.403 1.081 -4.310 1.00 39.22 541 ALA A O 1
ATOM 4093 N N . ASP A 1 542 ? 34.782 2.525 -5.385 1.00 41.84 542 ASP A N 1
ATOM 4094 C CA . ASP A 1 542 ? 33.847 3.582 -5.757 1.00 41.84 542 ASP A CA 1
ATOM 4095 C C . ASP A 1 542 ? 32.504 3.056 -6.287 1.00 41.84 542 ASP A C 1
ATOM 4097 O O . ASP A 1 542 ? 32.432 2.267 -7.233 1.00 41.84 542 ASP A O 1
ATOM 4101 N N . VAL A 1 543 ? 31.412 3.583 -5.733 1.00 50.62 543 VAL A N 1
ATOM 4102 C CA . VAL A 1 543 ? 30.132 3.611 -6.441 1.00 50.62 543 VAL A CA 1
ATOM 4103 C C . VAL A 1 543 ? 30.358 4.471 -7.684 1.00 50.62 543 VAL A C 1
ATOM 4105 O O . VAL A 1 543 ? 30.662 5.655 -7.564 1.00 50.62 543 VAL A O 1
ATOM 4108 N N . ASP A 1 544 ? 30.256 3.846 -8.858 1.00 76.75 544 ASP A N 1
ATOM 4109 C CA . ASP A 1 544 ? 30.335 4.475 -10.180 1.00 76.75 544 ASP A CA 1
ATOM 4110 C C . ASP A 1 544 ? 29.674 5.867 -10.167 1.00 76.75 544 ASP A C 1
ATOM 4112 O O . ASP A 1 544 ? 28.512 5.999 -9.774 1.00 76.75 544 ASP A O 1
ATOM 4116 N N . VAL A 1 545 ? 30.412 6.909 -10.568 1.00 80.06 545 VAL A N 1
ATOM 4117 C CA . VAL A 1 545 ? 29.937 8.306 -10.593 1.00 80.06 545 VAL A CA 1
ATOM 4118 C C . VAL A 1 545 ? 28.603 8.421 -11.337 1.00 80.06 545 VAL A C 1
ATOM 4120 O O . VAL A 1 545 ? 27.731 9.189 -10.931 1.00 80.06 545 VAL A O 1
ATOM 4123 N N . ALA A 1 546 ? 28.396 7.614 -12.383 1.00 79.44 546 ALA A N 1
ATOM 4124 C CA . ALA A 1 546 ? 27.133 7.581 -13.112 1.00 79.44 546 ALA A CA 1
ATOM 4125 C C . ALA A 1 546 ? 25.965 7.068 -12.251 1.00 79.44 546 ALA A C 1
ATOM 4127 O O . ALA A 1 546 ? 24.869 7.622 -12.309 1.00 79.44 546 ALA A O 1
ATOM 4128 N N . LEU A 1 547 ? 26.194 6.039 -11.429 1.00 86.94 547 LEU A N 1
ATOM 4129 C CA . LEU A 1 547 ? 25.180 5.502 -10.523 1.00 86.94 547 LEU A CA 1
ATOM 4130 C C . LEU A 1 547 ? 24.866 6.487 -9.389 1.00 86.94 547 LEU A C 1
ATOM 4132 O O . LEU A 1 547 ? 23.693 6.668 -9.077 1.00 86.94 547 LEU A O 1
ATOM 4136 N N . ARG A 1 548 ? 25.881 7.160 -8.823 1.00 89.25 548 ARG A N 1
ATOM 4137 C CA . ARG A 1 548 ? 25.679 8.221 -7.815 1.00 89.25 548 ARG A CA 1
ATOM 4138 C C . ARG A 1 548 ? 24.766 9.326 -8.356 1.00 89.25 548 ARG A C 1
ATOM 4140 O O . ARG A 1 548 ? 23.741 9.613 -7.755 1.00 89.25 548 ARG A O 1
ATOM 4147 N N . ASN A 1 549 ? 25.047 9.824 -9.560 1.00 89.12 549 ASN A N 1
ATOM 4148 C CA . ASN A 1 549 ? 24.222 10.845 -10.212 1.00 89.12 549 ASN A CA 1
ATOM 4149 C C . ASN A 1 549 ? 22.757 10.413 -10.411 1.00 89.12 549 ASN A C 1
ATOM 4151 O O . ASN A 1 549 ? 21.841 11.223 -10.254 1.00 89.12 549 ASN A O 1
ATOM 4155 N N . ILE A 1 550 ? 22.522 9.145 -10.770 1.00 93.31 550 ILE A N 1
ATOM 4156 C CA . ILE A 1 550 ? 21.166 8.595 -10.905 1.00 93.31 550 ILE A CA 1
ATOM 4157 C C . ILE A 1 550 ? 20.462 8.569 -9.544 1.00 93.31 550 ILE A C 1
ATOM 4159 O O . ILE A 1 550 ? 19.303 8.974 -9.462 1.00 93.31 550 ILE A O 1
ATOM 4163 N N . ILE A 1 551 ? 21.155 8.119 -8.494 1.00 93.62 551 ILE A N 1
ATOM 4164 C CA . ILE A 1 551 ? 20.621 8.071 -7.127 1.00 93.62 551 ILE A CA 1
ATOM 4165 C C . ILE A 1 551 ? 20.250 9.477 -6.653 1.00 93.62 551 ILE A C 1
ATOM 4167 O O . ILE A 1 551 ? 19.109 9.682 -6.248 1.00 93.62 551 ILE A O 1
ATOM 4171 N N . ASP A 1 552 ? 21.156 10.447 -6.787 1.00 89.56 552 ASP A N 1
ATOM 4172 C CA . ASP A 1 552 ? 20.935 11.829 -6.348 1.00 89.56 552 ASP A CA 1
ATOM 4173 C C . ASP A 1 552 ? 19.731 12.454 -7.069 1.00 89.56 552 ASP A C 1
ATOM 4175 O O . ASP A 1 552 ? 18.858 13.074 -6.457 1.00 89.56 552 ASP A O 1
ATOM 4179 N N . THR A 1 553 ? 19.633 12.230 -8.383 1.00 92.50 553 THR A N 1
ATOM 4180 C CA . THR A 1 553 ? 18.513 12.717 -9.202 1.00 92.50 553 THR A CA 1
ATOM 4181 C C . THR A 1 553 ? 17.189 12.079 -8.776 1.00 92.50 553 THR A C 1
ATOM 4183 O O . THR A 1 553 ? 16.172 12.768 -8.649 1.00 92.50 553 THR A O 1
ATOM 4186 N N . ALA A 1 554 ? 17.186 10.766 -8.538 1.00 94.50 554 ALA A N 1
ATOM 4187 C CA . ALA A 1 554 ? 16.003 10.035 -8.105 1.00 94.50 554 ALA A CA 1
ATOM 4188 C C . ALA A 1 554 ? 15.553 10.469 -6.701 1.00 94.50 554 ALA A C 1
ATOM 4190 O O . ALA A 1 554 ? 14.360 10.677 -6.481 1.00 94.50 554 ALA A O 1
ATOM 4191 N N . GLN A 1 555 ? 16.493 10.662 -5.772 1.00 89.19 555 GLN A N 1
ATOM 4192 C CA . GLN A 1 555 ? 16.227 11.124 -4.408 1.00 89.19 555 GLN A CA 1
ATOM 4193 C C . GLN A 1 555 ? 15.654 12.542 -4.397 1.00 89.19 555 GLN A C 1
ATOM 4195 O O . GLN A 1 555 ? 14.702 12.817 -3.661 1.00 89.19 555 GLN A O 1
ATOM 4200 N N . ALA A 1 556 ? 16.183 13.430 -5.246 1.00 83.44 556 ALA A N 1
ATOM 4201 C CA . ALA A 1 556 ? 15.665 14.784 -5.404 1.00 83.44 556 ALA A CA 1
ATOM 4202 C C . ALA A 1 556 ? 14.216 14.775 -5.915 1.00 83.44 556 ALA A C 1
ATOM 4204 O O . ALA A 1 556 ? 13.361 15.476 -5.368 1.00 83.44 556 ALA A O 1
ATOM 4205 N N . LEU A 1 557 ? 13.908 13.948 -6.922 1.00 87.50 557 LEU A N 1
ATOM 4206 C CA . LEU A 1 557 ? 12.542 13.816 -7.430 1.00 87.50 557 LEU A CA 1
ATOM 4207 C C . LEU A 1 557 ? 11.602 13.176 -6.398 1.00 87.50 557 LEU A C 1
ATOM 4209 O O . LEU A 1 557 ? 10.490 13.669 -6.213 1.00 87.50 557 LEU A O 1
ATOM 4213 N N . SER A 1 558 ? 12.041 12.125 -5.699 1.00 88.88 558 SER A N 1
ATOM 4214 C CA . SER A 1 558 ? 11.244 11.459 -4.660 1.00 88.88 558 SER A CA 1
ATOM 4215 C C . SER A 1 558 ? 10.909 12.422 -3.522 1.00 88.88 558 SER A C 1
ATOM 4217 O O . SER A 1 558 ? 9.747 12.561 -3.155 1.00 88.88 558 SER A O 1
ATOM 4219 N N . SER A 1 559 ? 11.891 13.192 -3.045 1.00 77.00 559 SER A N 1
ATOM 4220 C CA . SER A 1 559 ? 11.679 14.202 -1.999 1.00 77.00 559 SER A CA 1
ATOM 4221 C C . SER A 1 559 ? 10.727 15.315 -2.442 1.00 77.00 559 SER A C 1
ATOM 4223 O O . SER A 1 559 ? 9.927 15.799 -1.648 1.00 77.00 559 SER A O 1
ATOM 4225 N N . LYS A 1 560 ? 10.794 15.719 -3.718 1.00 77.38 560 LYS A N 1
ATOM 4226 C CA . LYS A 1 560 ? 9.936 16.767 -4.287 1.00 77.38 560 LYS A CA 1
ATOM 4227 C C . LYS A 1 560 ? 8.482 16.324 -4.458 1.00 77.38 560 LYS A C 1
ATOM 4229 O O . LYS A 1 560 ? 7.587 17.156 -4.362 1.00 77.38 560 LYS A O 1
ATOM 4234 N N . THR A 1 561 ? 8.262 15.053 -4.779 1.00 78.62 561 THR A N 1
ATOM 4235 C CA . THR A 1 561 ? 6.942 14.524 -5.164 1.00 78.62 561 THR A CA 1
ATOM 4236 C C . THR A 1 561 ? 6.250 13.762 -4.042 1.00 78.62 561 THR A C 1
ATOM 4238 O O . THR A 1 561 ? 5.036 13.629 -4.068 1.00 78.62 561 THR A O 1
ATOM 4241 N N . GLY A 1 562 ? 7.000 13.266 -3.056 1.00 76.62 562 GLY A N 1
ATOM 4242 C CA . GLY A 1 562 ? 6.473 12.357 -2.040 1.00 76.62 562 GLY A CA 1
ATOM 4243 C C . GLY A 1 562 ? 6.219 10.937 -2.559 1.00 76.62 562 GLY A C 1
ATOM 4244 O O . GLY A 1 562 ? 5.745 10.103 -1.793 1.00 76.62 562 GLY A O 1
ATOM 4245 N N . SER A 1 563 ? 6.558 10.644 -3.819 1.00 87.75 563 SER A N 1
ATOM 4246 C CA . SER A 1 563 ? 6.396 9.334 -4.457 1.00 87.75 563 SER A CA 1
ATOM 4247 C C . SER A 1 563 ? 7.656 8.478 -4.327 1.00 87.75 563 SER A C 1
ATOM 4249 O O . SER A 1 563 ? 8.780 8.987 -4.222 1.00 87.75 563 SER A O 1
ATOM 4251 N N . VAL A 1 564 ? 7.498 7.158 -4.430 1.00 95.25 564 VAL A N 1
ATOM 4252 C CA . VAL A 1 564 ? 8.628 6.265 -4.722 1.00 95.25 564 VAL A CA 1
ATOM 4253 C C . VAL A 1 564 ? 9.108 6.547 -6.141 1.00 95.25 564 VAL A C 1
ATOM 4255 O O . VAL A 1 564 ? 8.301 6.608 -7.068 1.00 95.25 564 VAL A O 1
ATOM 4258 N N . VAL A 1 565 ? 10.416 6.689 -6.338 1.00 97.81 565 VAL A N 1
ATOM 4259 C CA . VAL A 1 565 ? 11.000 6.855 -7.675 1.00 97.81 565 VAL A CA 1
ATOM 4260 C C . VAL A 1 565 ? 11.770 5.597 -8.048 1.00 97.81 565 VAL A C 1
ATOM 4262 O O . VAL A 1 565 ? 12.693 5.191 -7.345 1.00 97.81 565 VAL A O 1
ATOM 4265 N N . CYS A 1 566 ? 11.386 4.985 -9.167 1.00 98.38 566 CYS A N 1
ATOM 4266 C CA . CYS A 1 566 ? 12.034 3.818 -9.752 1.00 98.38 566 CYS A CA 1
ATOM 4267 C C . CYS A 1 566 ? 12.711 4.205 -11.070 1.00 98.38 566 CYS A C 1
ATOM 4269 O O . CYS A 1 566 ? 12.043 4.522 -12.058 1.00 98.38 566 CYS A O 1
ATOM 4271 N N . VAL A 1 567 ? 14.041 4.153 -11.087 1.00 97.75 567 VAL A N 1
ATOM 4272 C CA . VAL A 1 567 ? 14.863 4.348 -12.279 1.00 97.75 567 VAL A CA 1
ATOM 4273 C C . VAL A 1 567 ? 15.282 2.991 -12.821 1.00 97.75 567 VAL A C 1
ATOM 4275 O O . VAL A 1 567 ? 16.054 2.283 -12.176 1.00 97.75 567 VAL A O 1
ATOM 4278 N N . THR A 1 568 ? 14.796 2.630 -14.007 1.00 94.06 568 THR A N 1
ATOM 4279 C CA . THR A 1 568 ? 15.183 1.368 -14.650 1.00 94.06 568 THR A CA 1
ATOM 4280 C C . THR A 1 568 ? 16.438 1.510 -15.505 1.00 94.06 568 THR A C 1
ATOM 4282 O O . THR A 1 568 ? 16.589 2.516 -16.207 1.00 94.06 568 THR A O 1
ATOM 4285 N N . GLY A 1 569 ? 17.307 0.497 -15.498 1.00 90.19 569 GLY A N 1
ATOM 4286 C CA . GLY A 1 569 ? 18.566 0.502 -16.249 1.00 90.19 569 GLY A CA 1
ATOM 4287 C C . GLY A 1 569 ? 19.361 -0.800 -16.125 1.00 90.19 569 GLY A C 1
ATOM 4288 O O . GLY A 1 569 ? 18.808 -1.857 -15.854 1.00 90.19 569 GLY A O 1
ATOM 4289 N N . ALA A 1 570 ? 20.682 -0.738 -16.333 1.00 87.19 570 ALA A N 1
ATOM 4290 C CA . ALA A 1 570 ? 21.567 -1.891 -16.095 1.00 87.19 570 ALA A CA 1
ATOM 4291 C C . ALA A 1 570 ? 21.674 -2.257 -14.601 1.00 87.19 570 ALA A C 1
ATOM 4293 O O . ALA A 1 570 ? 21.921 -3.408 -14.253 1.00 87.19 570 ALA A O 1
ATOM 4294 N N . ARG A 1 571 ? 21.505 -1.252 -13.739 1.00 92.62 571 ARG A N 1
ATOM 4295 C CA . ARG A 1 571 ? 21.204 -1.387 -12.318 1.00 92.62 571 ARG A CA 1
ATOM 4296 C C . ARG A 1 571 ? 19.939 -0.585 -12.078 1.00 92.62 571 ARG A C 1
ATOM 4298 O O . ARG A 1 571 ? 19.903 0.592 -12.446 1.00 92.62 571 ARG A O 1
ATOM 4305 N N . ASP A 1 572 ? 18.931 -1.210 -11.497 1.00 97.00 572 ASP A N 1
ATOM 4306 C CA . ASP A 1 572 ? 17.686 -0.520 -11.189 1.00 97.00 572 ASP A CA 1
ATOM 4307 C C . ASP A 1 572 ? 17.815 0.167 -9.830 1.00 97.00 572 ASP A C 1
ATOM 4309 O O . ASP A 1 572 ? 18.303 -0.425 -8.866 1.00 97.00 572 ASP A O 1
ATOM 4313 N N . VAL A 1 573 ? 17.387 1.424 -9.756 1.00 97.75 573 VAL A N 1
ATOM 4314 C CA . VAL A 1 573 ? 17.430 2.236 -8.538 1.00 97.75 573 VAL A CA 1
ATOM 4315 C C . VAL A 1 573 ? 16.005 2.501 -8.093 1.00 97.75 573 VAL A C 1
ATOM 4317 O O . VAL A 1 573 ? 15.203 3.035 -8.853 1.00 97.75 573 VAL A O 1
ATOM 4320 N N . VAL A 1 574 ? 15.681 2.152 -6.857 1.00 98.25 574 VAL A N 1
ATOM 4321 C CA . VAL A 1 574 ? 14.412 2.498 -6.218 1.00 98.25 574 VAL A CA 1
ATOM 4322 C C . VAL A 1 574 ? 14.742 3.376 -5.026 1.00 98.25 574 VAL A C 1
ATOM 4324 O O . VAL A 1 574 ? 15.598 3.013 -4.227 1.00 98.25 574 VAL A O 1
ATOM 4327 N N . THR A 1 575 ? 14.096 4.527 -4.888 1.00 94.62 575 THR A N 1
ATOM 4328 C CA . THR A 1 575 ? 14.325 5.415 -3.745 1.00 94.62 575 THR A CA 1
ATOM 4329 C C . THR A 1 575 ? 13.024 5.957 -3.189 1.00 94.62 575 THR A C 1
ATOM 4331 O O . THR A 1 575 ? 12.075 6.233 -3.930 1.00 94.62 575 THR A O 1
ATOM 4334 N N . TYR A 1 576 ? 12.988 6.067 -1.867 1.00 91.12 576 TYR A N 1
ATOM 4335 C CA . TYR A 1 576 ? 11.873 6.623 -1.130 1.00 91.12 576 TYR A CA 1
ATOM 4336 C C . TYR A 1 576 ? 12.360 7.165 0.210 1.00 91.12 576 TYR A C 1
ATOM 4338 O O . TYR A 1 576 ? 13.049 6.470 0.952 1.00 91.12 576 TYR A O 1
ATOM 4346 N N . GLN A 1 577 ? 12.019 8.422 0.508 1.00 74.62 577 GLN A N 1
ATOM 4347 C CA . GLN A 1 577 ? 12.218 9.039 1.830 1.00 74.62 577 GLN A CA 1
ATOM 4348 C C . GLN A 1 577 ? 13.639 8.888 2.403 1.00 74.62 577 GLN A C 1
ATOM 4350 O O . GLN A 1 577 ? 13.837 8.641 3.591 1.00 74.62 577 GLN A O 1
ATOM 4355 N N . GLY A 1 578 ? 14.644 9.059 1.541 1.00 75.00 578 GLY A N 1
ATOM 4356 C CA . GLY A 1 578 ? 16.058 9.015 1.921 1.00 75.00 578 GLY A CA 1
ATOM 4357 C C . GLY A 1 578 ? 16.672 7.615 1.964 1.00 75.00 578 GLY A C 1
ATOM 4358 O O . GLY A 1 578 ? 17.885 7.519 2.110 1.00 75.00 578 GLY A O 1
ATOM 4359 N N . GLN A 1 579 ? 15.886 6.550 1.782 1.00 87.00 579 GLN A N 1
ATOM 4360 C CA . GLN A 1 579 ? 16.394 5.196 1.578 1.00 87.00 579 GLN A CA 1
ATOM 4361 C C . GLN A 1 579 ? 16.488 4.878 0.084 1.00 87.00 579 GLN A C 1
ATOM 4363 O O . GLN A 1 579 ? 15.574 5.188 -0.686 1.00 87.00 579 GLN A O 1
ATOM 4368 N N . THR A 1 580 ? 17.568 4.215 -0.330 1.00 94.19 580 THR A N 1
ATOM 4369 C CA . THR A 1 580 ? 17.744 3.785 -1.721 1.00 94.19 580 THR A CA 1
ATOM 4370 C C . THR A 1 580 ? 18.069 2.298 -1.798 1.00 94.19 580 THR A C 1
ATOM 4372 O O . THR A 1 580 ? 18.967 1.813 -1.124 1.00 94.19 580 THR A O 1
ATOM 4375 N N . ALA A 1 581 ? 17.360 1.566 -2.653 1.00 95.88 581 ALA A N 1
ATOM 4376 C CA . ALA A 1 581 ? 17.657 0.191 -3.023 1.00 95.88 581 ALA A CA 1
ATOM 4377 C C . ALA A 1 581 ? 18.212 0.142 -4.450 1.00 95.88 581 ALA A C 1
ATOM 4379 O O . ALA A 1 581 ? 17.613 0.681 -5.381 1.00 95.88 581 ALA A O 1
ATOM 4380 N N . VAL A 1 582 ? 19.337 -0.544 -4.631 1.00 96.50 582 VAL A N 1
ATOM 4381 C CA . VAL A 1 582 ? 19.935 -0.822 -5.939 1.00 96.50 582 VAL A CA 1
ATOM 4382 C C . VAL A 1 582 ? 19.831 -2.312 -6.219 1.00 96.50 582 VAL A C 1
ATOM 4384 O O . VAL A 1 582 ? 20.360 -3.125 -5.458 1.00 96.50 582 VAL A O 1
ATOM 4387 N N . LEU A 1 583 ? 19.150 -2.669 -7.305 1.00 95.94 583 LEU A N 1
ATOM 4388 C CA . LEU A 1 583 ? 19.001 -4.044 -7.765 1.00 95.94 583 LEU A CA 1
ATOM 4389 C C . LEU A 1 583 ? 19.970 -4.302 -8.922 1.00 95.94 583 LEU A C 1
ATOM 4391 O O . LEU A 1 583 ? 20.051 -3.528 -9.876 1.00 95.94 583 LEU A O 1
ATOM 4395 N N . GLU A 1 584 ? 20.709 -5.408 -8.834 1.00 94.06 584 GLU A N 1
ATOM 4396 C CA . GLU A 1 584 ? 21.734 -5.807 -9.817 1.00 94.06 584 GLU A CA 1
ATOM 4397 C C . GLU A 1 584 ? 21.343 -7.103 -10.549 1.00 94.06 584 GLU A C 1
ATOM 4399 O O . GLU A 1 584 ? 22.191 -7.922 -10.930 1.00 94.06 584 GLU A O 1
ATOM 4404 N N . ASN A 1 585 ? 20.036 -7.322 -10.685 1.00 94.12 585 ASN A N 1
ATOM 4405 C CA . ASN A 1 585 ? 19.444 -8.418 -11.440 1.00 94.12 585 ASN A CA 1
ATOM 4406 C C . ASN A 1 585 ? 19.073 -7.985 -12.862 1.00 94.12 585 ASN A C 1
ATOM 4408 O O . ASN A 1 585 ? 18.970 -6.799 -13.154 1.00 94.12 585 ASN A O 1
ATOM 4412 N N . GLY A 1 586 ? 18.824 -8.957 -13.738 1.00 91.00 586 GLY A N 1
ATOM 4413 C CA . GLY A 1 586 ? 18.351 -8.713 -15.101 1.00 91.00 586 GLY A CA 1
ATOM 4414 C C . GLY A 1 586 ? 19.317 -9.192 -16.174 1.00 91.00 586 GLY A C 1
ATOM 4415 O O . GLY A 1 586 ? 20.373 -9.763 -15.904 1.00 91.00 586 GLY A O 1
ATOM 4416 N N . HIS A 1 587 ? 18.936 -8.972 -17.432 1.00 90.00 587 HIS A N 1
ATOM 4417 C CA . HIS A 1 587 ? 19.735 -9.375 -18.584 1.00 90.00 587 HIS A CA 1
ATOM 4418 C C . HIS A 1 587 ? 19.712 -8.294 -19.669 1.00 90.00 587 HIS A C 1
ATOM 4420 O O . HIS A 1 587 ? 18.650 -7.788 -20.021 1.00 90.00 587 HIS A O 1
ATOM 4426 N N . ALA A 1 588 ? 20.867 -7.982 -20.269 1.00 87.25 588 ALA A N 1
ATOM 4427 C CA . ALA A 1 588 ? 21.002 -6.900 -21.258 1.00 87.25 588 ALA A CA 1
ATOM 4428 C C . ALA A 1 588 ? 20.037 -7.027 -22.456 1.00 87.25 588 ALA A C 1
ATOM 4430 O O . ALA A 1 588 ? 19.562 -6.033 -22.993 1.00 87.25 588 ALA A O 1
ATOM 4431 N N . PHE A 1 589 ? 19.689 -8.262 -22.829 1.00 87.06 589 PHE A N 1
ATOM 4432 C CA . PHE A 1 589 ? 18.748 -8.558 -23.917 1.00 87.06 589 PHE A CA 1
ATOM 4433 C C . PHE A 1 589 ? 17.306 -8.072 -23.662 1.00 87.06 589 PHE A C 1
ATOM 4435 O O . PHE A 1 589 ? 16.493 -8.049 -24.584 1.00 87.06 589 PHE A O 1
ATOM 4442 N N . MET A 1 590 ? 16.976 -7.650 -22.437 1.00 88.88 590 MET A N 1
ATOM 4443 C CA . MET A 1 590 ? 15.685 -7.030 -22.112 1.00 88.88 590 MET A CA 1
ATOM 4444 C C . MET A 1 590 ? 15.442 -5.718 -22.869 1.00 88.88 590 MET A C 1
ATOM 4446 O O . MET A 1 590 ? 14.292 -5.377 -23.129 1.00 88.88 590 MET A O 1
ATOM 4450 N N . ALA A 1 591 ? 16.493 -5.010 -23.284 1.00 87.31 591 ALA A N 1
ATOM 4451 C CA . ALA A 1 591 ? 16.365 -3.814 -24.119 1.00 87.31 591 ALA A CA 1
ATOM 4452 C C . ALA A 1 591 ? 16.028 -4.120 -25.589 1.00 87.31 591 ALA A C 1
ATOM 4454 O O . ALA A 1 591 ? 15.639 -3.230 -26.339 1.00 87.31 591 ALA A O 1
ATOM 4455 N N . ASN A 1 592 ? 16.157 -5.377 -26.026 1.00 86.06 592 ASN A N 1
ATOM 4456 C CA . ASN A 1 592 ? 15.894 -5.777 -27.410 1.00 86.06 592 ASN A CA 1
ATOM 4457 C C . ASN A 1 592 ? 14.423 -6.129 -27.670 1.00 86.06 592 ASN A C 1
ATOM 4459 O O . ASN A 1 592 ? 14.076 -6.502 -28.793 1.00 86.06 592 ASN A O 1
ATOM 4463 N N . ILE A 1 593 ? 13.562 -6.041 -26.656 1.00 86.44 593 ILE A N 1
ATOM 4464 C CA . ILE A 1 593 ? 12.121 -6.248 -26.782 1.00 86.44 593 ILE A CA 1
ATOM 4465 C C . ILE A 1 593 ? 11.372 -5.001 -26.325 1.00 86.44 593 ILE A C 1
ATOM 4467 O O . ILE A 1 593 ? 11.761 -4.326 -25.377 1.00 86.44 593 ILE A O 1
ATOM 4471 N N . THR A 1 594 ? 10.266 -4.707 -27.000 1.00 86.06 594 THR A N 1
ATOM 4472 C CA . THR A 1 594 ? 9.383 -3.619 -26.581 1.00 86.06 594 THR A CA 1
ATOM 4473 C C . THR A 1 594 ? 8.644 -3.981 -25.291 1.00 86.06 594 THR A C 1
ATOM 4475 O O . THR A 1 594 ? 8.354 -5.151 -25.032 1.00 86.06 594 THR A O 1
ATOM 4478 N N . GLY A 1 595 ? 8.321 -2.969 -24.489 1.00 85.44 595 GLY A N 1
ATOM 4479 C CA . GLY A 1 595 ? 7.412 -3.102 -23.354 1.00 85.44 595 GLY A CA 1
ATOM 4480 C C . GLY A 1 595 ? 8.012 -3.657 -22.063 1.00 85.44 595 GLY A C 1
ATOM 4481 O O . GLY A 1 595 ? 7.262 -3.796 -21.106 1.00 85.44 595 GLY A O 1
ATOM 4482 N N . THR A 1 596 ? 9.320 -3.921 -21.960 1.00 89.75 596 THR A N 1
ATOM 4483 C CA . THR A 1 596 ? 9.939 -4.348 -20.683 1.00 89.75 596 THR A CA 1
ATOM 4484 C C . THR A 1 596 ? 9.756 -3.320 -19.578 1.00 89.75 596 THR A C 1
ATOM 4486 O O . THR A 1 596 ? 9.352 -3.683 -18.479 1.00 89.75 596 THR A O 1
ATOM 4489 N N . GLY A 1 597 ? 9.932 -2.033 -19.885 1.00 90.19 597 GLY A N 1
ATOM 4490 C CA . GLY A 1 597 ? 9.636 -0.950 -18.944 1.00 90.19 597 GLY A CA 1
ATOM 4491 C C . GLY A 1 597 ? 8.178 -0.947 -18.466 1.00 90.19 597 GLY A C 1
ATOM 4492 O O . GLY A 1 597 ? 7.931 -0.801 -17.269 1.00 90.19 597 GLY A O 1
ATOM 4493 N N . CYS A 1 598 ? 7.226 -1.175 -19.374 1.00 92.62 598 CYS A N 1
ATOM 4494 C CA . CYS A 1 598 ? 5.793 -1.211 -19.067 1.00 92.62 598 CYS A CA 1
ATOM 4495 C C . CYS A 1 598 ? 5.386 -2.485 -18.308 1.00 92.62 598 CYS A C 1
ATOM 4497 O O . CYS A 1 598 ? 4.520 -2.434 -17.433 1.00 92.62 598 CYS A O 1
ATOM 4499 N N . ILE A 1 599 ? 6.041 -3.618 -18.587 1.00 96.44 599 ILE A N 1
ATOM 4500 C CA . ILE A 1 599 ? 5.938 -4.852 -17.797 1.00 96.44 599 ILE A CA 1
ATOM 4501 C C . ILE A 1 599 ? 6.412 -4.585 -16.365 1.00 96.44 599 ILE A C 1
ATOM 4503 O O . ILE A 1 599 ? 5.726 -4.987 -15.430 1.00 96.44 599 ILE A O 1
ATOM 4507 N N . THR A 1 600 ? 7.509 -3.843 -16.170 1.00 97.38 600 THR A N 1
ATOM 4508 C CA . THR A 1 600 ? 7.953 -3.423 -14.831 1.00 97.38 600 THR A CA 1
ATOM 4509 C C . THR A 1 600 ? 6.910 -2.564 -14.124 1.00 97.38 600 THR A C 1
ATOM 4511 O O . THR A 1 600 ? 6.570 -2.866 -12.985 1.00 97.38 600 THR A O 1
ATOM 4514 N N . GLY A 1 601 ? 6.331 -1.559 -14.790 1.00 97.56 601 GLY A N 1
ATOM 4515 C CA . GLY A 1 601 ? 5.240 -0.762 -14.205 1.00 97.56 601 GLY A CA 1
ATOM 4516 C C . GLY A 1 601 ? 4.030 -1.618 -13.806 1.00 97.56 601 GLY A C 1
ATOM 4517 O O . GLY A 1 601 ? 3.473 -1.462 -12.723 1.00 97.56 601 GLY A O 1
ATOM 4518 N N . THR A 1 602 ? 3.692 -2.601 -14.642 1.00 98.06 602 THR A N 1
ATOM 4519 C CA . THR A 1 602 ? 2.617 -3.568 -14.377 1.00 98.06 602 THR A CA 1
ATOM 4520 C C . THR A 1 602 ? 2.929 -4.462 -13.177 1.00 98.06 602 THR A C 1
ATOM 4522 O O . THR A 1 602 ? 2.062 -4.711 -12.340 1.00 98.06 602 THR A O 1
ATOM 4525 N N . ALA A 1 603 ? 4.168 -4.942 -13.073 1.00 98.31 603 ALA A N 1
ATOM 4526 C CA . ALA A 1 603 ? 4.617 -5.762 -11.959 1.00 98.31 603 ALA A CA 1
ATOM 4527 C C . ALA A 1 603 ? 4.575 -4.980 -10.645 1.00 98.31 603 ALA A C 1
ATOM 4529 O O . ALA A 1 603 ? 4.034 -5.488 -9.668 1.00 98.31 603 ALA A O 1
ATOM 4530 N N . ILE A 1 604 ? 5.059 -3.733 -10.640 1.00 98.69 604 ILE A N 1
ATOM 4531 C CA . ILE A 1 604 ? 4.991 -2.833 -9.480 1.00 98.69 604 ILE A CA 1
ATOM 4532 C C . ILE A 1 604 ? 3.535 -2.636 -9.042 1.00 98.69 604 ILE A C 1
ATOM 4534 O O . ILE A 1 604 ? 3.223 -2.851 -7.875 1.00 98.69 604 ILE A O 1
ATOM 4538 N N . ALA A 1 605 ? 2.628 -2.311 -9.970 1.00 98.31 605 ALA A N 1
ATOM 4539 C CA . ALA A 1 605 ? 1.209 -2.136 -9.651 1.00 98.31 605 ALA A CA 1
ATOM 4540 C C . ALA A 1 605 ? 0.565 -3.426 -9.117 1.00 98.31 605 ALA A C 1
ATOM 4542 O O . ALA A 1 605 ? -0.220 -3.394 -8.175 1.00 98.31 605 ALA A O 1
ATOM 4543 N N . THR A 1 606 ? 0.951 -4.580 -9.666 1.00 98.38 606 THR A N 1
ATOM 4544 C CA . THR A 1 606 ? 0.488 -5.882 -9.168 1.00 98.38 606 THR A CA 1
ATOM 4545 C C . THR A 1 606 ? 0.939 -6.118 -7.721 1.00 98.38 606 THR A C 1
ATOM 4547 O O . THR A 1 606 ? 0.154 -6.623 -6.923 1.00 98.38 606 THR A O 1
ATOM 4550 N N . MET A 1 607 ? 2.165 -5.723 -7.353 1.00 97.88 607 MET A N 1
ATOM 4551 C CA . MET A 1 607 ? 2.633 -5.811 -5.964 1.00 97.88 607 MET A CA 1
ATOM 4552 C C . MET A 1 607 ? 1.931 -4.799 -5.052 1.00 97.88 607 MET A C 1
ATOM 4554 O O . MET A 1 607 ? 1.541 -5.164 -3.948 1.00 97.88 607 MET A O 1
ATOM 4558 N N . LEU A 1 608 ? 1.716 -3.561 -5.511 1.00 95.38 608 LEU A N 1
ATOM 4559 C CA . LEU A 1 608 ? 0.997 -2.523 -4.755 1.00 95.38 608 LEU A CA 1
ATOM 4560 C C . LEU A 1 608 ? -0.440 -2.921 -4.414 1.00 95.38 608 LEU A C 1
ATOM 4562 O O . LEU A 1 608 ? -0.963 -2.521 -3.380 1.00 95.38 608 LEU A O 1
ATOM 4566 N N . GLY A 1 609 ? -1.073 -3.749 -5.248 1.00 91.44 609 GLY A N 1
ATOM 4567 C CA . GLY A 1 609 ? -2.407 -4.266 -4.951 1.00 91.44 609 GLY A CA 1
ATOM 4568 C C . GLY A 1 609 ? -2.468 -5.174 -3.712 1.00 91.44 609 GLY A C 1
ATOM 4569 O O . GLY A 1 609 ? -3.554 -5.487 -3.230 1.00 91.44 609 GLY A O 1
ATOM 4570 N N . VAL A 1 610 ? -1.326 -5.623 -3.176 1.00 87.75 610 VAL A N 1
ATOM 4571 C CA . VAL A 1 610 ? -1.266 -6.490 -1.982 1.00 87.75 610 VAL A CA 1
ATOM 4572 C C . VAL A 1 610 ? -0.284 -6.030 -0.910 1.00 87.75 610 VAL A C 1
ATOM 4574 O O . VAL A 1 610 ? -0.367 -6.509 0.222 1.00 87.75 610 VAL A O 1
ATOM 4577 N N . GLU A 1 611 ? 0.639 -5.135 -1.248 1.00 87.94 611 GLU A N 1
ATOM 4578 C CA . GLU A 1 611 ? 1.655 -4.587 -0.358 1.00 87.94 611 GLU A CA 1
ATOM 4579 C C . GLU A 1 611 ? 1.451 -3.083 -0.196 1.00 87.94 611 GLU A C 1
ATOM 4581 O O . GLU A 1 611 ? 1.327 -2.352 -1.174 1.00 87.94 611 GLU A O 1
ATOM 4586 N N . ARG A 1 612 ? 1.415 -2.633 1.057 1.00 75.75 612 ARG A N 1
ATOM 4587 C CA . ARG A 1 612 ? 1.093 -1.248 1.401 1.00 75.75 612 ARG A CA 1
ATOM 4588 C C . ARG A 1 612 ? 2.301 -0.344 1.415 1.00 75.75 612 ARG A C 1
ATOM 4590 O O . ARG A 1 612 ? 2.134 0.844 1.180 1.00 75.75 612 ARG A O 1
ATOM 4597 N N . ASP A 1 613 ? 3.478 -0.885 1.718 1.00 81.56 613 ASP A N 1
ATOM 4598 C CA . ASP A 1 613 ? 4.711 -0.125 1.588 1.00 81.56 613 ASP A CA 1
ATOM 4599 C C . ASP A 1 613 ? 5.066 -0.027 0.091 1.00 81.56 613 ASP A C 1
ATOM 4601 O O . ASP A 1 613 ? 5.439 -1.036 -0.525 1.00 81.56 613 ASP A O 1
ATOM 4605 N N . PRO A 1 614 ? 4.946 1.162 -0.532 1.00 87.25 614 PRO A N 1
ATOM 4606 C CA . PRO A 1 614 ? 5.154 1.291 -1.965 1.00 87.25 614 PRO A CA 1
ATOM 4607 C C . PRO A 1 614 ? 6.621 1.083 -2.352 1.00 87.25 614 PRO A C 1
ATOM 4609 O O . PRO A 1 614 ? 6.902 0.700 -3.490 1.00 87.25 614 PRO A O 1
ATOM 4612 N N . PHE A 1 615 ? 7.565 1.290 -1.430 1.00 93.19 615 PHE A N 1
ATOM 4613 C CA . PHE A 1 615 ? 8.986 1.065 -1.659 1.00 93.19 615 PHE A CA 1
ATOM 4614 C C . PHE A 1 615 ? 9.282 -0.438 -1.736 1.00 93.19 615 PHE A C 1
ATOM 4616 O O . PHE A 1 615 ? 9.851 -0.900 -2.729 1.00 93.19 615 PHE A O 1
ATOM 4623 N N . LEU A 1 616 ? 8.793 -1.230 -0.775 1.00 93.06 616 LEU A N 1
ATOM 4624 C CA . LEU A 1 616 ? 8.883 -2.693 -0.811 1.00 93.06 616 LEU A CA 1
ATOM 4625 C C . LEU A 1 616 ? 8.131 -3.286 -2.009 1.00 93.06 616 LEU A C 1
ATOM 4627 O O . LEU A 1 616 ? 8.668 -4.165 -2.687 1.00 93.06 616 LEU A O 1
ATOM 4631 N N . ALA A 1 617 ? 6.917 -2.807 -2.295 1.00 95.94 617 ALA A N 1
ATOM 4632 C CA . ALA A 1 617 ? 6.139 -3.246 -3.452 1.00 95.94 617 ALA A CA 1
ATOM 4633 C C . ALA A 1 617 ? 6.901 -3.002 -4.764 1.00 95.94 617 ALA A C 1
ATOM 4635 O O . ALA A 1 617 ? 6.968 -3.881 -5.628 1.00 95.94 617 ALA A O 1
ATOM 4636 N N . THR A 1 618 ? 7.538 -1.833 -4.884 1.00 98.38 618 THR A N 1
ATOM 4637 C CA . THR A 1 618 ? 8.347 -1.475 -6.052 1.00 98.38 618 THR A CA 1
ATOM 4638 C C . THR A 1 618 ? 9.569 -2.375 -6.182 1.00 98.38 618 THR A C 1
ATOM 4640 O O . THR A 1 618 ? 9.791 -2.942 -7.252 1.00 98.38 618 THR A O 1
ATOM 4643 N N . VAL A 1 619 ? 10.322 -2.591 -5.098 1.00 97.88 619 VAL A N 1
ATOM 4644 C CA . VAL A 1 619 ? 11.468 -3.516 -5.091 1.00 97.88 619 VAL A CA 1
ATOM 4645 C C . VAL A 1 619 ? 11.037 -4.933 -5.479 1.00 97.88 619 VAL A C 1
ATOM 4647 O O . VAL A 1 619 ? 11.692 -5.556 -6.312 1.00 97.88 619 VAL A O 1
ATOM 4650 N N . ALA A 1 620 ? 9.924 -5.436 -4.940 1.00 97.56 620 ALA A N 1
ATOM 4651 C CA . ALA A 1 620 ? 9.404 -6.760 -5.278 1.00 97.56 620 ALA A CA 1
ATOM 4652 C C . ALA A 1 620 ? 8.995 -6.869 -6.758 1.00 97.56 620 ALA A C 1
ATOM 4654 O O . ALA A 1 620 ? 9.305 -7.869 -7.410 1.00 97.56 620 ALA A O 1
ATOM 4655 N N . GLY A 1 621 ? 8.349 -5.836 -7.308 1.00 98.00 621 GLY A N 1
ATOM 4656 C CA . GLY A 1 621 ? 7.962 -5.778 -8.718 1.00 98.00 621 GLY A CA 1
ATOM 4657 C C . GLY A 1 621 ? 9.170 -5.769 -9.657 1.00 98.00 621 GLY A C 1
ATOM 4658 O O . GLY A 1 621 ? 9.219 -6.548 -10.610 1.00 98.00 621 GLY A O 1
ATOM 4659 N N . VAL A 1 622 ? 10.177 -4.942 -9.360 1.00 98.12 622 VAL A N 1
ATOM 4660 C CA . VAL A 1 622 ? 11.429 -4.875 -10.134 1.00 98.12 622 VAL A CA 1
ATOM 4661 C C . VAL A 1 622 ? 12.208 -6.189 -10.027 1.00 98.12 622 VAL A C 1
ATOM 4663 O O . VAL A 1 622 ? 12.647 -6.725 -11.047 1.00 98.12 622 VAL A O 1
ATOM 4666 N N . ALA A 1 623 ? 12.325 -6.762 -8.825 1.00 97.25 623 ALA A N 1
ATOM 4667 C CA . ALA A 1 623 ? 12.989 -8.045 -8.600 1.00 97.25 623 ALA A CA 1
ATOM 4668 C C . ALA A 1 623 ? 12.337 -9.175 -9.410 1.00 97.25 623 ALA A C 1
ATOM 4670 O O . ALA A 1 623 ? 13.038 -9.961 -10.044 1.00 97.25 623 ALA A O 1
ATOM 4671 N N . ALA A 1 624 ? 11.002 -9.235 -9.444 1.00 97.06 624 ALA A N 1
ATOM 4672 C CA . ALA A 1 624 ? 10.277 -10.251 -10.201 1.00 97.06 624 ALA A CA 1
ATOM 4673 C C . ALA A 1 624 ? 10.585 -10.183 -11.705 1.00 97.06 624 ALA A C 1
ATOM 4675 O O . ALA A 1 624 ? 10.842 -11.210 -12.331 1.00 97.06 624 ALA A O 1
ATOM 4676 N N . VAL A 1 625 ? 10.598 -8.980 -12.288 1.00 96.75 625 VAL A N 1
ATOM 4677 C CA . VAL A 1 625 ? 10.834 -8.792 -13.729 1.00 96.75 625 VAL A CA 1
ATOM 4678 C C . VAL A 1 625 ? 12.287 -9.048 -14.112 1.00 96.75 625 VAL A C 1
ATOM 4680 O O . VAL A 1 625 ? 12.557 -9.721 -15.108 1.00 96.75 625 VAL A O 1
ATOM 4683 N N . THR A 1 626 ? 13.230 -8.549 -13.321 1.00 95.75 626 THR A N 1
ATOM 4684 C CA . THR A 1 626 ? 14.665 -8.710 -13.588 1.00 95.75 626 THR A CA 1
ATOM 4685 C C . THR A 1 626 ? 15.115 -10.163 -13.428 1.00 95.75 626 THR A C 1
ATOM 4687 O O . THR A 1 626 ? 15.788 -10.699 -14.310 1.00 95.75 626 THR A O 1
ATOM 4690 N N . LEU A 1 627 ? 14.669 -10.857 -12.377 1.00 95.44 627 LEU A N 1
ATOM 4691 C CA . LEU A 1 627 ? 14.947 -12.285 -12.200 1.00 95.44 627 LEU A CA 1
ATOM 4692 C C . LEU A 1 627 ? 14.261 -13.143 -13.264 1.00 95.44 627 LEU A C 1
ATOM 4694 O O . LEU A 1 627 ? 14.878 -14.080 -13.769 1.00 95.44 627 LEU A O 1
ATOM 4698 N N . ALA A 1 628 ? 13.032 -12.810 -13.672 1.00 95.00 628 ALA A N 1
ATOM 4699 C CA . ALA A 1 628 ? 12.393 -13.467 -14.811 1.00 95.00 628 ALA A CA 1
ATOM 4700 C C . ALA A 1 628 ? 13.215 -13.300 -16.103 1.00 95.00 628 ALA A C 1
ATOM 4702 O O . ALA A 1 628 ? 13.317 -14.241 -16.890 1.00 95.00 628 ALA A O 1
ATOM 4703 N N . GLY A 1 629 ? 13.849 -12.139 -16.301 1.00 93.00 629 GLY A N 1
ATOM 4704 C CA . GLY A 1 629 ? 14.769 -11.890 -17.412 1.00 93.00 629 GLY A CA 1
ATOM 4705 C C . GLY A 1 629 ? 16.019 -12.774 -17.390 1.00 93.00 629 GLY A C 1
ATOM 4706 O O . GLY A 1 629 ? 16.436 -13.256 -18.443 1.00 93.00 629 GLY A O 1
ATOM 4707 N N . GLU A 1 630 ? 16.590 -13.038 -16.212 1.00 92.44 630 GLU A N 1
ATOM 4708 C CA . GLU A 1 630 ? 17.702 -13.990 -16.049 1.00 92.44 630 GLU A CA 1
ATOM 4709 C C . GLU A 1 630 ? 17.257 -15.435 -16.316 1.00 92.44 630 GLU A C 1
ATOM 4711 O O . GLU A 1 630 ? 17.906 -16.160 -17.070 1.00 92.44 630 GLU A O 1
ATOM 4716 N N . VAL A 1 631 ? 16.118 -15.850 -15.752 1.00 90.31 631 VAL A N 1
ATOM 4717 C CA . VAL A 1 631 ? 15.548 -17.194 -15.961 1.00 90.31 631 VAL A CA 1
ATOM 4718 C C . VAL A 1 631 ? 15.238 -17.437 -17.442 1.00 90.31 631 VAL A C 1
ATOM 4720 O O . VAL A 1 631 ? 15.473 -18.529 -17.961 1.00 90.31 631 VAL A O 1
ATOM 4723 N N . ALA A 1 632 ? 14.783 -16.408 -18.162 1.00 89.12 632 ALA A N 1
ATOM 4724 C CA . ALA A 1 632 ? 14.483 -16.500 -19.587 1.00 89.12 632 ALA A CA 1
ATOM 4725 C C . ALA A 1 632 ? 15.712 -16.836 -20.458 1.00 89.12 632 ALA A C 1
ATOM 4727 O O . ALA A 1 632 ? 15.546 -17.401 -21.546 1.00 89.12 632 ALA A O 1
ATOM 4728 N N . THR A 1 633 ? 16.935 -16.528 -20.003 1.00 85.19 633 THR A N 1
ATOM 4729 C CA . THR A 1 633 ? 18.184 -16.823 -20.731 1.00 85.19 633 THR A CA 1
ATOM 4730 C C . THR A 1 633 ? 19.020 -17.951 -20.131 1.00 85.19 633 THR A C 1
ATOM 4732 O O . THR A 1 633 ? 19.908 -18.460 -20.820 1.00 85.19 633 THR A O 1
ATOM 4735 N N . GLU A 1 634 ? 18.727 -18.375 -18.901 1.00 83.00 634 GLU A N 1
ATOM 4736 C CA . GLU A 1 634 ? 19.554 -19.282 -18.097 1.00 83.00 634 GLU A CA 1
ATOM 4737 C C . GLU A 1 634 ? 19.990 -20.546 -18.848 1.00 83.00 634 GLU A C 1
ATOM 4739 O O . GLU A 1 634 ? 21.183 -20.809 -18.972 1.00 83.00 634 GLU A O 1
ATOM 4744 N N . GLU A 1 635 ? 19.048 -21.281 -19.440 1.00 77.25 635 GLU A N 1
ATOM 4745 C CA . GLU A 1 635 ? 19.322 -22.526 -20.176 1.00 77.25 635 GLU A CA 1
ATOM 4746 C C . GLU A 1 635 ? 20.364 -22.349 -21.303 1.00 77.25 635 GLU A C 1
ATOM 4748 O O . GLU A 1 635 ? 21.124 -23.263 -21.630 1.00 77.25 635 GLU A O 1
ATOM 4753 N N . TYR A 1 636 ? 20.416 -21.169 -21.925 1.00 74.44 636 TYR A N 1
ATOM 4754 C CA . TYR A 1 636 ? 21.346 -20.884 -23.018 1.00 74.44 636 TYR A CA 1
ATOM 4755 C C . TYR A 1 636 ? 22.707 -20.455 -22.505 1.00 74.44 636 TYR A C 1
ATOM 4757 O O . TYR A 1 636 ? 23.719 -20.958 -22.998 1.00 74.44 636 TYR A O 1
ATOM 4765 N N . VAL A 1 637 ? 22.717 -19.587 -21.494 1.00 76.12 637 VAL A N 1
ATOM 4766 C CA . VAL A 1 637 ? 23.944 -19.157 -20.825 1.00 76.12 637 VAL A CA 1
ATOM 4767 C C . VAL A 1 637 ? 24.662 -20.375 -20.236 1.00 76.12 637 VAL A C 1
ATOM 4769 O O . VAL A 1 637 ? 25.847 -20.569 -20.500 1.00 76.12 637 VAL A O 1
ATOM 4772 N N . SER A 1 638 ? 23.938 -21.268 -19.551 1.00 76.94 638 SER A N 1
ATOM 4773 C CA . SER A 1 638 ? 24.482 -22.514 -18.992 1.00 76.94 638 SER A CA 1
ATOM 4774 C C . SER A 1 638 ? 24.976 -23.500 -20.055 1.00 76.94 638 SER A C 1
ATOM 4776 O O . SER A 1 638 ? 25.905 -24.261 -19.800 1.00 76.94 638 SER A O 1
ATOM 4778 N N . ALA A 1 639 ? 24.402 -23.478 -21.259 1.00 75.75 639 ALA A N 1
ATOM 4779 C CA . ALA A 1 639 ? 24.849 -24.290 -22.392 1.00 75.75 639 ALA A CA 1
ATOM 4780 C C . ALA A 1 639 ? 26.013 -23.657 -23.186 1.00 75.75 639 ALA A C 1
ATOM 4782 O O . ALA A 1 639 ? 26.378 -24.174 -24.242 1.00 75.75 639 ALA A O 1
ATOM 4783 N N . GLY A 1 640 ? 26.565 -22.524 -22.731 1.00 74.31 640 GLY A N 1
ATOM 4784 C CA . GLY A 1 640 ? 27.634 -21.794 -23.423 1.00 74.31 640 GLY A CA 1
ATOM 4785 C C . GLY A 1 640 ? 27.197 -21.168 -24.752 1.00 74.31 640 GLY A C 1
ATOM 4786 O O . GLY A 1 640 ? 28.034 -20.883 -25.608 1.00 74.31 640 GLY A O 1
ATOM 4787 N N . ARG A 1 641 ? 25.887 -20.984 -24.962 1.00 74.00 641 ARG A N 1
ATOM 4788 C CA . ARG A 1 641 ? 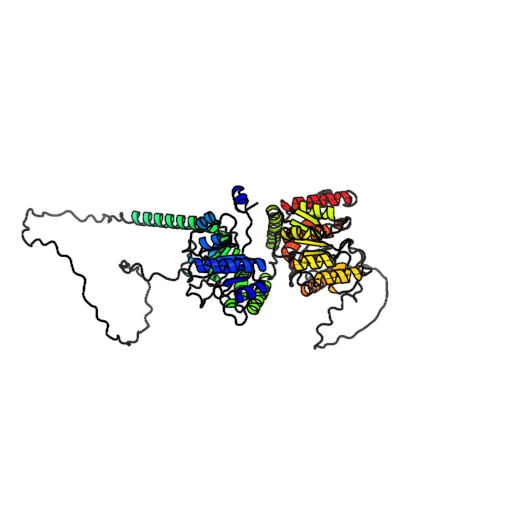25.321 -20.461 -26.210 1.00 74.00 641 ARG A CA 1
ATOM 4789 C C . ARG A 1 641 ? 25.060 -18.956 -26.077 1.00 74.00 641 ARG A C 1
ATOM 4791 O O . ARG A 1 641 ? 24.342 -18.557 -25.161 1.00 74.00 641 ARG A O 1
ATOM 4798 N N . PRO A 1 642 ? 25.572 -18.108 -26.989 1.00 68.44 642 PRO A N 1
ATOM 4799 C CA . PRO A 1 642 ? 25.322 -16.673 -26.923 1.00 68.44 642 PRO A CA 1
ATOM 4800 C C . PRO A 1 642 ? 23.835 -16.341 -27.145 1.00 68.44 642 PRO A C 1
ATOM 4802 O O . PRO A 1 642 ? 23.194 -16.794 -28.108 1.00 68.44 642 PRO A O 1
ATOM 4805 N N . VAL A 1 643 ? 23.286 -15.523 -26.241 1.00 65.38 643 VAL A N 1
ATOM 4806 C CA . VAL A 1 643 ? 21.945 -14.925 -26.349 1.00 65.38 643 VAL A CA 1
ATOM 4807 C C . VAL A 1 643 ? 21.953 -13.915 -27.505 1.00 65.38 643 VAL A C 1
ATOM 4809 O O . VAL A 1 643 ? 22.930 -13.194 -27.684 1.00 65.38 643 VAL A O 1
ATOM 4812 N N . GLY A 1 644 ? 20.908 -13.898 -28.340 1.00 60.25 644 GLY A N 1
ATOM 4813 C CA . GLY A 1 644 ? 20.856 -13.097 -29.574 1.00 60.25 644 GLY A CA 1
ATOM 4814 C C . GLY A 1 644 ? 21.293 -13.830 -30.851 1.00 60.25 644 GLY A C 1
ATOM 4815 O O . GLY A 1 644 ? 20.856 -13.453 -31.934 1.00 60.25 644 GLY A O 1
ATOM 4816 N N . MET A 1 645 ? 22.066 -14.920 -30.747 1.00 60.59 645 MET A N 1
ATOM 4817 C CA . MET A 1 645 ? 22.316 -15.846 -31.871 1.00 60.59 645 MET A CA 1
ATOM 4818 C C . MET A 1 645 ? 21.416 -17.088 -31.821 1.00 60.59 645 MET A C 1
ATOM 4820 O O . MET A 1 645 ? 21.073 -17.648 -32.858 1.00 60.59 645 MET A O 1
ATOM 4824 N N . THR A 1 646 ? 21.018 -17.502 -30.614 1.00 62.62 646 THR A N 1
ATOM 4825 C CA . THR A 1 646 ? 20.232 -18.730 -30.379 1.00 62.62 646 THR A CA 1
ATOM 4826 C C . THR A 1 646 ? 18.799 -18.446 -29.914 1.00 62.62 646 THR A C 1
ATOM 4828 O O . THR A 1 646 ? 17.896 -19.244 -30.148 1.00 62.62 646 THR A O 1
ATOM 4831 N N . VAL A 1 647 ? 18.587 -17.294 -29.271 1.00 71.12 647 VAL A N 1
ATOM 4832 C CA . VAL A 1 647 ? 17.283 -16.793 -28.815 1.00 71.12 647 VAL A CA 1
ATOM 4833 C C . VAL A 1 647 ? 17.092 -15.412 -29.413 1.00 71.12 647 VAL A C 1
ATOM 4835 O O . VAL A 1 647 ? 17.831 -14.489 -29.075 1.00 71.12 647 VAL A O 1
ATOM 4838 N N . GLY A 1 648 ? 16.127 -15.285 -30.320 1.00 83.06 648 GLY A N 1
ATOM 4839 C CA . GLY A 1 648 ? 15.721 -13.990 -30.854 1.00 83.06 648 GLY A CA 1
ATOM 4840 C C . GLY A 1 648 ? 14.787 -13.235 -29.895 1.00 83.06 648 GLY A C 1
ATOM 4841 O O . GLY A 1 648 ? 14.222 -13.847 -28.983 1.00 83.06 648 GLY A O 1
ATOM 4842 N N . PRO A 1 649 ? 14.552 -11.930 -30.130 1.00 86.25 649 PRO A N 1
ATOM 4843 C CA . PRO A 1 649 ? 13.693 -11.093 -29.284 1.00 86.25 649 PRO A CA 1
ATOM 4844 C C . PRO A 1 649 ? 12.290 -11.671 -29.043 1.00 86.25 649 PRO A C 1
ATOM 4846 O O . PRO A 1 649 ? 11.785 -11.639 -27.925 1.00 86.25 649 PRO A O 1
ATOM 4849 N N . GLY A 1 650 ? 11.677 -12.282 -30.064 1.00 87.69 650 GLY A N 1
ATOM 4850 C CA . GLY A 1 650 ? 10.345 -12.884 -29.936 1.00 87.69 650 GLY A CA 1
ATOM 4851 C C . GLY A 1 650 ? 10.285 -14.032 -28.919 1.00 87.69 650 GLY A C 1
ATOM 4852 O O . GLY A 1 650 ? 9.421 -14.036 -28.047 1.00 87.69 650 GLY A O 1
ATOM 4853 N N . LEU A 1 651 ? 11.232 -14.978 -28.983 1.00 88.06 651 LEU A N 1
ATOM 4854 C CA . LEU A 1 651 ? 11.283 -16.098 -28.034 1.00 88.06 651 LEU A CA 1
ATOM 4855 C C . LEU A 1 651 ? 11.643 -15.621 -26.623 1.00 88.06 651 LEU A C 1
ATOM 4857 O O . LEU A 1 651 ? 11.091 -16.126 -25.649 1.00 88.06 651 LEU A O 1
ATOM 4861 N N . PHE A 1 652 ? 12.536 -14.635 -26.513 1.00 90.44 652 PHE A N 1
ATOM 4862 C CA . PHE A 1 652 ? 12.876 -14.038 -25.225 1.00 90.44 652 PHE A CA 1
ATOM 4863 C C . PHE A 1 652 ? 11.657 -13.392 -24.554 1.00 90.44 652 PHE A C 1
ATOM 4865 O O . PHE A 1 652 ? 11.431 -13.621 -23.372 1.00 90.44 652 PHE A O 1
ATOM 4872 N N . SER A 1 653 ? 10.833 -12.653 -25.307 1.00 90.56 653 SER A N 1
ATOM 4873 C CA . SER A 1 653 ? 9.607 -12.040 -24.778 1.00 90.56 653 SER A CA 1
ATOM 4874 C C . SER A 1 653 ? 8.637 -13.074 -24.196 1.00 90.56 653 SER A C 1
ATOM 4876 O O . SER A 1 653 ? 8.105 -12.864 -23.108 1.00 90.56 653 SER A O 1
ATOM 4878 N N . LEU A 1 654 ? 8.454 -14.219 -24.863 1.00 91.44 654 LEU A N 1
ATOM 4879 C CA . LEU A 1 654 ? 7.627 -15.315 -24.343 1.00 91.44 654 LEU A CA 1
ATOM 4880 C C . LEU A 1 654 ? 8.224 -15.917 -23.065 1.00 91.44 654 LEU A C 1
ATOM 4882 O O . LEU A 1 654 ? 7.540 -16.006 -22.049 1.00 91.44 654 LEU A O 1
ATOM 4886 N N . ARG A 1 655 ? 9.522 -16.244 -23.084 1.00 92.50 655 ARG A N 1
ATOM 4887 C CA . ARG A 1 655 ? 10.212 -16.805 -21.913 1.00 92.50 655 ARG A CA 1
ATOM 4888 C C . ARG A 1 655 ? 10.243 -15.850 -20.721 1.00 92.50 655 ARG A C 1
ATOM 4890 O O . ARG A 1 655 ? 10.246 -16.317 -19.589 1.00 92.50 655 ARG A O 1
ATOM 4897 N N . LEU A 1 656 ? 10.240 -14.537 -20.949 1.00 93.88 656 LEU A N 1
ATOM 4898 C CA . LEU A 1 656 ? 10.116 -13.549 -19.878 1.00 93.88 656 LEU A CA 1
ATOM 4899 C C . LEU A 1 656 ? 8.770 -13.689 -19.151 1.00 93.88 656 LEU A C 1
ATOM 4901 O O . LEU A 1 656 ? 8.742 -13.676 -17.924 1.00 93.88 656 LEU A O 1
ATOM 4905 N N . HIS A 1 657 ? 7.667 -13.873 -19.883 1.00 95.00 657 HIS A N 1
ATOM 4906 C CA . HIS A 1 657 ? 6.348 -14.094 -19.279 1.00 95.00 657 HIS A CA 1
ATOM 4907 C C . HIS A 1 657 ? 6.275 -15.433 -18.537 1.00 95.00 657 HIS A C 1
ATOM 4909 O O . HIS A 1 657 ? 5.738 -15.483 -17.430 1.00 95.00 657 HIS A O 1
ATOM 4915 N N . ASP A 1 658 ? 6.875 -16.493 -19.086 1.00 94.12 658 ASP A N 1
ATOM 4916 C CA . ASP A 1 658 ? 7.003 -17.774 -18.380 1.00 94.12 658 ASP A CA 1
ATOM 4917 C C . ASP A 1 658 ? 7.848 -17.619 -17.103 1.00 94.12 658 ASP A C 1
ATOM 4919 O O . ASP A 1 658 ? 7.494 -18.138 -16.047 1.00 94.12 658 ASP A O 1
ATOM 4923 N N . GLY A 1 659 ? 8.929 -16.837 -17.157 1.00 94.31 659 GLY A N 1
ATOM 4924 C CA . GLY A 1 659 ? 9.745 -16.495 -15.995 1.00 94.31 659 GLY A CA 1
ATOM 4925 C C . GLY A 1 659 ? 8.939 -15.782 -14.907 1.00 94.31 659 GLY A C 1
ATOM 4926 O O . GLY A 1 659 ? 9.019 -16.168 -13.741 1.00 94.31 659 GLY A O 1
ATOM 4927 N N . LEU A 1 660 ? 8.105 -14.802 -15.278 1.00 95.69 660 LEU A N 1
ATOM 4928 C CA . LEU A 1 660 ? 7.191 -14.120 -14.351 1.00 95.69 660 LEU A CA 1
ATOM 4929 C C . LEU A 1 660 ? 6.201 -15.097 -13.707 1.00 95.69 660 LEU A C 1
ATOM 4931 O O . LEU A 1 660 ? 5.949 -15.018 -12.505 1.00 95.69 660 LEU A O 1
ATOM 4935 N N . PHE A 1 661 ? 5.689 -16.055 -14.484 1.00 94.88 661 PHE A N 1
ATOM 4936 C CA . PHE A 1 661 ? 4.851 -17.134 -13.967 1.00 94.88 661 PHE A CA 1
ATOM 4937 C C . PHE A 1 661 ? 5.572 -17.986 -12.917 1.00 94.88 661 PHE A C 1
ATOM 4939 O O . PHE A 1 661 ? 4.982 -18.322 -11.890 1.00 94.88 661 PHE A O 1
ATOM 4946 N N . LEU A 1 662 ? 6.857 -18.278 -13.111 1.00 92.56 662 LEU A N 1
ATOM 4947 C CA . LEU A 1 662 ? 7.647 -19.056 -12.154 1.00 92.56 662 LEU A CA 1
ATOM 4948 C C . LEU A 1 662 ? 7.972 -18.290 -10.862 1.00 92.56 662 LEU A C 1
ATOM 4950 O O . LEU A 1 662 ? 8.098 -18.917 -9.806 1.00 92.56 662 LEU A O 1
ATOM 4954 N N . MET A 1 663 ? 8.041 -16.952 -10.898 1.00 91.50 663 MET A N 1
ATOM 4955 C CA . MET A 1 663 ? 8.319 -16.135 -9.701 1.00 91.50 663 MET A CA 1
ATOM 4956 C C . MET A 1 663 ? 7.297 -16.351 -8.575 1.00 91.50 663 MET A C 1
ATOM 4958 O O . MET A 1 663 ? 7.612 -16.152 -7.405 1.00 91.50 663 MET A O 1
ATOM 4962 N N . ARG A 1 664 ? 6.089 -16.810 -8.910 1.00 82.06 664 ARG A N 1
ATOM 4963 C CA . ARG A 1 664 ? 4.997 -17.075 -7.961 1.00 82.06 664 ARG A CA 1
ATOM 4964 C C . ARG A 1 664 ? 5.303 -18.172 -6.952 1.00 82.06 664 ARG A C 1
ATOM 4966 O O . ARG A 1 664 ? 4.868 -18.098 -5.808 1.00 82.06 664 ARG A O 1
ATOM 4973 N N . SER A 1 665 ? 5.973 -19.227 -7.407 1.00 76.56 665 SER A N 1
ATOM 4974 C CA . SER A 1 665 ? 6.198 -20.459 -6.643 1.00 76.56 665 SER A CA 1
ATOM 4975 C C . SER A 1 665 ? 7.671 -20.715 -6.362 1.00 76.56 665 SER A C 1
ATOM 4977 O O . SER A 1 665 ? 8.003 -21.510 -5.486 1.00 76.56 665 SER A O 1
ATOM 4979 N N . SER A 1 666 ? 8.559 -20.086 -7.131 1.00 83.12 666 SER A N 1
ATOM 4980 C CA . SER A 1 666 ? 9.971 -20.451 -7.199 1.00 83.12 666 SER A CA 1
ATOM 4981 C C . SER A 1 666 ? 10.845 -19.208 -7.335 1.00 83.12 666 SER A C 1
ATOM 4983 O O . SER A 1 666 ? 11.688 -19.128 -8.224 1.00 83.12 666 SER A O 1
ATOM 4985 N N . PHE A 1 667 ? 10.629 -18.226 -6.455 1.00 87.75 667 PHE A N 1
ATOM 4986 C CA . PHE A 1 667 ? 11.486 -17.047 -6.363 1.00 87.75 667 PHE A CA 1
ATOM 4987 C C . PHE A 1 667 ? 12.935 -17.471 -6.035 1.00 87.75 667 PHE A C 1
ATOM 4989 O O . PHE A 1 667 ? 13.162 -18.065 -4.977 1.00 87.75 667 PHE A O 1
ATOM 4996 N N . PRO A 1 668 ? 13.919 -17.205 -6.916 1.00 88.00 668 PRO A N 1
ATOM 4997 C CA . PRO A 1 668 ? 15.293 -17.664 -6.736 1.00 88.00 668 PRO A CA 1
ATOM 4998 C C . PRO A 1 668 ? 16.046 -16.751 -5.756 1.00 88.00 668 PRO A C 1
ATOM 5000 O O . PRO A 1 668 ? 16.825 -15.883 -6.156 1.00 88.00 668 PRO A O 1
ATOM 5003 N N . GLU A 1 669 ? 15.822 -16.962 -4.455 1.00 86.62 669 GLU A N 1
ATOM 5004 C CA . GLU A 1 669 ? 16.421 -16.179 -3.360 1.00 86.62 669 GLU A CA 1
ATOM 5005 C C . GLU A 1 669 ? 17.955 -16.096 -3.444 1.00 86.62 669 GLU A C 1
ATOM 5007 O O . GLU A 1 669 ? 18.553 -15.097 -3.039 1.00 86.62 669 GLU A O 1
ATOM 5012 N N . ASP A 1 670 ? 18.604 -17.126 -3.982 1.00 87.12 670 ASP A N 1
ATOM 5013 C CA . ASP A 1 670 ? 20.062 -17.222 -4.115 1.00 87.12 670 ASP A CA 1
ATOM 5014 C C . ASP A 1 670 ? 20.611 -16.269 -5.184 1.00 87.12 670 ASP A C 1
ATOM 5016 O O . ASP A 1 670 ? 21.752 -15.819 -5.099 1.00 87.12 670 ASP A O 1
ATOM 5020 N N . LYS A 1 671 ? 19.786 -15.955 -6.191 1.00 89.25 671 LYS A N 1
ATOM 5021 C CA . LYS A 1 671 ? 20.140 -15.080 -7.313 1.00 89.25 671 LYS A CA 1
ATOM 5022 C C . LYS A 1 671 ? 19.748 -13.631 -7.076 1.00 89.25 671 LYS A C 1
ATOM 5024 O O . LYS A 1 671 ? 20.264 -12.760 -7.772 1.00 89.25 671 LYS A O 1
ATOM 5029 N N . PHE A 1 672 ? 18.847 -13.364 -6.137 1.00 94.38 672 PHE A N 1
ATOM 5030 C CA . PHE A 1 672 ? 18.384 -12.015 -5.842 1.00 94.38 672 PHE A CA 1
ATOM 5031 C C . PHE A 1 672 ? 19.508 -11.156 -5.241 1.00 94.38 672 PHE A C 1
ATOM 5033 O O . PHE A 1 672 ? 20.083 -11.500 -4.205 1.00 94.38 672 PHE A O 1
ATOM 5040 N N . ARG A 1 673 ? 19.823 -10.042 -5.912 1.00 94.62 673 ARG A N 1
ATOM 5041 C CA . ARG A 1 673 ? 20.923 -9.126 -5.588 1.00 94.62 673 ARG A CA 1
ATOM 5042 C C . ARG A 1 673 ? 20.375 -7.722 -5.366 1.00 94.62 673 ARG A C 1
ATOM 5044 O O . ARG A 1 673 ? 19.956 -7.056 -6.311 1.00 94.62 673 ARG A O 1
ATOM 5051 N N . ILE A 1 674 ? 20.424 -7.286 -4.111 1.00 94.12 674 ILE A N 1
ATOM 5052 C CA . ILE A 1 674 ? 19.986 -5.967 -3.656 1.00 94.12 674 ILE A CA 1
ATOM 5053 C C . ILE A 1 674 ? 21.038 -5.358 -2.729 1.00 94.12 674 ILE A C 1
ATOM 5055 O O . ILE A 1 674 ? 21.639 -6.064 -1.917 1.00 94.12 674 ILE A O 1
ATOM 5059 N N . ARG A 1 675 ? 21.244 -4.047 -2.847 1.00 92.06 675 ARG A N 1
ATOM 5060 C CA . ARG A 1 675 ? 22.057 -3.236 -1.938 1.00 92.06 675 ARG A CA 1
ATOM 5061 C C . ARG A 1 675 ? 21.232 -2.052 -1.455 1.00 92.06 675 ARG A C 1
ATOM 5063 O O . ARG A 1 675 ? 20.658 -1.357 -2.289 1.00 92.06 675 ARG A O 1
ATOM 5070 N N . ILE A 1 676 ? 21.186 -1.826 -0.147 1.00 91.00 676 ILE A N 1
ATOM 5071 C CA . ILE A 1 676 ? 20.589 -0.618 0.426 1.00 91.00 676 ILE A CA 1
ATOM 5072 C C . ILE A 1 676 ? 21.696 0.418 0.632 1.00 91.00 676 ILE A C 1
ATOM 5074 O O . ILE A 1 676 ? 22.815 0.062 1.003 1.00 91.00 676 ILE A O 1
ATOM 5078 N N . ILE A 1 677 ? 21.400 1.672 0.296 1.00 82.44 677 ILE A N 1
ATOM 5079 C CA . ILE A 1 677 ? 22.297 2.831 0.379 1.00 82.44 677 ILE A CA 1
ATOM 5080 C C . ILE A 1 677 ? 21.667 3.869 1.296 1.00 82.44 677 ILE A C 1
ATOM 5082 O O . ILE A 1 677 ? 20.433 4.085 1.164 1.00 82.44 677 ILE A O 1
#

pLDDT: mean 74.58, std 24.94, range [22.28, 98.69]

Sequence (677 aa):
MDKLGMDKLGMDVKREVPQSGELYLVADAQFGRIEEALKAGVRWVQLRDKTSSTRTIIGYARRLKLLCDKYDAHLIVNDRVDVAFAVDSYGVHLGQEDMSPVVARRILGNYHCIGLTIQPRDLPGCPLSFRKIQDDSIDKENTRQDKDPGVEHDPGVEHDPGVEHDPGVEHDPGVEHDPGVEHDPGVEHDPGVEHDPGVEHDPGAKHDQWARPYEESLQTEAINEREALEREEFKKNLAVADYVGLGAVYSTATKQTDVIGIEGVIWTMRRLREEFGYRGSFVLIGGLSLENVEGVLRAVSKAVGEVPGVAVVSAIMSAPNALQAA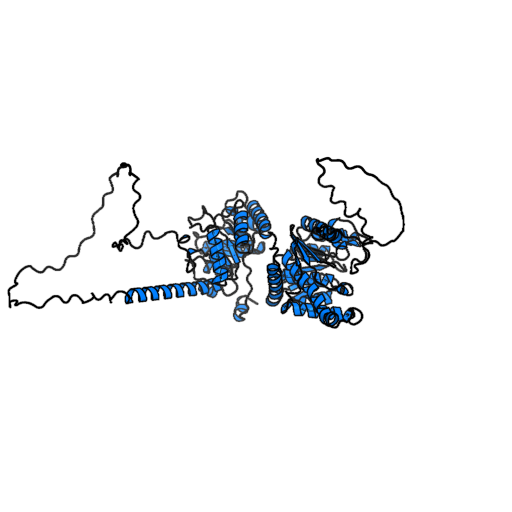TDLQALLNKVTTSPLPDSPLFWKQNVRRVLAAVQIHRPVVHHVTNHVVAHLSANACIALGGSPWMTYNLLDLPGVNAVADATVFNIGTIDFDVDALCEHFQNHNTRNIVFDPVGCHCSEYRLALASRIIQDLDIAVIKGNAAEIGALATGKCLIGCAGLDATAGSATGLDSSALSLTTDLDKTNIGDKCTVLDDGTTARGGGTGADGATVEGEPADVDVALRNIIDTAQALSSKTGSVVCVTGARDVVTYQGQTAVLENGHAFMANITGTGCITGTAIATMLGVERDPFLATVAGVAAVTLAGEVATEEYVSAGRPVGMTVGPGLFSLRLHDGLFLMRSSFPEDKFRIRII

Secondary structure (DSSP, 8-state):
--HHHHHTTT---PPP-PPTT-EEEEE-S-HHHHHHHHHTT--EEEE--SSS-HHHHHHHHHHHHHHHHHTT-EEEEES-HHHHHHHT-SEEEE-TTSS-HHHHHHHHTTTSEEEEEE-GGGSTT--GGG-----SSS-SS-----PPP--PPP---PPPP--PPPP--------PPPP-----------------------S-------SSHHHHHHHHHHHHHHHHHHHHHHHHHHHT-SEEEE--SS-BTTB-----HHHHHHHHHHHHHHTS---SEEEEESS--TTTHHHHHHHHHHHHSSPPEEEESHHHHTSS-HHHHHHHHHHHHHHHHTSPPP--HHHHHHHHHHHHHHHHHH--EEEEE--TTTHHHHHHHHHHHT-EEEE---TTTHHHHHTT-SEEEEE-SS--S-HHHHHHHHHHTT--SEEEE-TTGGG-HHHHHHHHHHHHHS-EEEEEEEHHHHHHHHHTS--TT----SS--S----S-TTSSGGGG-S--SS---------------------------PPS----HHHHHHHHHHHHHHHHHSSEEEEESSSEEEEETTEEEEE----GGGGGSTTHHHHHHHHHHHHHTT-S-HHHHHHHHHHHHHHHHHHHHHHHHHTTPPTTTSS-HHHHHHHHHHHHHHHTT---TTT--EEE-

Organism: Gregarina niphandrodes (NCBI:txid110365)